Protein AF-A0A9N8Q0Z2-F1 (afdb_monomer_lite)

pLDDT: mean 78.27, std 23.64, range [28.5, 98.31]

Radius of gyration: 39.65 Å; chains: 1; bounding box: 109×98×109 Å

Foldseek 3Di:
DDPPVPPPPPPQAAALQARARDDPPFDKDFLVPDDPQLNVLSPLQQPPFDDDRRHIHGPQSRVVSVVQVVVPPPHRPSPHDDSDLQAAQQNNHGCVVFDKDFDDPPDLLLVVSCVRHRVSCSVVNGMHGPVSSVVSVVVSVVVVVVVVVVVVVVPPDPPPPDDDDDDDDDDDDDDPPPVVVVVVVVVVVVVPPPPDDDDDDDDDDDDDDDDDDDDDDDDDDDDDDDDDDDDDDDDDDDDDDDDDDDDDDDDDDDDDDDDDDPPDDDDDDDDDDDDDDDDDDDDDDDDDDDDPDPDPPPPDPDPPDPQDWDFDPQAFEQDQDLQAASLVPDPDRAKDFDDVVVQLCCCPVVNYHYDRNHIHHPVVLLVLPCVSRDGDGRIDGPVSVVVSVVSVVVVVPDADDQLPLVPDDQSVCCNQQVDGPVLLVVLCVLQVVLVVQPPRSSNLSSLVSNCQQVVCPDLVVSCVNSVHDSVVSVVSPVSVLVSVVPDDPVSVVVRDDPSRNPRNPD

Organism: Chrysodeixis includens (NCBI:txid689277)

Structure (mmCIF, N/CA/C/O backbone):
data_AF-A0A9N8Q0Z2-F1
#
_entry.id   AF-A0A9N8Q0Z2-F1
#
loop_
_atom_site.group_PDB
_atom_site.id
_atom_site.type_symbol
_atom_site.label_atom_id
_atom_site.label_alt_id
_atom_site.label_comp_id
_atom_site.label_asym_id
_atom_site.label_entity_id
_atom_site.label_seq_id
_atom_site.pdbx_PDB_ins_code
_atom_site.Cartn_x
_atom_site.Cartn_y
_atom_site.Cartn_z
_atom_site.occupancy
_atom_site.B_iso_or_equiv
_atom_site.auth_seq_id
_atom_site.auth_comp_id
_atom_site.auth_asym_id
_atom_site.auth_atom_id
_atom_site.pdbx_PDB_model_num
ATOM 1 N N . MET A 1 1 ? 25.347 -36.439 -20.525 1.00 45.34 1 MET A N 1
ATOM 2 C CA . MET A 1 1 ? 25.006 -35.172 -19.841 1.00 45.34 1 MET A CA 1
ATOM 3 C C . MET A 1 1 ? 26.195 -34.840 -18.964 1.00 45.34 1 MET A C 1
ATOM 5 O O . MET A 1 1 ? 26.387 -35.532 -17.976 1.00 45.34 1 MET A O 1
ATOM 9 N N . ASP A 1 2 ? 27.037 -33.902 -19.397 1.00 36.78 2 ASP A N 1
ATOM 10 C CA . ASP A 1 2 ? 28.366 -33.697 -18.812 1.00 36.78 2 ASP A CA 1
ATOM 11 C C . ASP A 1 2 ? 28.356 -33.022 -17.436 1.00 36.78 2 ASP A C 1
ATOM 13 O O . ASP A 1 2 ? 27.609 -32.081 -17.153 1.00 36.78 2 ASP A O 1
ATOM 17 N N . ASP A 1 3 ? 29.267 -33.527 -16.611 1.00 39.25 3 ASP A N 1
ATOM 18 C CA . ASP A 1 3 ? 29.425 -33.405 -15.160 1.00 39.25 3 ASP A CA 1
ATOM 19 C C . ASP A 1 3 ? 29.832 -31.995 -14.664 1.00 39.25 3 ASP A C 1
ATOM 21 O O . ASP A 1 3 ? 29.930 -31.717 -13.469 1.00 39.25 3 ASP A O 1
ATOM 25 N N . THR A 1 4 ? 29.999 -31.022 -15.565 1.00 43.75 4 THR A N 1
ATOM 26 C CA . THR A 1 4 ? 30.435 -29.651 -15.224 1.00 43.75 4 THR A CA 1
ATOM 27 C C . THR A 1 4 ? 29.335 -28.761 -14.628 1.00 43.75 4 THR A C 1
ATOM 29 O O . THR A 1 4 ? 29.610 -27.648 -14.171 1.00 43.75 4 THR A O 1
ATOM 32 N N . THR A 1 5 ? 28.095 -29.254 -14.535 1.00 49.69 5 THR A N 1
ATOM 33 C CA . THR A 1 5 ? 26.987 -28.586 -13.821 1.00 49.69 5 THR A CA 1
ATOM 34 C C . THR A 1 5 ? 26.769 -29.087 -12.385 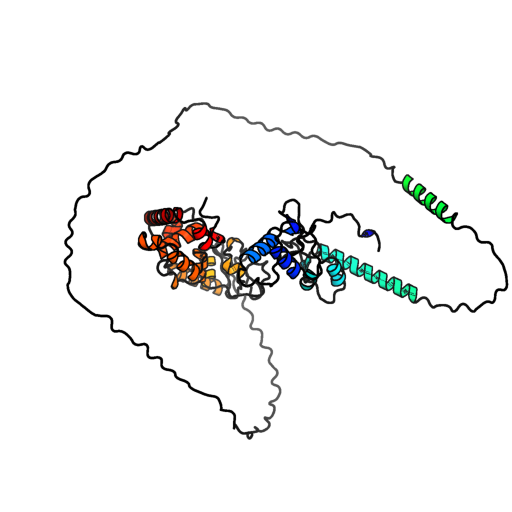1.00 49.69 5 THR A C 1
ATOM 36 O O . THR A 1 5 ? 25.988 -28.480 -11.649 1.00 49.69 5 THR A O 1
ATOM 39 N N . ARG A 1 6 ? 27.508 -30.110 -11.923 1.00 44.44 6 ARG A N 1
ATOM 40 C CA . ARG A 1 6 ? 27.407 -30.691 -10.569 1.00 44.44 6 ARG A CA 1
ATOM 41 C C . ARG A 1 6 ? 28.489 -30.208 -9.598 1.00 44.44 6 ARG A C 1
ATOM 43 O O . ARG A 1 6 ? 28.979 -30.962 -8.762 1.00 44.44 6 ARG A O 1
ATOM 50 N N . ARG A 1 7 ? 28.791 -28.904 -9.557 1.00 42.03 7 ARG A N 1
ATOM 51 C CA . ARG A 1 7 ? 29.214 -28.368 -8.249 1.00 42.03 7 ARG A CA 1
ATOM 52 C C . ARG A 1 7 ? 28.020 -28.576 -7.330 1.00 42.03 7 ARG A C 1
ATOM 54 O O . ARG A 1 7 ? 26.996 -27.942 -7.570 1.00 42.03 7 ARG A O 1
ATOM 61 N N . HIS A 1 8 ? 28.153 -29.481 -6.355 1.00 40.00 8 HIS A N 1
ATOM 62 C CA . HIS A 1 8 ? 27.193 -29.807 -5.297 1.00 40.00 8 HIS A CA 1
ATOM 63 C C . HIS A 1 8 ? 26.814 -28.541 -4.520 1.00 40.00 8 HIS A C 1
ATOM 65 O O . HIS A 1 8 ? 27.212 -28.299 -3.382 1.00 40.00 8 HIS A O 1
ATOM 71 N N . LYS A 1 9 ? 26.050 -27.668 -5.167 1.00 53.47 9 LYS A N 1
ATOM 72 C CA . LYS A 1 9 ? 25.392 -26.543 -4.553 1.00 53.47 9 LYS A CA 1
ATOM 73 C C . LYS A 1 9 ? 24.301 -27.216 -3.757 1.00 53.47 9 LYS A C 1
ATOM 75 O O . LYS A 1 9 ? 23.322 -27.659 -4.350 1.00 53.47 9 LYS A O 1
ATOM 80 N N . ILE A 1 10 ? 24.550 -27.376 -2.455 1.00 60.16 10 ILE A N 1
ATOM 81 C CA . ILE A 1 10 ? 23.579 -27.856 -1.470 1.00 60.16 10 ILE A CA 1
ATOM 82 C C . ILE A 1 10 ? 22.219 -27.348 -1.931 1.00 60.16 10 ILE A C 1
ATOM 84 O O . ILE A 1 10 ? 22.032 -26.126 -2.028 1.00 60.16 10 ILE A O 1
ATOM 88 N N . ILE A 1 11 ? 21.348 -28.276 -2.341 1.00 78.19 11 ILE A N 1
ATOM 89 C CA . ILE A 1 11 ? 20.034 -27.949 -2.884 1.00 78.19 11 ILE A CA 1
ATOM 90 C C . ILE A 1 11 ? 19.301 -27.295 -1.726 1.00 78.19 11 ILE A C 1
ATOM 92 O O . ILE A 1 11 ? 18.825 -27.939 -0.797 1.00 78.19 11 ILE A O 1
ATOM 96 N N . THR A 1 12 ? 19.352 -25.970 -1.714 1.00 88.19 12 THR A N 1
ATOM 97 C CA . THR A 1 12 ? 18.701 -25.190 -0.678 1.00 88.19 12 THR A CA 1
ATOM 98 C C . THR A 1 12 ? 17.209 -25.358 -0.909 1.00 88.19 12 THR A C 1
ATOM 100 O O . THR A 1 12 ? 16.759 -25.124 -2.036 1.00 88.19 12 THR A O 1
ATOM 103 N N . PRO A 1 13 ? 16.453 -25.788 0.116 1.00 94.62 13 PRO A N 1
ATOM 104 C CA . PRO A 1 13 ? 15.035 -26.050 -0.045 1.00 94.62 13 PRO A CA 1
ATOM 105 C C . PRO A 1 13 ? 14.347 -24.785 -0.551 1.00 94.62 13 PRO A C 1
ATOM 107 O O . PRO A 1 13 ? 14.666 -23.667 -0.126 1.00 94.62 13 PRO A O 1
ATOM 110 N N . ARG A 1 14 ? 13.436 -24.955 -1.504 1.00 96.62 14 ARG A N 1
ATOM 111 C CA . ARG A 1 14 ? 12.612 -23.877 -2.046 1.00 96.62 14 ARG A CA 1
ATOM 112 C C . ARG A 1 14 ? 11.183 -24.086 -1.576 1.00 96.62 14 ARG A C 1
ATOM 114 O O . ARG A 1 14 ? 10.741 -25.217 -1.428 1.00 96.62 14 ARG A O 1
ATOM 121 N N . CYS A 1 15 ? 10.474 -22.985 -1.360 1.00 98.06 15 CYS A N 1
ATOM 122 C CA . CYS A 1 15 ? 9.036 -23.023 -1.153 1.00 98.06 15 CYS A CA 1
ATOM 123 C C . CYS A 1 15 ? 8.376 -23.617 -2.399 1.00 98.06 15 CYS A C 1
ATOM 125 O O . CYS A 1 15 ? 8.537 -23.031 -3.471 1.00 98.06 15 CYS A O 1
ATOM 127 N N . ILE A 1 16 ? 7.633 -24.718 -2.269 1.00 98.12 16 ILE A N 1
ATOM 128 C CA . ILE A 1 16 ? 7.012 -25.370 -3.427 1.00 98.12 16 ILE A CA 1
ATOM 129 C C . ILE A 1 16 ? 6.027 -24.440 -4.141 1.00 98.12 16 ILE A C 1
ATOM 131 O O . ILE A 1 16 ? 6.066 -24.367 -5.357 1.00 98.12 16 ILE A O 1
ATOM 135 N N . ASN A 1 17 ? 5.266 -23.621 -3.404 1.00 98.06 17 ASN A N 1
ATOM 136 C CA . ASN A 1 17 ? 4.275 -22.709 -3.987 1.00 98.06 17 ASN A CA 1
ATOM 137 C C . ASN A 1 17 ? 4.894 -21.490 -4.709 1.00 98.06 17 ASN A C 1
ATOM 139 O O . ASN A 1 17 ? 4.461 -21.116 -5.788 1.00 98.06 17 ASN A O 1
ATOM 143 N N . CYS A 1 18 ? 5.904 -20.821 -4.131 1.00 97.94 18 CYS A N 1
ATOM 144 C CA . CYS A 1 18 ? 6.430 -19.553 -4.687 1.00 97.94 18 CYS A CA 1
ATOM 145 C C . CYS A 1 18 ? 7.898 -19.593 -5.136 1.00 97.94 18 CYS A C 1
ATOM 147 O O . CYS A 1 18 ? 8.480 -18.552 -5.446 1.00 97.94 18 CYS A O 1
ATOM 149 N N . SER A 1 19 ? 8.532 -20.768 -5.120 1.00 97.31 19 SER A N 1
ATOM 150 C CA . SER A 1 19 ? 9.954 -20.987 -5.430 1.00 97.31 19 SER A CA 1
ATOM 151 C C . SER A 1 19 ? 10.961 -20.185 -4.595 1.00 97.31 19 SER A C 1
ATOM 153 O O . SER A 1 19 ? 12.157 -20.205 -4.889 1.00 97.31 19 SER A O 1
ATOM 155 N N . LEU A 1 20 ? 10.533 -19.491 -3.533 1.00 97.19 20 LEU A N 1
ATOM 156 C CA . LEU A 1 20 ? 11.443 -18.755 -2.657 1.00 97.19 20 LEU A CA 1
ATOM 157 C C . LEU A 1 20 ? 12.435 -19.718 -1.994 1.00 97.19 20 LEU A C 1
ATOM 159 O O . LEU A 1 20 ? 12.036 -20.634 -1.282 1.00 97.19 20 LEU A O 1
ATOM 163 N N . ARG A 1 21 ? 13.733 -19.457 -2.148 1.00 96.62 21 ARG A N 1
ATOM 164 C CA . ARG A 1 21 ? 14.802 -20.163 -1.445 1.00 96.62 21 ARG A CA 1
ATOM 165 C C . ARG A 1 21 ? 14.680 -19.922 0.059 1.00 96.62 21 ARG A C 1
ATOM 167 O O . ARG A 1 21 ? 14.738 -18.780 0.527 1.00 96.62 21 ARG A O 1
ATOM 174 N N . LEU A 1 22 ? 14.564 -21.009 0.812 1.00 95.88 22 LEU A N 1
ATOM 175 C CA . LEU A 1 22 ? 14.436 -21.007 2.261 1.00 95.88 22 LEU A CA 1
ATOM 176 C C . LEU A 1 22 ? 15.830 -21.129 2.881 1.00 95.88 22 LEU A C 1
ATOM 178 O O . LEU A 1 22 ? 16.518 -22.140 2.743 1.00 95.88 22 LEU A O 1
ATOM 182 N N . THR A 1 23 ? 16.277 -20.062 3.539 1.00 93.44 23 THR A N 1
ATOM 183 C CA . THR A 1 23 ? 17.524 -20.062 4.315 1.00 93.44 23 THR A CA 1
ATOM 184 C C . THR A 1 23 ? 17.236 -20.475 5.756 1.00 93.44 23 THR A C 1
ATOM 186 O O . THR A 1 23 ? 16.109 -20.335 6.221 1.00 93.44 23 THR A O 1
ATOM 189 N N . ARG A 1 24 ? 18.259 -20.913 6.504 1.00 89.69 24 ARG A N 1
ATOM 190 C CA . ARG A 1 24 ? 18.116 -21.299 7.926 1.00 89.69 24 ARG A CA 1
ATOM 191 C C . ARG A 1 24 ? 17.520 -20.197 8.818 1.00 89.69 24 ARG A C 1
ATOM 193 O O . ARG A 1 24 ? 16.976 -20.504 9.865 1.00 89.69 24 ARG A O 1
ATOM 200 N N . LYS A 1 25 ? 17.624 -18.927 8.406 1.00 89.88 25 LYS A N 1
ATOM 201 C CA . LYS A 1 25 ? 17.080 -17.772 9.140 1.00 89.88 25 LYS A CA 1
ATOM 202 C C . LYS A 1 25 ? 15.576 -17.568 8.931 1.00 89.88 25 LYS A C 1
ATOM 204 O O . LYS A 1 25 ? 14.968 -16.815 9.680 1.00 89.88 25 LYS A O 1
ATOM 209 N N . LYS A 1 26 ? 14.984 -18.157 7.888 1.00 87.31 26 LYS A N 1
ATOM 210 C CA . LYS A 1 26 ? 13.555 -18.012 7.591 1.00 87.31 26 LYS A CA 1
ATOM 211 C C . LYS A 1 26 ? 12.797 -19.208 8.145 1.00 87.31 26 LYS A C 1
ATOM 213 O O . LYS A 1 26 ? 13.221 -20.346 7.950 1.00 87.31 26 LYS A O 1
ATOM 218 N N . ARG A 1 27 ? 11.652 -18.946 8.780 1.00 90.81 27 ARG A N 1
ATOM 219 C CA . ARG A 1 27 ? 10.733 -20.007 9.191 1.00 90.81 27 ARG A CA 1
ATOM 220 C C . ARG A 1 27 ? 10.251 -20.754 7.946 1.00 90.81 27 ARG A C 1
ATOM 222 O O . ARG A 1 27 ? 9.855 -20.139 6.951 1.00 90.81 27 ARG A O 1
ATOM 229 N N . ARG A 1 28 ? 10.347 -22.075 8.009 1.00 95.50 28 ARG A N 1
ATOM 230 C CA . ARG A 1 28 ? 9.901 -23.011 6.981 1.00 95.50 28 ARG A CA 1
ATOM 231 C C . ARG A 1 28 ? 8.936 -23.987 7.628 1.00 95.50 28 ARG A C 1
ATOM 233 O O . ARG A 1 28 ? 9.147 -24.338 8.785 1.00 95.50 28 ARG A O 1
ATOM 240 N N . TYR A 1 29 ? 7.940 -24.391 6.866 1.00 97.81 29 TYR A N 1
ATOM 241 C CA . TYR A 1 29 ? 6.930 -25.357 7.269 1.00 97.81 29 TYR A CA 1
ATOM 242 C C . TYR A 1 29 ? 7.022 -26.518 6.301 1.00 97.81 29 TYR A C 1
ATOM 244 O O . TYR A 1 29 ? 7.161 -26.293 5.094 1.00 97.81 29 TYR A O 1
ATOM 252 N N . ARG A 1 30 ? 7.025 -27.743 6.803 1.00 97.75 30 ARG A N 1
ATOM 253 C CA . ARG A 1 30 ? 6.915 -28.911 5.937 1.00 97.75 30 ARG A CA 1
ATOM 254 C C . ARG A 1 30 ? 5.477 -29.056 5.468 1.00 97.75 30 ARG A C 1
ATOM 256 O O . ARG A 1 30 ? 4.548 -28.641 6.153 1.00 97.75 30 ARG A O 1
ATOM 263 N N . VAL A 1 31 ? 5.297 -29.632 4.288 1.00 97.88 31 VAL A N 1
ATOM 264 C CA . VAL A 1 31 ? 3.956 -29.883 3.752 1.00 97.88 31 VAL A CA 1
ATOM 265 C C . VAL A 1 31 ? 3.156 -30.830 4.656 1.00 97.88 31 VAL A C 1
ATOM 267 O O . VAL A 1 31 ? 1.954 -30.642 4.787 1.00 97.88 31 VAL A O 1
ATOM 270 N N . GLU A 1 32 ? 3.819 -31.755 5.358 1.00 97.56 32 GLU A N 1
ATOM 271 C CA . GLU A 1 32 ? 3.198 -32.643 6.361 1.00 97.56 32 GLU A CA 1
ATOM 272 C C . GLU A 1 32 ? 2.581 -31.908 7.569 1.00 97.56 32 GLU A C 1
ATOM 274 O O . GLU A 1 32 ? 1.811 -32.501 8.313 1.00 97.56 32 GLU A O 1
ATOM 279 N N . GLU A 1 33 ? 2.899 -30.623 7.773 1.00 97.44 33 GLU A N 1
ATOM 280 C CA . GLU A 1 33 ? 2.304 -29.797 8.835 1.00 97.44 33 GLU A CA 1
ATOM 281 C C . GLU A 1 33 ? 0.953 -29.177 8.424 1.00 97.44 33 GLU A C 1
ATOM 283 O O . GLU A 1 33 ? 0.292 -28.539 9.245 1.00 97.44 33 GLU A O 1
ATOM 288 N N . LEU A 1 34 ? 0.544 -29.300 7.155 1.00 97.81 34 LEU A N 1
ATOM 289 C CA . LEU A 1 34 ? -0.768 -28.849 6.689 1.00 97.81 34 LEU A CA 1
ATOM 290 C C . LEU A 1 34 ? -1.850 -29.878 7.041 1.00 97.81 34 LEU A C 1
ATOM 292 O O . LEU A 1 34 ? -1.625 -31.080 6.942 1.00 97.81 34 LEU A O 1
ATOM 296 N N . CYS A 1 35 ? -3.055 -29.410 7.380 1.00 96.81 35 CYS A N 1
ATOM 297 C CA . CYS A 1 35 ? -4.226 -30.288 7.415 1.00 96.81 35 CYS A CA 1
ATOM 298 C C . CYS A 1 35 ? -4.600 -30.749 5.993 1.00 96.81 35 CYS A C 1
ATOM 300 O O . CYS A 1 35 ? -4.266 -30.074 5.019 1.00 96.81 35 CYS A O 1
ATOM 302 N N . GLU A 1 36 ? -5.334 -31.859 5.863 1.00 97.06 36 GLU A N 1
ATOM 303 C CA . GLU A 1 36 ? -5.679 -32.441 4.551 1.00 97.06 36 GLU A CA 1
ATOM 304 C C . GLU A 1 36 ? -6.368 -31.438 3.610 1.00 97.06 36 GLU A C 1
ATOM 306 O O . GLU A 1 36 ? -5.981 -31.301 2.454 1.00 97.06 36 GLU A O 1
ATOM 311 N N . VAL A 1 37 ? -7.299 -30.623 4.123 1.00 95.81 37 VAL A N 1
ATOM 312 C CA . VAL A 1 37 ? -7.985 -29.587 3.324 1.00 95.81 37 VAL A CA 1
ATOM 313 C C . VAL A 1 37 ? -6.999 -28.542 2.780 1.00 95.81 37 VAL A C 1
ATOM 315 O O . VAL A 1 37 ? -7.083 -28.121 1.625 1.00 95.81 37 VAL A O 1
ATOM 318 N N . ALA A 1 38 ? -6.029 -28.130 3.599 1.00 96.88 38 ALA A N 1
ATOM 319 C CA . ALA A 1 38 ? -4.981 -27.198 3.195 1.00 96.88 38 ALA A CA 1
ATOM 320 C C . ALA A 1 38 ? -3.994 -27.828 2.201 1.00 96.88 38 ALA A C 1
ATOM 322 O O . ALA A 1 38 ? -3.503 -27.146 1.296 1.00 96.88 38 ALA A O 1
ATOM 323 N N . LEU A 1 39 ? -3.712 -29.122 2.355 1.00 97.81 39 LEU A N 1
ATOM 324 C CA . LEU A 1 39 ? -2.873 -29.892 1.448 1.00 97.81 39 LEU A CA 1
ATOM 325 C C . LEU A 1 39 ? -3.530 -30.049 0.072 1.00 97.81 39 LEU A C 1
ATOM 327 O O . LEU A 1 39 ? -2.864 -29.852 -0.944 1.00 97.81 39 LEU A O 1
ATOM 331 N N . ASP A 1 40 ? -4.831 -30.318 0.021 1.00 96.62 40 ASP A N 1
ATOM 332 C CA . ASP A 1 40 ? -5.585 -30.401 -1.230 1.00 96.62 40 ASP A CA 1
ATOM 333 C C . ASP A 1 40 ? -5.658 -29.051 -1.944 1.00 96.62 40 ASP A C 1
ATOM 335 O O . ASP A 1 40 ? -5.438 -28.977 -3.157 1.00 96.62 40 ASP A O 1
ATOM 339 N N . LEU A 1 41 ? -5.857 -27.959 -1.198 1.00 96.56 41 LEU A N 1
ATOM 340 C CA . LEU A 1 41 ? -5.766 -26.608 -1.752 1.00 96.56 41 LEU A CA 1
ATOM 341 C C . LEU A 1 41 ? -4.373 -26.332 -2.338 1.00 96.56 41 LEU A C 1
ATOM 343 O O . LEU A 1 41 ? -4.259 -25.802 -3.446 1.00 96.56 41 LEU A O 1
ATOM 347 N N . LEU A 1 42 ? -3.307 -26.726 -1.632 1.00 97.81 42 LEU A N 1
ATOM 348 C CA . LEU A 1 42 ? -1.941 -26.600 -2.138 1.00 97.81 42 LEU A CA 1
ATOM 349 C C . LEU A 1 42 ? -1.741 -27.418 -3.421 1.00 97.81 42 LEU A C 1
ATOM 351 O O . LEU A 1 42 ? -1.203 -26.877 -4.384 1.00 97.81 42 LEU A O 1
ATOM 355 N N . ARG A 1 43 ? -2.177 -28.685 -3.455 1.00 97.88 43 ARG A N 1
ATOM 356 C CA . ARG A 1 43 ? -2.080 -29.568 -4.633 1.00 97.88 43 ARG A CA 1
ATOM 357 C C . ARG A 1 43 ? -2.774 -28.950 -5.845 1.00 97.88 43 ARG A C 1
ATOM 359 O O . ARG A 1 43 ? -2.177 -28.907 -6.919 1.00 97.88 43 ARG A O 1
ATOM 366 N N . LYS A 1 44 ? -3.975 -28.389 -5.663 1.00 96.94 44 LYS A N 1
ATOM 367 C CA . LYS A 1 44 ? -4.685 -27.645 -6.717 1.00 96.94 44 LYS A CA 1
ATOM 368 C C . LYS A 1 44 ? -3.853 -26.468 -7.236 1.00 96.94 44 LYS A C 1
ATOM 370 O O . LYS A 1 44 ? -3.700 -26.307 -8.441 1.00 96.94 44 LYS A O 1
ATOM 375 N N . TRP A 1 45 ? -3.262 -25.675 -6.342 1.00 97.19 45 TRP A N 1
ATOM 376 C CA . TRP A 1 45 ? -2.468 -24.494 -6.714 1.00 97.19 45 TRP A CA 1
ATOM 377 C C . TRP A 1 45 ? -1.172 -24.797 -7.448 1.00 97.19 45 TRP A C 1
ATOM 379 O O . TRP A 1 45 ? -0.725 -23.984 -8.255 1.00 97.19 45 TRP A O 1
ATOM 389 N N . VAL A 1 46 ? -0.539 -25.923 -7.132 1.00 97.62 46 VAL A N 1
ATOM 390 C CA . VAL A 1 46 ? 0.765 -26.277 -7.700 1.00 97.62 46 VAL A CA 1
ATOM 391 C C . VAL A 1 46 ? 0.672 -27.353 -8.775 1.00 97.62 46 VAL A C 1
ATOM 393 O O . VAL A 1 46 ? 1.705 -27.805 -9.251 1.00 97.62 46 VAL A O 1
ATOM 396 N N . THR A 1 47 ? -0.530 -27.727 -9.217 1.00 96.81 47 THR A N 1
ATOM 397 C CA . THR A 1 47 ? -0.724 -28.596 -10.387 1.00 96.81 47 THR A CA 1
ATOM 398 C C . THR A 1 47 ? -0.130 -27.917 -11.633 1.00 96.81 47 THR A C 1
ATOM 400 O O . THR A 1 47 ? -0.371 -26.725 -11.840 1.00 96.81 47 THR A O 1
ATOM 403 N N . PRO A 1 48 ? 0.673 -28.615 -12.464 1.00 97.44 48 PRO A N 1
ATOM 404 C CA . PRO A 1 48 ? 0.907 -30.071 -12.508 1.00 97.44 48 PRO A CA 1
ATOM 405 C C . PRO A 1 48 ? 2.074 -30.598 -11.649 1.00 97.44 48 PRO A C 1
ATOM 407 O O . PRO A 1 48 ? 2.374 -31.787 -11.675 1.00 97.44 48 PRO A O 1
ATOM 410 N N . THR A 1 49 ? 2.752 -29.753 -10.873 1.00 97.50 49 THR A N 1
ATOM 411 C CA . THR A 1 49 ? 3.862 -30.187 -10.013 1.00 97.50 49 THR A CA 1
ATOM 412 C C . THR A 1 49 ? 3.368 -31.083 -8.875 1.00 97.50 49 THR A C 1
ATOM 414 O O . THR A 1 49 ? 2.521 -30.690 -8.076 1.00 97.50 49 THR A O 1
ATOM 417 N N . SER A 1 50 ? 3.937 -32.285 -8.770 1.00 97.50 50 SER A N 1
ATOM 418 C CA . SER A 1 50 ? 3.632 -33.225 -7.690 1.00 97.50 50 SER A CA 1
ATOM 419 C C . SER A 1 50 ? 4.075 -32.684 -6.329 1.00 97.50 50 SER A C 1
ATOM 421 O O . SER A 1 50 ? 5.206 -32.216 -6.194 1.00 97.50 50 SER A O 1
ATOM 423 N N . VAL A 1 51 ? 3.216 -32.817 -5.318 1.00 98.12 51 VAL A N 1
ATOM 424 C CA . VAL A 1 51 ? 3.507 -32.441 -3.927 1.00 98.12 51 VAL A CA 1
ATOM 425 C C . VAL A 1 51 ? 3.855 -33.681 -3.111 1.00 98.12 51 VAL A C 1
ATOM 427 O O . VAL A 1 51 ? 3.107 -34.657 -3.109 1.00 98.12 51 VAL A O 1
ATOM 430 N N . THR A 1 52 ? 4.965 -33.625 -2.383 1.00 97.75 52 THR A N 1
ATOM 431 C CA . THR A 1 52 ? 5.469 -34.674 -1.492 1.00 97.75 52 THR A CA 1
ATOM 432 C C . THR A 1 52 ? 5.574 -34.169 -0.050 1.00 97.75 52 THR A C 1
ATOM 434 O O . THR A 1 52 ? 5.655 -32.969 0.204 1.00 97.75 52 THR A O 1
ATOM 437 N N . ASN A 1 53 ? 5.657 -35.079 0.923 1.00 97.38 53 ASN A N 1
ATOM 438 C CA . ASN A 1 53 ? 5.792 -34.706 2.342 1.00 97.38 53 ASN A CA 1
ATOM 439 C C . ASN A 1 53 ? 7.140 -34.033 2.667 1.00 97.38 53 ASN A C 1
ATOM 441 O O . ASN A 1 53 ? 7.270 -33.353 3.682 1.00 97.38 53 ASN A O 1
ATOM 445 N N . GLN A 1 54 ? 8.144 -34.203 1.799 1.00 96.25 54 GLN A N 1
ATOM 446 C CA . GLN A 1 54 ? 9.459 -33.569 1.941 1.00 96.25 54 GLN A CA 1
ATOM 447 C C . GLN A 1 54 ? 9.481 -32.125 1.428 1.00 96.25 54 GLN A C 1
ATOM 449 O O . GLN A 1 54 ? 10.453 -31.398 1.662 1.00 96.25 54 GLN A O 1
ATOM 454 N N . ASP A 1 55 ? 8.425 -31.698 0.734 1.00 97.62 55 ASP A N 1
ATOM 455 C CA . ASP A 1 55 ? 8.322 -30.333 0.258 1.00 97.62 55 ASP A CA 1
ATOM 456 C C . ASP A 1 55 ? 8.136 -29.356 1.414 1.00 97.62 55 ASP A C 1
ATOM 458 O O . ASP A 1 55 ? 7.683 -29.679 2.517 1.00 97.62 55 ASP A O 1
ATOM 462 N N . THR A 1 56 ? 8.541 -28.116 1.163 1.00 97.75 56 THR A N 1
ATOM 463 C CA . THR A 1 56 ? 8.530 -27.068 2.180 1.00 97.75 56 THR A CA 1
ATOM 464 C C . THR A 1 56 ? 7.810 -25.834 1.676 1.00 97.75 56 THR A C 1
ATOM 466 O O . THR A 1 56 ? 7.810 -25.528 0.485 1.00 97.75 56 THR A O 1
ATOM 469 N N . LEU A 1 57 ? 7.221 -25.090 2.603 1.00 98.12 57 LEU A N 1
ATOM 470 C CA . LEU A 1 57 ? 6.581 -23.806 2.386 1.00 98.12 57 LEU A CA 1
ATOM 471 C C . LEU A 1 57 ? 7.319 -22.712 3.158 1.00 98.12 57 LEU A C 1
ATOM 473 O O . LEU A 1 57 ? 7.849 -22.922 4.253 1.00 98.12 57 LEU A O 1
ATOM 477 N N . CYS A 1 58 ? 7.344 -21.507 2.589 1.00 98.12 58 CYS A N 1
ATOM 478 C CA . CYS A 1 58 ? 7.682 -20.313 3.358 1.00 98.12 58 CYS A CA 1
ATOM 479 C C . CYS A 1 58 ? 6.505 -19.922 4.261 1.00 98.12 58 CYS A C 1
ATOM 481 O O . CYS A 1 58 ? 5.355 -20.201 3.916 1.00 98.12 58 CYS A O 1
ATOM 483 N N . SER A 1 59 ? 6.787 -19.179 5.335 1.00 96.88 59 SER A N 1
ATOM 484 C CA . SER A 1 59 ? 5.773 -18.626 6.249 1.00 96.88 59 SER A CA 1
ATOM 485 C C . SER A 1 59 ? 4.577 -18.002 5.542 1.00 96.88 59 SER A C 1
ATOM 487 O O . SER A 1 59 ? 3.442 -18.308 5.874 1.00 96.88 59 SER A O 1
ATOM 489 N N . ASP A 1 60 ? 4.830 -17.187 4.522 1.00 95.69 60 ASP A N 1
ATOM 490 C CA . ASP A 1 60 ? 3.765 -16.405 3.895 1.00 95.69 60 ASP A CA 1
ATOM 491 C C . ASP A 1 60 ? 2.842 -17.284 3.043 1.00 95.69 60 ASP A C 1
ATOM 493 O O . ASP A 1 60 ? 1.644 -17.046 2.988 1.00 95.69 60 ASP A O 1
ATOM 497 N N . CYS A 1 61 ? 3.376 -18.328 2.395 1.00 98.00 61 CYS A N 1
ATOM 498 C CA . CYS A 1 61 ? 2.544 -19.272 1.645 1.00 98.00 61 CYS A CA 1
ATOM 499 C C . CYS A 1 61 ? 1.743 -20.158 2.595 1.00 98.00 61 CYS A C 1
ATOM 501 O O . CYS A 1 61 ? 0.574 -20.398 2.332 1.00 98.00 61 CYS A O 1
ATOM 503 N N . PHE A 1 62 ? 2.361 -20.602 3.690 1.00 98.12 62 PHE A N 1
ATOM 504 C CA . PHE A 1 62 ? 1.687 -21.382 4.721 1.00 98.12 62 PHE A CA 1
ATOM 505 C C . PHE A 1 62 ? 0.519 -20.596 5.336 1.00 98.12 62 PHE A C 1
ATOM 507 O O . PHE A 1 62 ? -0.609 -21.076 5.323 1.00 98.12 62 PHE A O 1
ATOM 514 N N . GLY A 1 63 ? 0.758 -19.347 5.754 1.00 95.88 63 GLY A N 1
ATOM 515 C CA . GLY A 1 63 ? -0.284 -18.479 6.308 1.00 95.88 63 GLY A CA 1
ATOM 516 C C . GLY A 1 63 ? -1.410 -18.181 5.316 1.00 95.88 63 GLY A C 1
ATOM 517 O O . GLY A 1 63 ? -2.573 -18.269 5.680 1.00 95.88 63 GLY A O 1
ATOM 518 N N . ILE A 1 64 ? -1.093 -17.906 4.044 1.00 95.25 64 ILE A N 1
ATOM 519 C CA . ILE A 1 64 ? -2.117 -17.687 3.006 1.00 95.25 64 ILE A CA 1
ATOM 520 C C . ILE A 1 64 ? -3.010 -18.920 2.819 1.00 95.25 64 ILE A C 1
ATOM 522 O O . ILE A 1 64 ? -4.217 -18.768 2.639 1.00 95.25 64 ILE A O 1
ATOM 526 N N . ILE A 1 65 ? -2.429 -20.122 2.833 1.00 96.62 65 ILE A N 1
ATOM 527 C CA . ILE A 1 65 ? -3.190 -21.368 2.699 1.00 96.62 65 ILE A CA 1
ATOM 528 C C . ILE A 1 65 ? -4.098 -21.550 3.919 1.00 96.62 65 ILE A C 1
ATOM 530 O O . ILE A 1 65 ? -5.297 -21.748 3.743 1.00 96.62 65 ILE A O 1
ATOM 534 N N . GLN A 1 66 ? -3.561 -21.407 5.136 1.00 96.19 66 GLN A N 1
ATOM 535 C CA . GLN A 1 66 ? -4.343 -21.535 6.371 1.00 96.19 66 GLN A CA 1
ATOM 536 C C . GLN A 1 66 ? -5.503 -20.540 6.429 1.00 96.19 66 GLN A C 1
ATOM 538 O O . GLN A 1 66 ? -6.649 -20.954 6.574 1.00 96.19 66 GLN A O 1
ATOM 543 N N . SER A 1 67 ? -5.238 -19.251 6.195 1.00 92.00 67 SER A N 1
ATOM 544 C CA . SER A 1 67 ? -6.279 -18.218 6.228 1.00 92.00 67 SER A CA 1
ATOM 545 C C . SER A 1 67 ? -7.393 -18.460 5.209 1.00 92.00 67 SER A C 1
ATOM 547 O O . SER A 1 67 ? -8.528 -18.056 5.437 1.00 92.00 67 SER A O 1
ATOM 549 N N . ARG A 1 68 ? -7.097 -19.106 4.074 1.00 93.12 68 ARG A N 1
ATOM 550 C CA . ARG A 1 68 ? -8.128 -19.449 3.087 1.00 93.12 68 ARG A CA 1
ATOM 551 C C . ARG A 1 68 ? -8.961 -20.651 3.480 1.00 93.12 68 ARG A C 1
ATOM 553 O O . ARG A 1 68 ? -10.153 -20.641 3.207 1.00 93.12 68 ARG A O 1
ATOM 560 N N . VAL A 1 69 ? -8.352 -21.655 4.096 1.00 93.75 69 VAL A N 1
ATOM 561 C CA . VAL A 1 69 ? -9.098 -22.799 4.630 1.00 93.75 69 VAL A CA 1
ATOM 562 C C . VAL A 1 69 ? -10.023 -22.344 5.759 1.00 93.75 69 VAL A C 1
ATOM 564 O O . VAL A 1 69 ? -11.180 -22.739 5.783 1.00 93.75 69 VAL A O 1
ATOM 567 N N . GLU A 1 70 ? -9.552 -21.450 6.631 1.00 90.81 70 GLU A N 1
ATOM 568 C CA . GLU A 1 70 ? -10.349 -20.881 7.728 1.00 90.81 70 GLU A CA 1
ATOM 569 C C . GLU A 1 70 ? -11.502 -19.994 7.234 1.00 90.81 70 GLU A C 1
ATOM 571 O O . GLU A 1 70 ? -12.598 -20.043 7.784 1.00 90.81 70 GLU A O 1
ATOM 576 N N . ALA A 1 71 ? -11.280 -19.190 6.189 1.00 87.25 71 ALA A N 1
ATOM 577 C CA . ALA A 1 71 ? -12.304 -18.289 5.659 1.00 87.25 71 ALA A CA 1
ATOM 578 C C . ALA A 1 71 ? -13.419 -19.009 4.879 1.00 87.25 71 ALA A C 1
ATOM 580 O O . ALA A 1 71 ? -14.496 -18.450 4.676 1.00 87.25 71 ALA A O 1
ATOM 581 N N . ALA A 1 72 ? -13.171 -20.226 4.402 1.00 75.06 72 ALA A N 1
ATOM 582 C CA . ALA A 1 72 ? -14.003 -20.882 3.405 1.00 75.06 72 ALA A CA 1
ATOM 583 C C . ALA A 1 72 ? -15.108 -21.775 3.990 1.00 75.06 72 ALA A C 1
ATOM 585 O O . ALA A 1 72 ? -15.323 -22.891 3.522 1.00 75.06 72 ALA A O 1
ATOM 586 N N . ALA A 1 73 ? -15.884 -21.257 4.942 1.00 70.19 73 ALA A N 1
ATOM 587 C CA . ALA A 1 73 ? -17.094 -21.922 5.439 1.00 70.19 73 ALA A CA 1
ATOM 588 C C . ALA A 1 73 ? -18.232 -22.045 4.387 1.00 70.19 73 ALA A C 1
ATOM 590 O O . ALA A 1 73 ? -19.340 -22.438 4.736 1.00 70.19 73 ALA A O 1
ATOM 591 N N . GLY A 1 74 ? -17.982 -21.729 3.108 1.00 65.62 74 GLY A N 1
ATOM 592 C CA . GLY A 1 74 ? -18.974 -21.833 2.031 1.00 65.62 74 GLY A CA 1
ATOM 593 C C . GLY A 1 74 ? -18.394 -21.989 0.621 1.00 65.62 74 GLY A C 1
ATOM 594 O O . GLY A 1 74 ? -18.959 -22.727 -0.175 1.00 65.62 74 GLY A O 1
ATOM 595 N N . GLU A 1 75 ? -17.247 -21.376 0.305 1.00 78.56 75 GLU A N 1
ATOM 596 C CA . GLU A 1 75 ? -16.615 -21.519 -1.016 1.00 78.56 75 GLU A CA 1
ATOM 597 C C . GLU A 1 75 ? -15.105 -21.232 -0.915 1.00 78.56 75 GLU A C 1
ATOM 599 O O . GLU A 1 75 ? -14.679 -20.103 -0.655 1.00 78.56 75 GLU A O 1
ATOM 604 N N . ILE A 1 76 ? -14.260 -22.260 -1.057 1.00 74.88 76 ILE A N 1
ATOM 605 C CA . ILE A 1 76 ? -12.803 -22.064 -1.055 1.00 74.88 76 ILE A CA 1
ATOM 606 C C . ILE A 1 76 ? -12.442 -21.396 -2.377 1.00 74.88 76 ILE A C 1
ATOM 608 O O . ILE A 1 76 ? -12.411 -22.054 -3.412 1.00 74.88 76 ILE A O 1
ATOM 612 N N . GLY A 1 77 ? -12.128 -20.099 -2.347 1.00 75.38 77 GLY A N 1
ATOM 613 C CA . GLY A 1 77 ? -11.610 -19.405 -3.523 1.00 75.38 77 GLY A CA 1
ATOM 614 C C . GLY A 1 77 ? -10.388 -20.141 -4.083 1.00 75.38 77 GLY A C 1
ATOM 615 O O . GLY A 1 77 ? -9.308 -20.114 -3.482 1.00 75.38 77 GLY A O 1
ATOM 616 N N . GLU A 1 78 ? -10.548 -20.792 -5.236 1.00 84.12 78 GLU A N 1
ATOM 617 C CA . GLU A 1 78 ? -9.515 -21.641 -5.848 1.00 84.12 78 GLU A CA 1
ATOM 618 C C . GLU A 1 78 ? -8.375 -20.827 -6.478 1.00 84.12 78 GLU A C 1
ATOM 620 O O . GLU A 1 78 ? -7.312 -21.361 -6.788 1.00 84.12 78 GLU A O 1
ATOM 625 N N . THR A 1 79 ? -8.546 -19.509 -6.607 1.00 90.19 79 THR A N 1
ATOM 626 C CA . THR A 1 79 ? -7.603 -18.603 -7.270 1.00 90.19 79 THR A CA 1
ATOM 627 C C . THR A 1 79 ? -6.202 -18.678 -6.666 1.00 90.19 79 THR A C 1
ATOM 629 O O . THR A 1 79 ? -5.985 -18.193 -5.556 1.00 90.19 79 THR A O 1
ATOM 632 N N . HIS A 1 80 ? -5.227 -19.206 -7.404 1.00 93.12 80 HIS A N 1
ATOM 633 C CA . HIS A 1 80 ? -3.846 -19.378 -6.939 1.00 93.12 80 HIS A CA 1
ATOM 634 C C . HIS A 1 80 ? -3.260 -18.114 -6.282 1.00 93.12 80 HIS A C 1
ATOM 636 O O . HIS A 1 80 ? -3.149 -17.059 -6.913 1.00 93.12 80 HIS A O 1
ATOM 642 N N . ALA A 1 81 ? -2.838 -18.220 -5.016 1.00 93.50 81 ALA A N 1
ATOM 643 C CA . ALA A 1 81 ? -2.141 -17.148 -4.308 1.00 93.50 81 ALA A CA 1
ATOM 644 C C . ALA A 1 81 ? -0.706 -17.527 -3.933 1.00 93.50 81 ALA A C 1
ATOM 646 O O . ALA A 1 81 ? -0.420 -18.599 -3.401 1.00 93.50 81 ALA A O 1
ATOM 647 N N . LEU A 1 82 ? 0.208 -16.583 -4.164 1.00 95.44 82 LEU A N 1
ATOM 648 C CA . LEU A 1 82 ? 1.615 -16.708 -3.805 1.00 95.44 82 LEU A CA 1
ATOM 649 C C . LEU A 1 82 ? 1.945 -15.802 -2.625 1.00 95.44 82 LEU A C 1
ATOM 651 O O . LEU A 1 82 ? 1.675 -14.603 -2.675 1.00 95.44 82 LEU A O 1
ATOM 655 N N . GLY A 1 83 ? 2.664 -16.338 -1.638 1.00 92.69 83 GLY A N 1
ATOM 656 C CA . GLY A 1 83 ? 3.262 -15.514 -0.581 1.00 92.69 83 GLY A CA 1
ATOM 657 C C . GLY A 1 83 ? 4.312 -14.540 -1.119 1.00 92.69 83 GLY A C 1
ATOM 658 O O . GLY A 1 83 ? 4.468 -13.436 -0.609 1.00 92.69 83 GLY A O 1
ATOM 659 N N . HIS A 1 84 ? 5.004 -14.909 -2.204 1.00 95.31 84 HIS A N 1
ATOM 660 C CA . HIS A 1 84 ? 6.048 -14.080 -2.796 1.00 95.31 84 HIS A CA 1
ATOM 661 C C . HIS A 1 84 ? 5.935 -14.014 -4.319 1.00 95.31 84 HIS A C 1
ATOM 663 O O . HIS A 1 84 ? 6.071 -15.017 -5.008 1.00 95.31 84 HIS A O 1
ATOM 669 N N . ILE A 1 85 ? 5.770 -12.801 -4.851 1.00 93.88 85 ILE A N 1
ATOM 670 C CA . ILE A 1 85 ? 5.676 -12.539 -6.303 1.00 93.88 85 ILE A CA 1
ATOM 671 C C . ILE A 1 85 ? 6.960 -11.941 -6.904 1.00 93.88 85 ILE A C 1
ATOM 673 O O . ILE A 1 85 ? 7.084 -11.784 -8.118 1.00 93.88 85 ILE A O 1
ATOM 677 N N . LEU A 1 86 ? 7.920 -11.552 -6.059 1.00 94.81 86 LEU A N 1
ATOM 678 C CA . LEU A 1 86 ? 9.178 -10.914 -6.465 1.00 94.81 86 LEU A CA 1
ATOM 679 C C . LEU A 1 86 ? 10.366 -11.861 -6.289 1.00 94.81 86 LEU A C 1
ATOM 681 O O . LEU A 1 86 ? 11.384 -11.473 -5.718 1.00 94.81 86 LEU A O 1
ATOM 685 N N . VAL A 1 87 ? 10.225 -13.095 -6.769 1.00 96.44 87 VAL A N 1
ATOM 686 C CA . VAL A 1 87 ? 11.241 -14.150 -6.691 1.00 96.44 87 VAL A CA 1
ATOM 687 C C . VAL A 1 87 ? 11.769 -14.458 -8.090 1.00 96.44 87 VAL A C 1
ATOM 689 O O . VAL A 1 87 ? 10.998 -14.570 -9.038 1.00 96.44 87 VAL A O 1
ATOM 692 N N . CYS A 1 88 ? 13.085 -14.597 -8.226 1.00 97.56 88 CYS A N 1
ATOM 693 C CA . CYS A 1 88 ? 13.697 -15.152 -9.427 1.00 97.56 88 CYS A CA 1
ATOM 694 C C . CYS A 1 88 ? 13.457 -16.663 -9.453 1.00 97.56 88 CYS A C 1
ATOM 696 O O . CYS A 1 88 ? 14.039 -17.367 -8.632 1.00 97.56 88 CYS A O 1
ATOM 698 N N . LEU A 1 89 ? 12.654 -17.169 -10.389 1.00 96.31 89 LEU A N 1
ATOM 699 C CA . LEU A 1 89 ? 12.315 -18.599 -10.456 1.00 96.31 89 LEU A CA 1
ATOM 700 C C . LEU A 1 89 ? 13.537 -19.497 -10.727 1.00 96.31 89 LEU A C 1
ATOM 702 O O . LEU A 1 89 ? 13.610 -20.610 -10.216 1.00 96.31 89 LEU A O 1
ATOM 706 N N . GLY A 1 90 ? 14.570 -18.969 -11.396 1.00 95.00 90 GLY A N 1
ATOM 707 C CA . GLY A 1 90 ? 15.826 -19.692 -11.615 1.00 95.00 90 GLY A CA 1
ATOM 708 C C . GLY A 1 90 ? 16.592 -20.002 -10.320 1.00 95.00 90 GLY A C 1
ATOM 709 O O . GLY A 1 90 ? 16.981 -21.146 -10.084 1.00 95.00 90 GLY A O 1
ATOM 710 N N . CYS A 1 91 ? 16.800 -19.013 -9.438 1.00 95.69 91 CYS A N 1
ATOM 711 C CA . CYS A 1 91 ? 17.590 -19.204 -8.208 1.00 95.69 91 CYS A CA 1
ATOM 712 C C . CYS A 1 91 ? 16.781 -19.257 -6.905 1.00 95.69 91 CYS A C 1
ATOM 714 O O . CYS A 1 91 ? 17.338 -19.639 -5.874 1.00 95.69 91 CYS A O 1
ATOM 716 N N . GLY A 1 92 ? 15.514 -18.863 -6.922 1.00 96.19 92 GLY A N 1
ATOM 717 C CA . GLY A 1 92 ? 14.655 -18.718 -5.751 1.00 96.19 92 GLY A CA 1
ATOM 718 C C . GLY A 1 92 ? 14.949 -17.489 -4.884 1.00 96.19 92 GLY A C 1
ATOM 719 O O . GLY A 1 92 ? 14.398 -17.353 -3.798 1.00 96.19 92 GLY A O 1
ATOM 720 N N . GLU A 1 93 ? 15.824 -16.573 -5.297 1.00 96.00 93 GLU A N 1
ATOM 721 C CA . GLU A 1 93 ? 16.110 -15.371 -4.504 1.00 96.00 93 GLU A CA 1
ATOM 722 C C . GLU A 1 93 ? 15.120 -14.250 -4.811 1.00 96.00 93 GLU A C 1
ATOM 724 O O . GLU A 1 93 ? 14.706 -14.064 -5.955 1.00 96.00 93 GLU A O 1
ATOM 729 N N . GLN A 1 94 ? 14.781 -13.453 -3.796 1.00 94.94 94 GLN A N 1
ATOM 730 C CA . GLN A 1 94 ? 13.998 -12.242 -4.014 1.00 94.94 94 GLN A CA 1
ATOM 731 C C . GLN A 1 94 ? 14.790 -11.250 -4.874 1.00 94.94 94 GLN A C 1
ATOM 733 O O . GLN A 1 94 ? 16.008 -11.109 -4.708 1.00 94.94 94 GLN A O 1
ATOM 738 N N . PHE A 1 95 ? 14.100 -10.548 -5.776 1.00 92.44 95 PHE A N 1
ATOM 739 C CA . PHE A 1 95 ? 14.737 -9.548 -6.632 1.00 92.44 95 PHE A CA 1
ATOM 740 C C . PHE A 1 95 ? 15.360 -8.425 -5.803 1.00 92.44 95 PHE A C 1
ATOM 742 O O . PHE A 1 95 ? 16.504 -8.067 -6.056 1.00 92.44 95 PHE A O 1
ATOM 749 N N . GLY A 1 96 ? 14.670 -7.915 -4.777 1.00 87.81 96 GLY A N 1
ATOM 750 C CA . GLY A 1 96 ? 15.167 -6.786 -3.985 1.00 87.81 96 GLY A CA 1
ATOM 751 C C . GLY A 1 96 ? 15.633 -5.642 -4.896 1.00 87.81 96 GLY A C 1
ATOM 752 O O . GLY A 1 96 ? 14.889 -5.220 -5.777 1.00 87.81 96 GLY A O 1
ATOM 753 N N . ASN A 1 97 ? 16.889 -5.216 -4.732 1.00 80.94 97 ASN A N 1
ATOM 754 C CA . ASN A 1 97 ? 17.540 -4.197 -5.571 1.00 80.94 97 ASN A CA 1
ATOM 755 C C . ASN A 1 97 ? 18.360 -4.782 -6.740 1.00 80.94 97 ASN A C 1
ATOM 757 O O . ASN A 1 97 ? 19.143 -4.072 -7.367 1.00 80.94 97 ASN A O 1
ATOM 761 N N . LYS A 1 98 ? 18.258 -6.086 -7.015 1.00 90.44 98 LYS A N 1
ATOM 762 C CA . LYS A 1 98 ? 19.026 -6.730 -8.087 1.00 90.44 98 LYS A CA 1
ATOM 763 C C . LYS A 1 98 ? 18.478 -6.310 -9.444 1.00 90.44 98 LYS A C 1
ATOM 765 O O . LYS A 1 98 ? 17.268 -6.194 -9.633 1.00 90.44 98 LYS A O 1
ATOM 770 N N . ARG A 1 99 ? 19.380 -6.168 -10.415 1.00 93.50 99 ARG A N 1
ATOM 771 C CA . ARG A 1 99 ? 19.012 -6.025 -11.827 1.00 93.50 99 ARG A CA 1
ATOM 772 C C . ARG A 1 99 ? 18.292 -7.287 -12.309 1.00 93.50 99 ARG A C 1
ATOM 774 O O . ARG A 1 99 ? 18.664 -8.409 -11.940 1.00 93.50 99 ARG A O 1
ATOM 781 N N . VAL A 1 100 ? 17.268 -7.086 -13.127 1.00 96.69 100 VAL A N 1
ATOM 782 C CA . VAL A 1 100 ? 16.366 -8.128 -13.620 1.00 96.69 100 VAL A CA 1
ATOM 783 C C . VAL A 1 100 ? 16.324 -8.052 -15.137 1.00 96.69 100 VAL A C 1
ATOM 785 O O . VAL A 1 100 ? 16.221 -6.954 -15.673 1.00 96.69 100 VAL A O 1
ATOM 788 N N . GLN A 1 101 ? 16.366 -9.208 -15.788 1.00 97.69 101 GLN A N 1
ATOM 789 C CA . GLN A 1 101 ? 16.151 -9.358 -17.219 1.00 97.69 101 GLN A CA 1
ATOM 790 C C . GLN A 1 101 ? 14.718 -9.826 -17.473 1.00 97.69 101 GLN A C 1
ATOM 792 O O . GLN A 1 101 ? 14.244 -10.746 -16.798 1.00 97.69 101 GLN A O 1
ATOM 797 N N . MET A 1 102 ? 14.045 -9.190 -18.431 1.00 97.12 102 MET A N 1
ATOM 798 C CA . MET A 1 102 ? 12.761 -9.657 -18.955 1.00 97.12 102 MET A CA 1
ATOM 799 C C . MET A 1 102 ? 13.009 -10.779 -19.965 1.00 97.12 102 MET A C 1
ATOM 801 O O . MET A 1 102 ? 13.953 -10.698 -20.752 1.00 97.12 102 MET A O 1
ATOM 805 N N . ILE A 1 103 ? 12.198 -11.832 -19.897 1.00 96.75 103 ILE A N 1
ATOM 806 C CA . ILE A 1 103 ? 12.313 -13.010 -20.762 1.00 96.75 103 ILE A CA 1
ATOM 807 C C . ILE A 1 103 ? 11.280 -12.868 -21.876 1.00 96.75 103 ILE A C 1
ATOM 809 O O . ILE A 1 103 ? 10.096 -12.707 -21.588 1.00 96.75 103 ILE A O 1
ATOM 813 N N . HIS A 1 104 ? 11.739 -12.917 -23.123 1.00 95.38 104 HIS A N 1
ATOM 814 C CA . HIS A 1 104 ? 10.880 -12.954 -24.306 1.00 95.38 104 HIS A CA 1
ATOM 815 C C . HIS A 1 104 ? 10.498 -14.401 -24.634 1.00 95.38 104 HIS A C 1
ATOM 817 O O . HIS A 1 104 ? 11.176 -15.328 -24.195 1.00 95.38 104 HIS A O 1
ATOM 823 N N . GLU A 1 105 ? 9.402 -14.612 -25.360 1.00 93.88 105 GLU A N 1
ATOM 824 C CA . GLU A 1 105 ? 8.917 -15.970 -25.627 1.00 93.88 105 GLU A CA 1
ATOM 825 C C . GLU A 1 105 ? 9.832 -16.765 -26.557 1.00 93.88 105 GLU A C 1
ATOM 827 O O . GLU A 1 105 ? 10.027 -17.951 -26.307 1.00 93.88 105 GLU A O 1
ATOM 832 N N . ASP A 1 106 ? 10.476 -16.089 -27.508 1.00 94.06 106 ASP A N 1
ATOM 833 C CA . ASP A 1 106 ? 11.259 -16.719 -28.577 1.00 94.06 106 ASP A CA 1
ATOM 834 C C . ASP A 1 106 ? 12.765 -16.811 -28.283 1.00 94.06 106 ASP A C 1
ATOM 836 O O . ASP A 1 106 ? 13.568 -17.059 -29.183 1.00 94.06 106 ASP A O 1
ATOM 840 N N . CYS A 1 107 ? 13.195 -16.574 -27.037 1.00 96.06 107 CYS A N 1
ATOM 841 C CA . CYS A 1 107 ? 14.616 -16.641 -26.705 1.00 96.06 107 CYS A CA 1
ATOM 842 C C . CYS A 1 107 ? 15.037 -18.057 -26.257 1.00 96.06 107 CYS A C 1
ATOM 844 O O . CYS A 1 107 ? 14.395 -18.642 -25.379 1.00 96.06 107 CYS A O 1
ATOM 846 N N . PRO A 1 108 ? 16.144 -18.619 -26.784 1.00 97.06 108 PRO A N 1
ATOM 847 C CA . PRO A 1 108 ? 16.600 -19.970 -26.432 1.00 97.06 108 PRO A CA 1
ATOM 848 C C . PRO A 1 108 ? 17.001 -20.103 -24.952 1.00 97.06 108 PRO A C 1
ATOM 850 O O . PRO A 1 108 ? 17.051 -21.200 -24.391 1.00 97.06 108 PRO A O 1
ATOM 853 N N . GLU A 1 109 ? 17.275 -18.988 -24.273 1.00 97.94 109 GLU A N 1
ATOM 854 C CA . GLU A 1 109 ? 17.494 -18.946 -22.831 1.00 97.94 109 GLU A CA 1
ATOM 855 C C . GLU A 1 109 ? 16.244 -19.322 -22.033 1.00 97.94 109 GLU A C 1
ATOM 857 O O . GLU A 1 109 ? 16.377 -19.861 -20.928 1.00 97.94 109 GLU A O 1
ATOM 862 N N . LYS A 1 110 ? 15.040 -19.062 -22.564 1.00 97.38 110 LYS A N 1
ATOM 863 C CA . LYS A 1 110 ? 13.777 -19.413 -21.907 1.00 97.38 110 LYS A CA 1
ATOM 864 C C . LYS A 1 110 ? 13.696 -20.919 -21.680 1.00 97.38 110 LYS A C 1
ATOM 866 O O . LYS A 1 110 ? 13.416 -21.321 -20.556 1.00 97.38 110 LYS A O 1
ATOM 871 N N . ASP A 1 111 ? 14.074 -21.740 -22.657 1.00 96.81 111 ASP A N 1
ATOM 872 C CA . ASP A 1 111 ? 14.093 -23.207 -22.530 1.00 96.81 111 ASP A CA 1
ATOM 873 C C . ASP A 1 111 ? 15.032 -23.694 -21.421 1.00 96.81 111 ASP A C 1
ATOM 875 O O . ASP A 1 111 ? 14.763 -24.671 -20.718 1.00 96.81 111 ASP A O 1
ATOM 879 N N . VAL A 1 112 ? 16.160 -23.004 -21.237 1.00 96.62 112 VAL A N 1
ATOM 880 C CA . VAL A 1 112 ? 17.085 -23.300 -20.139 1.00 96.62 112 VAL A CA 1
ATOM 881 C C . VAL A 1 112 ? 16.437 -22.972 -18.794 1.00 96.62 112 VAL A C 1
ATOM 883 O O . VAL A 1 112 ? 16.533 -23.761 -17.855 1.00 96.62 112 VAL A O 1
ATOM 886 N N . LEU A 1 113 ? 15.773 -21.819 -18.698 1.00 96.75 113 LEU A N 1
ATOM 887 C CA . LEU A 1 113 ? 15.129 -21.341 -17.475 1.00 96.75 113 LEU A CA 1
ATOM 888 C C . LEU A 1 113 ? 13.868 -22.139 -17.112 1.00 96.75 113 LEU A C 1
ATOM 890 O O . LEU A 1 113 ? 13.617 -22.344 -15.921 1.00 96.75 113 LEU A O 1
ATOM 894 N N . ILE A 1 114 ? 13.111 -22.620 -18.105 1.00 96.81 114 ILE A N 1
ATOM 895 C CA . ILE A 1 114 ? 11.983 -23.545 -17.921 1.00 96.81 114 ILE A CA 1
ATOM 896 C C . ILE A 1 114 ? 12.477 -24.799 -17.201 1.00 96.81 114 ILE A C 1
ATOM 898 O O . ILE A 1 114 ? 11.914 -25.169 -16.178 1.00 96.81 114 ILE A O 1
ATOM 902 N N . GLY A 1 115 ? 13.612 -25.364 -17.625 1.00 94.75 115 GLY A N 1
ATOM 903 C CA . GLY A 1 115 ? 14.214 -26.528 -16.966 1.00 94.75 115 GLY A CA 1
ATOM 904 C C . GLY A 1 115 ? 14.670 -26.304 -15.514 1.00 94.75 115 GLY A C 1
ATOM 905 O O . GLY A 1 115 ? 15.033 -27.262 -14.838 1.00 94.75 115 GLY A O 1
ATOM 906 N N . TRP A 1 116 ? 14.693 -25.062 -15.015 1.00 94.38 116 TRP A N 1
ATOM 907 C CA . TRP A 1 116 ? 15.018 -24.736 -13.615 1.00 94.38 116 TRP A CA 1
ATOM 908 C C . TRP A 1 116 ? 13.792 -24.357 -12.778 1.00 94.38 116 TRP A C 1
ATOM 910 O O . TRP A 1 116 ? 13.926 -24.107 -11.575 1.00 94.38 116 TRP A O 1
ATOM 920 N N . THR A 1 117 ? 12.629 -24.241 -13.416 1.00 95.69 117 THR A N 1
ATOM 921 C CA . THR A 1 117 ? 11.411 -23.670 -12.844 1.00 95.69 117 THR A CA 1
ATOM 922 C C . THR A 1 117 ? 10.385 -24.783 -12.632 1.00 95.69 117 THR A C 1
ATOM 924 O O . THR A 1 117 ? 10.149 -25.548 -13.562 1.00 95.69 117 THR A O 1
ATOM 927 N N . PRO A 1 118 ? 9.752 -24.891 -11.448 1.00 95.81 118 PRO A N 1
ATOM 928 C CA . PRO A 1 118 ? 8.643 -25.823 -11.255 1.00 95.81 118 PRO A CA 1
ATOM 929 C C . PRO A 1 118 ? 7.533 -25.577 -12.278 1.00 95.81 118 PRO A C 1
ATOM 931 O O . PRO A 1 118 ? 7.213 -24.422 -12.561 1.00 95.81 118 PRO A O 1
ATOM 934 N N . GLU A 1 119 ? 6.935 -26.643 -12.803 1.00 96.81 119 GLU A N 1
ATOM 935 C CA . GLU A 1 119 ? 6.015 -26.579 -13.948 1.00 96.81 119 GLU A CA 1
ATOM 936 C C . GLU A 1 119 ? 4.847 -25.609 -13.726 1.00 96.81 119 GLU A C 1
ATOM 938 O O . GLU A 1 119 ? 4.572 -24.765 -14.577 1.00 96.81 119 GLU A O 1
ATOM 943 N N . HIS A 1 120 ? 4.239 -25.621 -12.536 1.00 97.19 120 HIS A N 1
ATOM 944 C CA . HIS A 1 120 ? 3.140 -24.711 -12.182 1.00 97.19 120 HIS A CA 1
ATOM 945 C C . HIS A 1 120 ? 3.535 -23.223 -12.139 1.00 97.19 120 HIS A C 1
ATOM 947 O O . HIS A 1 120 ? 2.679 -22.340 -12.120 1.00 97.19 120 HIS A O 1
ATOM 953 N N . LEU A 1 121 ? 4.834 -22.910 -12.130 1.00 97.06 121 LEU A N 1
ATOM 954 C CA . LEU A 1 121 ? 5.357 -21.542 -12.152 1.00 97.06 121 LEU A CA 1
ATOM 955 C C . LEU A 1 121 ? 5.913 -21.134 -13.516 1.00 97.06 121 LEU A C 1
ATOM 957 O O . LEU A 1 121 ? 6.228 -19.955 -13.694 1.00 97.06 121 LEU A O 1
ATOM 961 N N . VAL A 1 122 ? 5.997 -22.049 -14.486 1.00 96.94 122 VAL A N 1
ATOM 962 C CA . VAL A 1 122 ? 6.447 -21.744 -15.854 1.00 96.94 122 VAL A CA 1
ATOM 963 C C . VAL A 1 122 ? 5.610 -20.635 -16.507 1.00 96.94 122 VAL A C 1
ATOM 965 O O . VAL A 1 122 ? 6.223 -19.701 -17.029 1.00 96.94 122 VAL A O 1
ATOM 968 N N . PRO A 1 123 ? 4.262 -20.599 -16.392 1.00 96.44 123 PRO A N 1
ATOM 969 C CA . PRO A 1 123 ? 3.463 -19.490 -16.934 1.00 96.44 123 PRO A CA 1
ATOM 970 C C . PRO A 1 123 ? 3.822 -18.116 -16.344 1.00 96.44 123 PRO A C 1
ATOM 972 O O . PRO A 1 123 ? 3.508 -17.073 -16.909 1.00 96.44 123 PRO A O 1
ATOM 975 N N . ARG A 1 124 ? 4.495 -18.093 -15.186 1.00 95.00 124 ARG A N 1
ATOM 976 C CA . ARG A 1 124 ? 4.915 -16.871 -14.486 1.00 95.00 124 ARG A CA 1
ATOM 977 C C . ARG A 1 124 ? 6.377 -16.507 -14.747 1.00 95.00 124 ARG A C 1
ATOM 979 O O . ARG A 1 124 ? 6.855 -15.505 -14.206 1.00 95.00 124 ARG A O 1
ATOM 986 N N . LEU A 1 125 ? 7.095 -17.288 -15.554 1.00 96.69 125 LEU A N 1
ATOM 987 C CA . LEU A 1 125 ? 8.495 -17.069 -15.908 1.00 96.69 125 LEU A CA 1
ATOM 988 C C . LEU A 1 125 ? 8.630 -15.947 -16.950 1.00 96.69 125 LEU A C 1
ATOM 990 O O . LEU A 1 125 ? 8.975 -16.168 -18.103 1.00 96.69 125 LEU A O 1
ATOM 994 N N . ASN A 1 126 ? 8.378 -14.711 -16.522 1.00 96.62 126 ASN A N 1
ATOM 995 C CA . ASN A 1 126 ? 8.519 -13.519 -17.364 1.00 96.62 126 ASN A CA 1
ATOM 996 C C . ASN A 1 126 ? 9.787 -12.706 -17.068 1.00 96.62 126 ASN A C 1
ATOM 998 O O . ASN A 1 126 ? 10.107 -11.753 -17.780 1.00 96.62 126 ASN A O 1
ATOM 1002 N N . LYS A 1 127 ? 10.510 -13.043 -15.993 1.00 96.62 127 LYS A N 1
ATOM 1003 C CA . LYS A 1 127 ? 11.711 -12.319 -15.572 1.00 96.62 127 LYS A CA 1
ATOM 1004 C C . LYS A 1 127 ? 12.621 -13.144 -14.666 1.00 96.62 127 LYS A C 1
ATOM 1006 O O . LYS A 1 127 ? 12.155 -13.913 -13.825 1.00 96.62 127 LYS A O 1
ATOM 1011 N N . VAL A 1 128 ? 13.926 -12.901 -14.757 1.00 97.69 128 VAL A N 1
ATOM 1012 C CA . VAL A 1 128 ? 14.961 -13.530 -13.915 1.00 97.69 128 VAL A CA 1
ATOM 1013 C C . VAL A 1 128 ? 16.031 -12.528 -13.505 1.00 97.69 128 VAL A C 1
ATOM 1015 O O . VAL A 1 128 ? 16.180 -11.465 -14.098 1.00 97.69 128 VAL A O 1
ATOM 1018 N N . CYS A 1 129 ? 16.787 -12.825 -12.449 1.00 97.50 129 CYS A N 1
ATOM 1019 C CA . CYS A 1 129 ? 17.900 -11.963 -12.061 1.00 97.50 129 CYS A CA 1
ATOM 1020 C C . CYS A 1 129 ? 19.034 -12.067 -13.092 1.00 97.50 129 CYS A C 1
ATOM 1022 O O . CYS A 1 129 ? 19.241 -13.133 -13.674 1.00 97.50 129 CYS A O 1
ATOM 1024 N N . MET A 1 130 ? 19.803 -10.986 -13.273 1.00 97.00 130 MET A N 1
ATOM 1025 C CA . MET A 1 130 ? 20.922 -10.968 -14.230 1.00 97.00 130 MET A CA 1
ATOM 1026 C C . MET A 1 130 ? 21.895 -12.151 -14.072 1.00 97.00 130 MET A C 1
ATOM 1028 O O . MET A 1 130 ? 22.264 -12.728 -15.087 1.00 97.00 130 MET A O 1
ATOM 1032 N N . PRO A 1 131 ? 22.266 -12.601 -12.852 1.00 95.62 131 PRO A N 1
ATOM 1033 C CA . PRO A 1 131 ? 23.104 -13.791 -12.711 1.00 95.62 131 PRO A CA 1
ATOM 1034 C C . PRO A 1 131 ? 22.492 -15.064 -13.312 1.00 95.62 131 PRO A C 1
ATOM 1036 O O . PRO A 1 131 ? 23.203 -15.826 -13.958 1.00 95.62 131 PRO A O 1
ATOM 1039 N N . CYS A 1 132 ? 21.187 -15.302 -13.123 1.00 97.06 132 CYS A N 1
ATOM 1040 C CA . CYS A 1 132 ? 20.513 -16.457 -13.730 1.00 97.06 132 CYS A CA 1
ATOM 1041 C C . CYS A 1 132 ? 20.440 -16.315 -15.247 1.00 97.06 132 CYS A C 1
ATOM 1043 O O . CYS A 1 132 ? 20.687 -17.289 -15.949 1.00 97.06 132 CYS A O 1
ATOM 1045 N N . TRP A 1 133 ? 20.174 -15.103 -15.738 1.00 97.88 133 TRP A N 1
ATOM 1046 C CA . TRP A 1 133 ? 20.177 -14.808 -17.166 1.00 97.88 133 TRP A CA 1
ATOM 1047 C C . TRP A 1 133 ? 21.535 -15.100 -17.811 1.00 97.88 133 TRP A C 1
ATOM 1049 O O . TRP A 1 133 ? 21.616 -15.877 -18.752 1.00 97.88 133 TRP A O 1
ATOM 1059 N N . SER A 1 134 ? 22.632 -14.580 -17.255 1.00 96.56 134 SER A N 1
ATOM 1060 C CA . SER A 1 134 ? 23.982 -14.822 -17.782 1.00 96.56 134 SER A CA 1
ATOM 1061 C C . SER A 1 134 ? 24.393 -16.299 -17.747 1.00 96.56 134 SER A C 1
ATOM 1063 O O . SER A 1 134 ? 25.221 -16.733 -18.547 1.00 96.56 134 SER A O 1
ATOM 1065 N N . ILE A 1 135 ? 23.861 -17.092 -16.811 1.00 95.12 135 ILE A N 1
ATOM 1066 C CA . ILE A 1 135 ? 24.051 -18.549 -16.826 1.00 95.12 135 ILE A CA 1
ATOM 1067 C C . ILE A 1 135 ? 23.219 -19.167 -17.954 1.00 95.12 135 ILE A C 1
ATOM 1069 O O . ILE A 1 135 ? 23.760 -19.969 -18.709 1.00 95.12 135 ILE A O 1
ATOM 1073 N N . ALA A 1 136 ? 21.953 -18.769 -18.103 1.00 96.31 136 ALA A N 1
ATOM 1074 C CA . ALA A 1 136 ? 21.067 -19.282 -19.144 1.00 96.31 136 ALA A CA 1
ATOM 1075 C C . ALA A 1 136 ? 21.617 -19.019 -20.554 1.00 96.31 136 ALA A C 1
ATOM 1077 O O . ALA A 1 136 ? 21.705 -19.961 -21.331 1.00 96.31 136 ALA A O 1
ATOM 1078 N N . VAL A 1 137 ? 22.110 -17.805 -20.834 1.00 97.56 137 VAL A N 1
ATOM 1079 C CA . VAL A 1 137 ? 22.777 -17.441 -22.103 1.00 97.56 137 VAL A CA 1
ATOM 1080 C C . VAL A 1 137 ? 23.950 -18.374 -22.408 1.00 97.56 137 VAL A C 1
ATOM 1082 O O . VAL A 1 137 ? 24.078 -18.897 -23.512 1.00 97.56 137 VAL A O 1
ATOM 1085 N N . ARG A 1 138 ? 24.813 -18.632 -21.416 1.00 97.12 138 ARG A N 1
ATOM 1086 C CA . ARG A 1 138 ? 25.968 -19.525 -21.604 1.00 97.12 138 ARG A CA 1
ATOM 1087 C C . ARG A 1 138 ? 25.538 -20.958 -21.908 1.00 97.12 138 ARG A C 1
ATOM 1089 O O . ARG A 1 138 ? 26.105 -21.573 -22.805 1.00 97.12 138 ARG A O 1
ATOM 1096 N N . VAL A 1 139 ? 24.540 -21.472 -21.191 1.00 94.75 139 VAL A N 1
ATOM 1097 C CA . VAL A 1 139 ? 24.015 -22.829 -21.407 1.00 94.75 139 VAL A CA 1
ATOM 1098 C C . VAL A 1 139 ? 23.304 -22.938 -22.757 1.00 94.75 139 VAL A C 1
ATOM 1100 O O . VAL A 1 139 ? 23.497 -23.926 -23.459 1.00 94.75 139 VAL A O 1
ATOM 1103 N N . ALA A 1 140 ? 22.522 -21.931 -23.149 1.00 96.81 140 ALA A N 1
ATOM 1104 C CA . ALA A 1 140 ? 21.851 -21.883 -24.445 1.00 96.81 140 ALA A CA 1
ATOM 1105 C C . ALA A 1 140 ? 22.874 -21.908 -25.592 1.00 96.81 140 ALA A C 1
ATOM 1107 O O . ALA A 1 140 ? 22.789 -22.767 -26.468 1.00 96.81 140 ALA A O 1
ATOM 1108 N N . LYS A 1 141 ? 23.918 -21.071 -25.514 1.00 97.19 141 LYS A N 1
ATOM 1109 C CA . LYS A 1 141 ? 25.019 -21.061 -26.489 1.00 97.19 141 LYS A CA 1
ATOM 1110 C C . LYS A 1 141 ? 25.754 -22.403 -26.560 1.00 97.19 141 LYS A C 1
ATOM 1112 O O . LYS A 1 141 ? 26.042 -22.888 -27.647 1.00 97.19 141 LYS A O 1
ATOM 1117 N N . GLN A 1 142 ? 26.033 -23.034 -25.418 1.00 95.81 142 GLN A N 1
ATOM 1118 C CA . GLN A 1 142 ? 26.651 -24.367 -25.391 1.00 95.81 142 GLN A CA 1
ATOM 1119 C C . GLN A 1 142 ? 25.760 -25.432 -26.044 1.00 95.81 142 GLN A C 1
ATOM 1121 O O . GLN A 1 142 ? 26.259 -26.266 -26.795 1.00 95.81 142 GLN A O 1
ATOM 1126 N N . ARG A 1 143 ? 24.443 -25.397 -25.797 1.00 96.12 143 ARG A N 1
ATOM 1127 C CA . ARG A 1 143 ? 23.480 -26.300 -26.447 1.00 96.12 143 ARG A CA 1
ATOM 1128 C C . ARG A 1 143 ? 23.432 -26.085 -27.957 1.00 96.12 143 ARG A C 1
ATOM 1130 O O . ARG A 1 143 ? 23.298 -27.063 -28.681 1.00 96.12 143 ARG A O 1
ATOM 1137 N N . GLN A 1 144 ? 23.545 -24.842 -28.417 1.00 96.31 144 GLN A N 1
ATOM 1138 C CA . GLN A 1 144 ? 23.586 -24.518 -29.839 1.00 96.31 144 GLN A CA 1
ATOM 1139 C C . GLN A 1 144 ? 24.848 -25.078 -30.509 1.00 96.31 144 GLN A C 1
ATOM 1141 O O . GLN A 1 144 ? 24.726 -25.854 -31.451 1.00 96.31 144 GLN A O 1
ATOM 1146 N N . LEU A 1 145 ? 26.035 -24.805 -29.956 1.00 96.06 145 LEU A N 1
ATOM 1147 C CA . LEU A 1 145 ? 27.300 -25.343 -30.480 1.00 96.06 145 LEU A CA 1
ATOM 1148 C C . LEU A 1 145 ? 27.306 -26.880 -30.515 1.00 96.06 145 LEU A C 1
ATOM 1150 O O . LEU A 1 145 ? 27.810 -27.480 -31.457 1.00 96.06 145 LEU A O 1
ATOM 1154 N N . ALA A 1 146 ? 26.709 -27.531 -29.511 1.00 94.94 146 ALA A N 1
ATOM 1155 C CA . ALA A 1 146 ? 26.584 -28.988 -29.472 1.00 94.94 146 ALA A CA 1
ATOM 1156 C C . ALA A 1 146 ? 25.580 -29.552 -30.495 1.00 94.94 146 ALA A C 1
ATOM 1158 O O . ALA A 1 146 ? 25.663 -30.728 -30.845 1.00 94.94 146 ALA A O 1
ATOM 1159 N N . LYS A 1 147 ? 24.597 -28.759 -30.942 1.00 95.25 147 LYS A N 1
ATOM 1160 C CA . LYS A 1 147 ? 23.696 -29.139 -32.041 1.00 95.25 147 LYS A CA 1
ATOM 1161 C C . LYS A 1 147 ? 24.403 -28.987 -33.386 1.00 95.25 147 LYS A C 1
ATOM 1163 O O . LYS A 1 147 ? 24.324 -29.899 -34.199 1.00 95.25 147 LYS A O 1
ATOM 1168 N N . GLU A 1 148 ? 25.128 -27.888 -33.579 1.00 95.69 148 GLU A N 1
ATOM 1169 C CA . GLU A 1 148 ? 25.916 -27.620 -34.788 1.00 95.69 148 GLU A CA 1
ATOM 1170 C C . GLU A 1 148 ? 27.021 -28.669 -34.982 1.00 95.69 148 GLU A C 1
ATOM 1172 O O . GLU A 1 148 ? 27.167 -29.208 -36.074 1.00 95.69 148 GLU A O 1
ATOM 1177 N N . SER A 1 149 ? 27.733 -29.053 -33.914 1.00 95.00 149 SER A N 1
ATOM 1178 C CA . SER A 1 149 ? 28.753 -30.104 -34.002 1.00 95.00 149 SER A CA 1
ATOM 1179 C C . SER A 1 149 ? 28.170 -31.481 -34.329 1.00 95.00 149 SER A C 1
ATOM 1181 O O . SER A 1 149 ? 28.782 -32.239 -35.072 1.00 95.00 149 SER A O 1
ATOM 1183 N N . LYS A 1 150 ? 26.975 -31.810 -33.821 1.00 95.06 150 LYS A N 1
ATOM 1184 C CA . LYS A 1 150 ? 26.274 -33.056 -34.173 1.00 95.06 150 LYS A CA 1
ATOM 1185 C C . LYS A 1 150 ? 25.759 -33.056 -35.609 1.00 95.06 150 LYS A C 1
ATOM 1187 O O . LYS A 1 150 ? 25.787 -34.104 -36.241 1.00 95.06 150 LYS A O 1
ATOM 1192 N N . ALA A 1 151 ? 25.294 -31.912 -36.108 1.00 94.25 151 ALA A N 1
ATOM 1193 C CA . ALA A 1 151 ? 24.894 -31.772 -37.505 1.00 94.25 151 ALA A CA 1
ATOM 1194 C C . ALA A 1 151 ? 26.101 -31.969 -38.437 1.00 94.25 151 ALA A C 1
ATOM 1196 O O . ALA A 1 151 ? 26.017 -32.756 -39.369 1.00 94.25 151 ALA A O 1
ATOM 1197 N N . ALA A 1 152 ? 27.252 -31.372 -38.105 1.00 92.88 152 ALA A N 1
ATOM 1198 C CA . ALA A 1 152 ? 28.476 -31.505 -38.894 1.00 92.88 152 ALA A CA 1
ATOM 1199 C C . ALA A 1 152 ? 29.015 -32.947 -38.979 1.00 92.88 152 ALA A C 1
ATOM 1201 O O . ALA A 1 152 ? 29.577 -33.318 -40.000 1.00 92.88 152 ALA A O 1
ATOM 1202 N N . VAL A 1 153 ? 28.842 -33.765 -37.932 1.00 93.25 153 VAL A N 1
ATOM 1203 C CA . VAL A 1 153 ? 29.254 -35.186 -37.953 1.00 93.25 153 VAL A CA 1
ATOM 1204 C C . VAL A 1 153 ? 28.325 -36.038 -38.824 1.00 93.25 153 VAL A C 1
ATOM 1206 O O . VAL A 1 153 ? 28.773 -37.004 -39.428 1.00 93.25 153 VAL A O 1
ATOM 1209 N N . ASN A 1 154 ? 27.040 -35.691 -38.903 1.00 87.12 154 ASN A N 1
ATOM 1210 C CA . ASN A 1 154 ? 26.076 -36.445 -39.706 1.00 87.12 154 ASN A CA 1
ATOM 1211 C C . ASN A 1 154 ? 26.116 -36.084 -41.201 1.00 87.12 154 ASN A C 1
ATOM 1213 O O . ASN A 1 154 ? 25.599 -36.854 -42.004 1.00 87.12 154 ASN A O 1
ATOM 1217 N N . ASP A 1 155 ? 26.723 -34.950 -41.560 1.00 81.62 155 ASP A N 1
ATOM 1218 C CA . ASP A 1 155 ? 26.919 -34.509 -42.947 1.00 81.62 155 ASP A CA 1
ATOM 1219 C C . ASP A 1 155 ? 28.251 -34.996 -43.555 1.00 81.62 155 ASP A C 1
ATOM 1221 O O . ASP A 1 155 ? 28.589 -34.606 -44.676 1.00 81.62 155 ASP A O 1
ATOM 1225 N N . GLU A 1 156 ? 29.018 -35.861 -42.871 1.00 73.31 156 GLU A N 1
ATOM 1226 C CA . GLU A 1 156 ? 30.095 -36.578 -43.560 1.00 73.31 156 GLU A CA 1
ATOM 1227 C C . GLU A 1 156 ? 29.472 -37.491 -44.629 1.00 73.31 156 GLU A C 1
ATOM 1229 O O . GLU A 1 156 ? 28.642 -38.346 -44.299 1.00 73.31 156 GLU A O 1
ATOM 1234 N N . PRO A 1 157 ? 29.828 -37.317 -45.918 1.00 68.62 157 PRO A N 1
ATOM 1235 C CA . PRO A 1 157 ? 29.289 -38.145 -46.978 1.00 68.62 157 PRO A CA 1
ATOM 1236 C C . PRO A 1 157 ? 29.656 -39.590 -46.670 1.00 68.62 157 PRO A C 1
ATOM 1238 O O . PRO A 1 157 ? 30.833 -39.930 -46.539 1.00 68.62 157 PRO A O 1
ATOM 1241 N N . ILE A 1 158 ? 28.635 -40.437 -46.564 1.00 69.44 158 ILE A N 1
ATOM 1242 C CA . ILE A 1 158 ? 28.803 -41.883 -46.615 1.00 69.44 158 ILE A CA 1
ATOM 1243 C C . ILE A 1 158 ? 29.468 -42.160 -47.965 1.00 69.44 158 ILE A C 1
ATOM 1245 O O . ILE A 1 158 ? 28.802 -42.200 -48.998 1.00 69.44 158 ILE A O 1
ATOM 1249 N N . TYR A 1 159 ? 30.793 -42.284 -47.979 1.00 68.06 159 TYR A N 1
ATOM 1250 C CA . TYR A 1 159 ? 31.479 -42.908 -49.093 1.00 68.06 159 TYR A CA 1
ATOM 1251 C C . TYR A 1 159 ? 30.959 -44.345 -49.113 1.00 68.06 159 TYR A C 1
ATOM 1253 O O . TYR A 1 159 ? 31.233 -45.112 -48.192 1.00 68.06 159 TYR A O 1
ATOM 1261 N N . GLU A 1 160 ? 30.139 -44.680 -50.112 1.00 60.97 160 GLU A N 1
ATOM 1262 C CA . GLU A 1 160 ? 29.780 -46.061 -50.423 1.00 60.97 160 GLU A CA 1
ATOM 1263 C C . GLU A 1 160 ? 31.085 -46.842 -50.625 1.00 60.97 160 GLU A C 1
ATOM 1265 O O . GLU A 1 160 ? 31.698 -46.803 -51.695 1.00 60.97 160 GLU A O 1
ATOM 1270 N N . GLU A 1 161 ? 31.551 -47.525 -49.578 1.00 55.16 161 GLU A N 1
ATOM 1271 C CA . GLU A 1 161 ? 32.592 -48.531 -49.718 1.00 55.16 161 GLU A CA 1
ATOM 1272 C C . GLU A 1 161 ? 32.042 -49.616 -50.643 1.00 55.16 161 GLU A C 1
ATOM 1274 O O . GLU A 1 161 ? 31.126 -50.368 -50.300 1.00 55.16 161 GLU A O 1
ATOM 1279 N N . GLN A 1 162 ? 32.587 -49.663 -51.860 1.00 53.12 162 GLN A N 1
ATOM 1280 C CA . GLN A 1 162 ? 32.307 -50.731 -52.804 1.00 53.12 162 GLN A CA 1
ATOM 1281 C C . GLN A 1 162 ? 32.583 -52.091 -52.141 1.00 53.12 162 GLN A C 1
ATOM 1283 O O . GLN A 1 162 ? 33.625 -52.264 -51.499 1.00 53.12 162 GLN A O 1
ATOM 1288 N N . PRO A 1 163 ? 31.693 -53.084 -52.320 1.00 51.59 163 PRO A N 1
ATOM 1289 C CA . PRO A 1 163 ? 31.824 -54.382 -51.679 1.00 51.59 163 PRO A CA 1
ATOM 1290 C C . PRO A 1 163 ? 33.024 -55.129 -52.266 1.00 51.59 163 PRO A C 1
ATOM 1292 O O . PRO A 1 163 ? 32.950 -55.724 -53.342 1.00 51.59 163 PRO A O 1
ATOM 1295 N N . THR A 1 164 ? 34.146 -55.128 -51.550 1.00 50.91 164 THR A N 1
ATOM 1296 C CA . THR A 1 164 ? 35.249 -56.045 -51.835 1.00 50.91 164 THR A CA 1
ATOM 1297 C C . THR A 1 164 ? 34.931 -57.396 -51.207 1.00 50.91 164 THR A C 1
ATOM 1299 O O . THR A 1 164 ? 34.928 -57.584 -49.993 1.00 50.91 164 THR A O 1
ATOM 1302 N N . VAL A 1 165 ? 34.634 -58.357 -52.080 1.00 51.75 165 VAL A N 1
ATOM 1303 C CA . VAL A 1 165 ? 34.517 -59.781 -51.767 1.00 51.75 165 VAL A CA 1
ATOM 1304 C C . VAL A 1 165 ? 35.861 -60.266 -51.216 1.00 51.75 165 VAL A C 1
ATOM 1306 O O . VAL A 1 165 ? 36.799 -60.494 -51.975 1.00 51.75 165 VAL A O 1
ATOM 1309 N N . ILE A 1 166 ? 35.963 -60.429 -49.895 1.00 44.28 166 ILE A N 1
ATOM 1310 C CA . ILE A 1 166 ? 37.082 -61.127 -49.252 1.00 44.28 166 ILE A CA 1
ATOM 1311 C C . ILE A 1 166 ? 36.589 -62.499 -48.798 1.00 44.28 166 ILE A C 1
ATOM 1313 O O . ILE A 1 166 ? 35.862 -62.653 -47.818 1.00 44.28 166 ILE A O 1
ATOM 1317 N N . THR A 1 167 ? 37.007 -63.515 -49.543 1.00 44.94 167 THR A N 1
ATOM 1318 C CA . THR A 1 167 ? 36.925 -64.926 -49.177 1.00 44.94 167 THR A CA 1
ATOM 1319 C C . THR A 1 167 ? 37.808 -65.243 -47.969 1.00 44.94 167 THR A C 1
ATOM 1321 O O . THR A 1 167 ? 39.008 -64.996 -48.001 1.00 44.94 167 THR A O 1
ATOM 1324 N N . GLY A 1 168 ? 37.203 -65.874 -46.956 1.00 46.38 168 GLY A N 1
ATOM 1325 C CA . GLY A 1 168 ? 37.789 -66.945 -46.140 1.00 46.38 168 GLY A CA 1
ATOM 1326 C C . GLY A 1 168 ? 39.063 -66.642 -45.344 1.00 46.38 168 GLY A C 1
ATOM 1327 O O . GLY A 1 168 ? 40.172 -66.804 -45.841 1.00 46.38 168 GLY A O 1
ATOM 1328 N N . GLY A 1 169 ? 38.910 -66.368 -44.047 1.00 36.31 169 GLY A N 1
ATOM 1329 C CA . GLY A 1 169 ? 40.023 -66.391 -43.098 1.00 36.31 169 GLY A CA 1
ATOM 1330 C C . GLY A 1 169 ? 39.547 -66.341 -41.650 1.00 36.31 169 GLY A C 1
ATOM 1331 O O . GLY A 1 169 ? 39.322 -65.270 -41.097 1.00 36.31 169 GLY A O 1
ATOM 1332 N N . THR A 1 170 ? 39.393 -67.508 -41.028 1.00 49.69 170 THR A N 1
ATOM 1333 C CA . THR A 1 170 ? 39.117 -67.673 -39.595 1.00 49.69 170 THR A CA 1
ATOM 1334 C C . THR A 1 170 ? 40.199 -66.994 -38.748 1.00 49.69 170 THR A C 1
ATOM 1336 O O . THR A 1 170 ? 41.361 -67.402 -38.795 1.00 49.69 170 THR A O 1
ATOM 1339 N N . ARG A 1 171 ? 39.823 -65.996 -37.935 1.00 38.00 171 ARG A N 1
ATOM 1340 C CA . ARG A 1 171 ? 40.669 -65.441 -36.864 1.00 38.00 171 ARG A CA 1
ATOM 1341 C C . ARG A 1 171 ? 40.073 -65.732 -35.481 1.00 38.00 171 ARG A C 1
ATOM 1343 O O . ARG A 1 171 ? 38.852 -65.707 -35.333 1.00 38.00 171 ARG A O 1
ATOM 1350 N N . PRO A 1 172 ? 40.921 -66.019 -34.476 1.00 43.38 172 PRO A N 1
ATOM 1351 C CA . PRO A 1 172 ? 40.487 -66.492 -33.171 1.00 43.38 172 PRO A CA 1
ATOM 1352 C C . PRO A 1 172 ? 39.975 -65.351 -32.287 1.00 43.38 172 PRO A C 1
ATOM 1354 O O . PRO A 1 172 ? 40.533 -64.255 -32.253 1.00 43.38 172 PRO A O 1
ATOM 1357 N N . VAL A 1 173 ? 38.924 -65.662 -31.534 1.00 44.28 173 VAL A N 1
ATOM 1358 C CA . VAL A 1 173 ? 38.324 -64.818 -30.499 1.00 44.28 173 VAL A CA 1
ATOM 1359 C C . VAL A 1 173 ? 39.340 -64.608 -29.373 1.00 44.28 173 VAL A C 1
ATOM 1361 O O . VAL A 1 173 ? 39.704 -65.561 -28.684 1.00 44.28 173 VAL A O 1
ATOM 1364 N N . GLN A 1 174 ? 39.793 -63.370 -29.166 1.00 49.59 174 GLN A N 1
ATOM 1365 C CA . GLN A 1 174 ? 40.496 -63.004 -27.935 1.00 49.59 174 GLN A CA 1
ATOM 1366 C C . GLN A 1 174 ? 39.496 -62.562 -26.849 1.00 49.59 174 GLN A C 1
ATOM 1368 O O . GLN A 1 174 ? 38.537 -61.854 -27.164 1.00 49.59 174 GLN A O 1
ATOM 1373 N N . PRO A 1 175 ? 39.691 -62.940 -25.570 1.00 49.41 175 PRO A N 1
ATOM 1374 C CA . PRO A 1 175 ? 38.746 -62.617 -24.504 1.00 49.41 175 PRO A CA 1
ATOM 1375 C C . PRO A 1 175 ? 38.807 -61.143 -24.082 1.00 49.41 175 PRO A C 1
ATOM 1377 O O . PRO A 1 175 ? 39.880 -60.596 -23.827 1.00 49.41 175 PRO A O 1
ATOM 1380 N N . LEU A 1 176 ? 37.629 -60.552 -23.860 1.00 45.50 176 LEU A N 1
ATOM 1381 C CA . LEU A 1 176 ? 37.355 -59.183 -23.387 1.00 45.50 176 LEU A CA 1
ATOM 1382 C C . LEU A 1 176 ? 37.986 -58.781 -22.026 1.00 45.50 176 LEU A C 1
ATOM 1384 O O . LEU A 1 176 ? 37.647 -57.739 -21.471 1.00 45.50 176 LEU A O 1
ATOM 1388 N N . ARG A 1 177 ? 38.892 -59.582 -21.452 1.00 49.84 177 ARG A N 1
ATOM 1389 C CA . ARG A 1 177 ? 39.518 -59.324 -20.142 1.00 49.84 177 ARG A CA 1
ATOM 1390 C C . ARG A 1 177 ? 40.806 -58.498 -20.200 1.00 49.84 177 ARG A C 1
ATOM 1392 O O . ARG A 1 177 ? 41.234 -58.014 -19.158 1.00 49.84 177 ARG A O 1
ATOM 1399 N N . VAL A 1 178 ? 41.403 -58.287 -21.376 1.00 49.88 178 VAL A N 1
ATOM 1400 C CA . VAL A 1 178 ? 42.682 -57.552 -21.489 1.00 49.88 178 VAL A CA 1
ATOM 1401 C C . VAL A 1 178 ? 42.485 -56.028 -21.578 1.00 49.88 178 VAL A C 1
ATOM 1403 O O . VAL A 1 178 ? 43.321 -55.286 -21.076 1.00 49.88 178 VAL A O 1
ATOM 1406 N N . LEU A 1 179 ? 41.340 -55.531 -22.071 1.00 47.31 179 LEU A N 1
ATOM 1407 C CA . LEU A 1 179 ? 41.081 -54.080 -22.139 1.00 47.31 179 LEU A CA 1
ATOM 1408 C C . LEU A 1 179 ? 40.770 -53.443 -20.770 1.00 47.31 179 LEU A C 1
ATOM 1410 O O . LEU A 1 179 ? 41.170 -52.312 -20.506 1.00 47.31 179 LEU A O 1
ATOM 1414 N N . ALA A 1 180 ? 40.102 -54.171 -19.869 1.00 48.88 180 ALA A N 1
ATOM 1415 C CA . ALA A 1 180 ? 39.727 -53.651 -18.549 1.00 48.88 180 ALA A CA 1
ATOM 1416 C C . ALA A 1 180 ? 40.933 -53.484 -17.599 1.00 48.88 180 ALA A C 1
ATOM 1418 O O . ALA A 1 180 ? 40.925 -52.614 -16.731 1.00 48.88 180 ALA A O 1
ATOM 1419 N N . ALA A 1 181 ? 42.000 -54.270 -17.788 1.00 51.50 181 ALA A N 1
ATOM 1420 C CA . ALA A 1 181 ? 43.227 -54.159 -16.997 1.00 51.50 181 ALA A CA 1
ATOM 1421 C C . ALA A 1 181 ? 44.136 -52.997 -17.447 1.00 51.50 181 ALA A C 1
ATOM 1423 O O . ALA A 1 181 ? 44.953 -52.523 -16.655 1.00 51.50 181 ALA A O 1
ATOM 1424 N N . GLN A 1 182 ? 43.988 -52.521 -18.689 1.00 50.97 182 GLN A N 1
ATOM 1425 C CA . GLN A 1 182 ? 44.740 -51.376 -19.211 1.00 50.97 182 GLN A CA 1
ATOM 1426 C C . GLN A 1 182 ? 44.188 -50.050 -18.658 1.00 50.97 182 GLN A C 1
ATOM 1428 O O . GLN A 1 182 ? 44.956 -49.196 -18.229 1.00 50.97 182 GLN A O 1
ATOM 1433 N N . ILE A 1 183 ? 42.858 -49.922 -18.562 1.00 57.28 183 ILE A N 1
ATOM 1434 C CA . ILE A 1 183 ? 42.184 -48.695 -18.097 1.00 57.28 183 ILE A CA 1
ATOM 1435 C C . ILE A 1 183 ? 42.439 -48.440 -16.598 1.00 57.28 183 ILE A C 1
ATOM 1437 O O . ILE A 1 183 ? 42.662 -47.304 -16.189 1.00 57.28 183 ILE A O 1
ATOM 1441 N N . SER A 1 184 ? 42.518 -49.495 -15.779 1.00 57.78 184 SER A N 1
ATOM 1442 C CA . SER A 1 184 ? 42.791 -49.363 -14.338 1.00 57.78 184 SER A CA 1
ATOM 1443 C C . SER A 1 184 ? 44.232 -48.927 -14.015 1.00 57.78 184 SER A C 1
ATOM 1445 O O . SER A 1 184 ? 44.473 -48.336 -12.960 1.00 57.78 184 SER A O 1
ATOM 1447 N N . LYS A 1 185 ? 45.202 -49.173 -14.910 1.00 55.31 185 LYS A N 1
ATOM 1448 C CA . LYS A 1 185 ? 46.597 -48.738 -14.708 1.00 55.31 185 LYS A CA 1
ATOM 1449 C C . LYS A 1 185 ? 46.802 -47.251 -15.014 1.00 55.31 185 LYS A C 1
ATOM 1451 O O . LYS A 1 185 ? 47.588 -46.609 -14.319 1.00 55.31 185 LYS A O 1
ATOM 1456 N N . ASP A 1 186 ? 46.049 -46.695 -15.961 1.00 53.09 186 ASP A N 1
ATOM 1457 C CA . ASP A 1 186 ? 46.152 -45.279 -16.336 1.00 53.09 186 ASP A CA 1
ATOM 1458 C C . ASP A 1 186 ? 45.476 -44.337 -15.321 1.00 53.09 186 ASP A C 1
ATOM 1460 O O . ASP A 1 186 ? 45.919 -43.200 -15.134 1.00 53.09 186 ASP A O 1
ATOM 1464 N N . GLU A 1 187 ? 44.458 -44.807 -14.589 1.00 54.09 187 GLU A N 1
ATOM 1465 C CA . GLU A 1 187 ? 43.825 -44.025 -13.515 1.00 54.09 187 GLU A CA 1
ATOM 1466 C C . GLU A 1 187 ? 44.706 -43.918 -12.258 1.00 54.09 187 GLU A C 1
ATOM 1468 O O . GLU A 1 187 ? 44.786 -42.848 -11.649 1.00 54.09 187 GLU A O 1
ATOM 1473 N N . ASN A 1 188 ? 45.454 -44.972 -11.913 1.00 52.91 188 ASN A N 1
ATOM 1474 C CA . ASN A 1 188 ? 46.370 -44.946 -10.766 1.00 52.91 188 ASN A CA 1
ATOM 1475 C C . ASN A 1 188 ? 47.612 -44.066 -11.005 1.00 52.91 188 ASN A C 1
ATOM 1477 O O . ASN A 1 188 ? 48.138 -43.479 -10.059 1.00 52.91 188 ASN A O 1
ATOM 1481 N N . ALA A 1 189 ? 48.051 -43.909 -12.259 1.00 47.66 189 ALA A N 1
ATOM 1482 C CA . ALA A 1 189 ? 49.169 -43.031 -12.609 1.00 47.66 189 ALA A CA 1
ATOM 1483 C C . ALA A 1 189 ? 48.819 -41.532 -12.493 1.00 47.66 189 ALA A C 1
ATOM 1485 O O . ALA A 1 189 ? 49.689 -40.719 -12.185 1.00 47.66 189 ALA A O 1
ATOM 1486 N N . ARG A 1 190 ? 47.543 -41.152 -12.675 1.00 53.84 190 ARG A N 1
ATOM 1487 C CA . ARG A 1 190 ? 47.080 -39.754 -12.542 1.00 53.84 190 ARG A CA 1
ATOM 1488 C C . ARG A 1 190 ? 46.834 -39.318 -11.096 1.00 53.84 190 ARG A C 1
ATOM 1490 O O . ARG A 1 190 ? 46.936 -38.130 -10.801 1.00 53.84 190 ARG A O 1
ATOM 1497 N N . ALA A 1 191 ? 46.554 -40.253 -10.188 1.00 48.28 191 ALA A N 1
ATOM 1498 C CA . ALA A 1 191 ? 46.306 -39.946 -8.777 1.00 48.28 191 ALA A CA 1
ATOM 1499 C C . ALA A 1 191 ? 47.584 -39.603 -7.979 1.00 48.28 191 ALA A C 1
ATOM 1501 O O . ALA A 1 191 ? 47.496 -38.985 -6.921 1.00 48.28 191 ALA A O 1
ATOM 1502 N N . GLN A 1 192 ? 48.775 -39.950 -8.481 1.00 48.34 192 GLN A N 1
ATOM 1503 C CA . GLN A 1 192 ? 50.045 -39.721 -7.774 1.00 48.34 192 GLN A CA 1
ATOM 1504 C C . GLN A 1 192 ? 50.739 -38.389 -8.117 1.00 48.34 192 GLN A C 1
ATOM 1506 O O . GLN A 1 192 ? 51.738 -38.049 -7.491 1.00 48.34 192 GLN A O 1
ATOM 1511 N N . THR A 1 193 ? 50.214 -37.589 -9.053 1.00 45.75 193 THR A N 1
ATOM 1512 C CA . THR A 1 193 ? 50.880 -36.354 -9.524 1.00 45.75 193 THR A CA 1
ATOM 1513 C C . THR A 1 193 ? 50.339 -35.049 -8.913 1.00 45.75 193 THR A C 1
ATOM 1515 O O . THR A 1 193 ? 50.754 -33.973 -9.332 1.00 45.75 193 THR A O 1
ATOM 1518 N N . GLN A 1 194 ? 49.428 -35.094 -7.929 1.00 45.25 194 GLN A N 1
ATOM 1519 C CA . GLN A 1 194 ? 48.775 -33.886 -7.376 1.00 45.25 194 GLN A CA 1
ATOM 1520 C C . GLN A 1 194 ? 49.162 -33.477 -5.943 1.00 45.25 194 GLN A C 1
ATOM 1522 O O . GLN A 1 194 ? 48.603 -32.514 -5.425 1.00 45.25 194 GLN A O 1
ATOM 1527 N N . PHE A 1 195 ? 50.162 -34.101 -5.317 1.00 46.53 195 PHE A N 1
ATOM 1528 C CA . PHE A 1 195 ? 50.678 -33.655 -4.014 1.00 46.53 195 PHE A CA 1
ATOM 1529 C C . PHE A 1 195 ? 52.182 -33.385 -4.060 1.00 46.53 195 PHE A C 1
ATOM 1531 O O . PHE A 1 195 ? 52.976 -34.190 -3.591 1.00 46.53 195 PHE A O 1
ATOM 1538 N N . ALA A 1 196 ? 52.568 -32.235 -4.615 1.00 39.94 196 ALA A N 1
ATOM 1539 C CA . ALA A 1 196 ? 53.848 -31.592 -4.318 1.00 39.94 196 ALA A CA 1
ATOM 1540 C C . ALA A 1 196 ? 53.858 -30.143 -4.834 1.00 39.94 196 ALA A C 1
ATOM 1542 O O . ALA A 1 196 ? 54.252 -29.896 -5.970 1.00 39.94 196 ALA A O 1
ATOM 1543 N N . GLN A 1 197 ? 53.474 -29.174 -3.998 1.00 40.22 197 GLN A N 1
ATOM 1544 C CA . GLN A 1 197 ? 54.071 -27.836 -4.069 1.00 40.22 197 GLN A CA 1
ATOM 1545 C C . GLN A 1 197 ? 54.329 -27.279 -2.660 1.00 40.22 197 GLN A C 1
ATOM 1547 O O . GLN A 1 197 ? 53.516 -27.522 -1.765 1.00 40.22 197 GLN A O 1
ATOM 1552 N N . PRO A 1 198 ? 55.457 -26.572 -2.441 1.00 42.38 198 PRO A N 1
ATOM 1553 C CA . PRO A 1 198 ? 55.934 -26.202 -1.116 1.00 42.38 198 PRO A CA 1
ATOM 1554 C C . PRO A 1 198 ? 55.464 -24.801 -0.705 1.00 42.38 198 PRO A C 1
ATOM 1556 O O . PRO A 1 198 ? 55.395 -23.879 -1.516 1.00 42.38 198 PRO A O 1
ATOM 1559 N N . LEU A 1 199 ? 55.196 -24.645 0.592 1.00 40.22 199 LEU A N 1
ATOM 1560 C CA . LEU A 1 199 ? 55.021 -23.360 1.266 1.00 40.22 199 LEU A CA 1
ATOM 1561 C C . LEU A 1 199 ? 56.385 -22.667 1.403 1.00 40.22 199 LEU A C 1
ATOM 1563 O O . LEU A 1 199 ? 57.271 -23.180 2.084 1.00 40.22 199 LEU A O 1
ATOM 1567 N N . GLY A 1 200 ? 56.535 -21.513 0.753 1.00 32.16 200 GLY A N 1
ATOM 1568 C CA . GLY A 1 200 ? 57.645 -20.581 0.947 1.00 32.16 200 GLY A CA 1
ATOM 1569 C C . GLY A 1 200 ? 57.226 -19.424 1.854 1.00 32.16 200 GLY A C 1
ATOM 1570 O O . GLY A 1 200 ? 56.205 -18.784 1.610 1.00 32.16 200 GLY A O 1
ATOM 1571 N N . ASN A 1 201 ? 58.017 -19.220 2.905 1.00 40.69 201 ASN A N 1
ATOM 1572 C CA . ASN A 1 201 ? 57.950 -18.152 3.902 1.00 40.69 201 ASN A CA 1
ATOM 1573 C C . ASN A 1 201 ? 58.645 -16.860 3.426 1.00 40.69 201 ASN A C 1
ATOM 1575 O O . ASN A 1 201 ? 59.299 -16.861 2.389 1.00 40.69 201 ASN A O 1
ATOM 1579 N N . GLU A 1 202 ? 58.576 -15.854 4.314 1.00 33.12 202 GLU A N 1
ATOM 1580 C CA . GLU A 1 202 ? 59.351 -14.597 4.430 1.00 33.12 202 GLU A CA 1
ATOM 1581 C C . GLU A 1 202 ? 58.635 -13.334 3.916 1.00 33.12 202 GLU A C 1
ATOM 1583 O O . GLU A 1 202 ? 57.982 -13.360 2.883 1.00 33.12 202 GLU A O 1
ATOM 1588 N N . ALA A 1 203 ? 58.712 -12.155 4.540 1.00 33.59 203 ALA A N 1
ATOM 1589 C CA . ALA A 1 203 ? 59.079 -11.697 5.886 1.00 33.59 203 ALA A CA 1
ATOM 1590 C C . ALA A 1 203 ? 58.804 -10.172 5.939 1.00 33.59 203 ALA A C 1
ATOM 1592 O O . ALA A 1 203 ? 59.001 -9.486 4.946 1.00 33.59 203 ALA A O 1
ATOM 1593 N N . GLN A 1 204 ? 58.369 -9.689 7.110 1.00 34.22 204 GLN A N 1
ATOM 1594 C CA . GLN A 1 204 ? 58.805 -8.462 7.812 1.00 34.22 204 GLN A CA 1
ATOM 1595 C C . GLN A 1 204 ? 58.929 -7.092 7.103 1.00 34.22 204 GLN A C 1
ATOM 1597 O O . GLN A 1 204 ? 59.698 -6.933 6.172 1.00 34.22 204 GLN A O 1
ATOM 1602 N N . THR A 1 205 ? 58.271 -6.090 7.709 1.00 32.44 205 THR A N 1
ATOM 1603 C CA . THR A 1 205 ? 58.677 -4.682 8.001 1.00 32.44 205 THR A CA 1
ATOM 1604 C C . THR A 1 205 ? 57.402 -3.970 8.488 1.00 32.44 205 THR A C 1
ATOM 1606 O O . THR A 1 205 ? 56.328 -4.280 7.987 1.00 32.44 205 THR A O 1
ATOM 1609 N N . GLU A 1 206 ? 57.336 -3.019 9.409 1.00 32.72 206 GLU A N 1
ATOM 1610 C CA . GLU A 1 206 ? 58.233 -2.437 10.400 1.00 32.72 206 GLU A CA 1
ATOM 1611 C C . GLU A 1 206 ? 57.343 -1.553 11.302 1.00 32.72 206 GLU A C 1
ATOM 1613 O O . GLU A 1 206 ? 56.243 -1.135 10.940 1.00 32.72 206 GLU A O 1
ATOM 1618 N N . THR A 1 207 ? 57.844 -1.325 12.502 1.00 32.69 207 THR A N 1
ATOM 1619 C CA . THR A 1 207 ? 57.335 -0.558 13.640 1.00 32.69 207 THR A CA 1
ATOM 1620 C C . THR A 1 207 ? 57.160 0.943 13.360 1.00 32.69 207 THR A C 1
ATOM 1622 O O . THR A 1 207 ? 58.047 1.553 12.775 1.00 32.69 207 THR A O 1
ATOM 1625 N N . ALA A 1 208 ? 56.120 1.578 13.918 1.00 31.30 208 ALA A N 1
ATOM 1626 C CA . ALA A 1 208 ? 56.191 2.975 14.370 1.00 31.30 208 ALA A CA 1
ATOM 1627 C C . ALA A 1 208 ? 55.149 3.260 15.467 1.00 31.30 208 ALA A C 1
ATOM 1629 O O . ALA A 1 208 ? 53.940 3.174 15.257 1.00 31.30 208 ALA A O 1
ATOM 1630 N N . GLN A 1 209 ? 55.668 3.583 16.649 1.00 36.25 209 GLN A N 1
ATOM 1631 C CA . GLN A 1 209 ? 54.977 4.144 17.805 1.00 36.25 209 GLN A CA 1
ATOM 1632 C C . GLN A 1 209 ? 54.699 5.639 17.574 1.00 36.25 209 GLN A C 1
ATOM 1634 O O . GLN A 1 209 ? 55.555 6.334 17.034 1.00 36.25 209 GLN A O 1
ATOM 1639 N N . SER A 1 210 ? 53.593 6.167 18.101 1.00 34.00 210 SER A N 1
ATOM 1640 C CA . SER A 1 210 ? 53.625 7.494 18.730 1.00 34.00 210 SER A CA 1
ATOM 1641 C C . SER A 1 210 ? 52.523 7.634 19.775 1.00 34.00 210 SER A C 1
ATOM 1643 O O . SER A 1 210 ? 51.329 7.602 19.474 1.00 34.00 210 SER A O 1
ATOM 1645 N N . SER A 1 211 ? 52.986 7.797 21.001 1.00 35.25 211 SER A N 1
ATOM 1646 C CA . SER A 1 211 ? 52.298 8.239 22.201 1.00 35.25 211 SER A CA 1
ATOM 1647 C C . SER A 1 211 ? 51.726 9.654 22.053 1.00 35.25 211 SER A C 1
ATOM 1649 O O . SER A 1 211 ? 52.323 10.490 21.379 1.00 35.25 211 SER A O 1
ATOM 1651 N N . ALA A 1 212 ? 50.642 9.944 22.773 1.00 32.72 212 ALA A N 1
ATOM 1652 C CA . ALA A 1 212 ? 50.412 11.252 23.385 1.00 32.72 212 ALA A CA 1
ATOM 1653 C C . ALA A 1 212 ? 49.475 11.074 24.588 1.00 32.72 212 ALA A C 1
ATOM 1655 O O . ALA A 1 212 ? 48.270 10.873 24.444 1.00 32.72 212 ALA A O 1
ATOM 1656 N N . GLU A 1 213 ? 50.099 11.083 25.762 1.00 33.72 213 GLU A N 1
ATOM 1657 C CA . GLU A 1 213 ? 49.505 11.279 27.080 1.00 33.72 213 GLU A CA 1
ATOM 1658 C C . GLU A 1 213 ? 49.152 12.764 27.300 1.00 33.72 213 GLU A C 1
ATOM 1660 O O . GLU A 1 213 ? 49.600 13.640 26.558 1.00 33.72 213 GLU A O 1
ATOM 1665 N N . GLY A 1 214 ? 48.367 13.024 28.347 1.00 30.75 214 GLY A N 1
ATOM 1666 C CA . GLY A 1 214 ? 47.977 14.347 28.846 1.00 30.75 214 GLY A CA 1
ATOM 1667 C C . GLY A 1 214 ? 46.580 14.265 29.467 1.00 30.75 214 GLY A C 1
ATOM 1668 O O . GLY A 1 214 ? 45.593 14.540 28.794 1.00 30.75 214 GLY A O 1
ATOM 1669 N N . GLU A 1 215 ? 46.396 13.599 30.611 1.00 33.72 215 GLU A N 1
ATOM 1670 C CA . GLU A 1 215 ? 46.543 14.158 31.972 1.00 33.72 215 GLU A CA 1
ATOM 1671 C C . GLU A 1 215 ? 45.861 15.522 32.175 1.00 33.72 215 GLU A C 1
ATOM 1673 O O . GLU A 1 215 ? 46.336 16.538 31.677 1.00 33.72 215 GLU A O 1
ATOM 1678 N N . LEU A 1 216 ? 44.787 15.535 32.979 1.00 31.08 216 LEU A N 1
ATOM 1679 C CA . LEU A 1 216 ? 44.658 16.394 34.168 1.00 31.08 216 LEU A CA 1
ATOM 1680 C C . LEU A 1 216 ? 43.407 16.019 34.991 1.00 31.08 216 LEU A C 1
ATOM 1682 O O . LEU A 1 216 ? 42.274 16.249 34.579 1.00 31.08 216 LEU A O 1
ATOM 1686 N N . SER A 1 217 ? 43.687 15.383 36.134 1.00 32.56 217 SER A N 1
ATOM 1687 C CA . SER A 1 217 ? 43.192 15.630 37.501 1.00 32.56 217 SER A CA 1
ATOM 1688 C C . SER A 1 217 ? 41.750 16.120 37.712 1.00 32.56 217 SER A C 1
ATOM 1690 O O . SER A 1 217 ? 41.358 17.171 37.227 1.00 32.56 217 SER A O 1
ATOM 1692 N N . SER A 1 218 ? 40.911 15.340 38.403 1.00 34.91 218 SER A N 1
ATOM 1693 C CA . SER A 1 218 ? 40.750 15.285 39.878 1.00 34.91 218 SER A CA 1
ATOM 1694 C C . SER A 1 218 ? 39.781 16.347 40.399 1.00 34.91 218 SER A C 1
ATOM 1696 O O . SER A 1 218 ? 40.112 17.520 40.373 1.00 34.91 218 SER A O 1
ATOM 1698 N N . GLU A 1 219 ? 38.642 15.928 40.957 1.00 32.84 219 GLU A N 1
ATOM 1699 C CA . GLU A 1 219 ? 38.332 16.175 42.374 1.00 32.84 219 GLU A CA 1
ATOM 1700 C C . GLU A 1 219 ? 37.043 15.467 42.820 1.00 32.84 219 GLU A C 1
ATOM 1702 O O . GLU A 1 219 ? 36.040 15.381 42.113 1.00 32.84 219 GLU A O 1
ATOM 1707 N N . MET A 1 220 ? 37.140 14.911 44.025 1.00 36.09 220 MET A N 1
ATOM 1708 C CA . MET A 1 220 ? 36.090 14.293 44.824 1.00 36.09 220 MET A CA 1
ATOM 1709 C C . MET A 1 220 ? 35.029 15.321 45.244 1.00 36.09 220 MET A C 1
ATOM 1711 O O . MET A 1 220 ? 35.388 16.444 45.574 1.00 36.09 220 MET A O 1
ATOM 1715 N N . GLN A 1 221 ? 33.770 14.894 45.406 1.00 33.84 221 GLN A N 1
ATOM 1716 C CA . GLN A 1 221 ? 33.067 14.820 46.706 1.00 33.84 221 GLN A CA 1
ATOM 1717 C C . GLN A 1 221 ? 31.541 14.629 46.548 1.00 33.84 221 GLN A C 1
ATOM 1719 O O . GLN A 1 221 ? 30.886 15.321 45.782 1.00 33.84 221 GLN A O 1
ATOM 1724 N N . ASN A 1 222 ? 31.020 13.699 47.359 1.00 33.12 222 ASN A N 1
ATOM 1725 C CA . ASN A 1 222 ? 29.736 13.688 48.080 1.00 33.12 222 ASN A CA 1
ATOM 1726 C C . ASN A 1 222 ? 28.397 13.991 47.379 1.00 33.12 222 ASN A C 1
ATOM 1728 O O . ASN A 1 222 ? 28.118 15.122 47.007 1.00 33.12 222 ASN A O 1
ATOM 1732 N N . ALA A 1 223 ? 27.489 13.005 47.437 1.00 33.50 223 ALA A N 1
ATOM 1733 C CA . ALA A 1 223 ? 26.180 13.068 48.128 1.00 33.50 223 ALA A CA 1
ATOM 1734 C C . ALA A 1 223 ? 25.401 11.773 47.799 1.00 33.50 223 ALA A C 1
ATOM 1736 O O . ALA A 1 223 ? 25.059 11.513 46.653 1.00 33.50 223 ALA A O 1
ATOM 1737 N N . GLN A 1 224 ? 25.335 10.790 48.699 1.00 31.95 224 GLN A N 1
ATOM 1738 C CA . GLN A 1 224 ? 24.212 10.579 49.626 1.00 31.95 224 GLN A CA 1
ATOM 1739 C C . GLN A 1 224 ? 22.809 10.805 49.027 1.00 31.95 224 GLN A C 1
ATOM 1741 O O . GLN A 1 224 ? 22.358 11.931 48.879 1.00 31.95 224 GLN A O 1
ATOM 1746 N N . GLY A 1 225 ? 22.118 9.683 48.793 1.00 30.70 225 GLY A N 1
ATOM 1747 C CA . GLY A 1 225 ? 20.783 9.400 49.328 1.00 30.70 225 GLY A CA 1
ATOM 1748 C C . GLY A 1 225 ? 19.598 10.245 48.854 1.00 30.70 225 GLY A C 1
ATOM 1749 O O . GLY A 1 225 ? 19.404 11.368 49.297 1.00 30.70 225 GLY A O 1
ATOM 1750 N N . SER A 1 226 ? 18.689 9.623 48.105 1.00 34.75 226 SER A N 1
ATOM 1751 C CA . SER A 1 226 ? 17.272 9.544 48.504 1.00 34.75 226 SER A CA 1
ATOM 1752 C C . SER A 1 226 ? 16.493 8.671 47.521 1.00 34.75 226 SER A C 1
ATOM 1754 O O . SER A 1 226 ? 16.198 9.047 46.391 1.00 34.75 226 SER A O 1
ATOM 1756 N N . GLN A 1 227 ? 16.153 7.471 47.986 1.00 34.56 227 GLN A N 1
ATOM 1757 C CA . GLN A 1 227 ? 14.984 6.750 47.507 1.00 34.56 227 GLN A CA 1
ATOM 1758 C C . GLN A 1 227 ? 13.753 7.539 47.961 1.00 34.56 227 GLN A C 1
ATOM 1760 O O . GLN A 1 227 ? 13.627 7.858 49.141 1.00 34.56 227 GLN A O 1
ATOM 1765 N N . THR A 1 228 ? 12.862 7.864 47.033 1.00 32.38 228 THR A N 1
ATOM 1766 C CA . THR A 1 228 ? 11.501 8.304 47.350 1.00 32.38 228 THR A CA 1
ATOM 1767 C C . THR A 1 228 ? 10.540 7.305 46.725 1.00 32.38 228 THR A C 1
ATOM 1769 O O . THR A 1 228 ? 10.163 7.395 45.560 1.00 32.38 228 THR A O 1
ATOM 1772 N N . GLU A 1 229 ? 10.191 6.300 47.525 1.00 35.06 229 GLU A N 1
ATOM 1773 C CA . GLU A 1 229 ? 8.933 5.579 47.395 1.00 35.06 229 GLU A CA 1
ATOM 1774 C C . GLU A 1 229 ? 7.803 6.566 47.713 1.00 35.06 229 GLU A C 1
ATOM 1776 O O . GLU A 1 229 ? 7.742 7.114 48.811 1.00 35.06 229 GLU A O 1
ATOM 1781 N N . PHE A 1 230 ? 6.909 6.806 46.757 1.00 32.56 230 PHE A N 1
ATOM 1782 C CA . PHE A 1 230 ? 5.615 7.435 47.018 1.00 32.56 230 PHE A CA 1
ATOM 1783 C C . PHE A 1 230 ? 4.523 6.410 46.722 1.00 32.56 230 PHE A C 1
ATOM 1785 O O . PHE A 1 230 ? 4.037 6.289 45.598 1.00 32.56 230 PHE A O 1
ATOM 1792 N N . GLY A 1 231 ? 4.168 5.648 47.756 1.00 28.50 231 GLY A N 1
ATOM 1793 C CA . GLY A 1 231 ? 2.870 4.994 47.850 1.00 28.50 231 GLY A CA 1
ATOM 1794 C C . GLY A 1 231 ? 1.822 6.035 48.237 1.00 28.50 231 GLY A C 1
ATOM 1795 O O . GLY A 1 231 ? 2.007 6.761 49.212 1.00 28.50 231 GLY A O 1
ATOM 1796 N N . TRP A 1 232 ? 0.737 6.124 47.470 1.00 39.62 232 TRP A N 1
ATOM 1797 C CA . TRP A 1 232 ? -0.424 6.932 47.839 1.00 39.62 232 TRP A CA 1
ATOM 1798 C C . TRP A 1 232 ? -1.450 6.056 48.566 1.00 39.62 232 TRP A C 1
ATOM 1800 O O . TRP A 1 232 ? -1.769 4.972 48.067 1.00 39.62 232 TRP A O 1
ATOM 1810 N N . PRO A 1 233 ? -1.963 6.492 49.729 1.00 38.03 233 PRO A N 1
ATOM 1811 C CA . PRO A 1 233 ? -2.948 5.738 50.483 1.00 38.03 233 PRO A CA 1
ATOM 1812 C C . PRO A 1 233 ? -4.351 5.918 49.890 1.00 38.03 233 PRO A C 1
ATOM 1814 O O . PRO A 1 233 ? -4.762 7.024 49.539 1.00 38.03 233 PRO A O 1
ATOM 1817 N N . LEU A 1 234 ? -5.097 4.812 49.828 1.00 37.06 234 LEU A N 1
ATOM 1818 C CA . LEU A 1 234 ? -6.555 4.833 49.773 1.00 37.06 234 LEU A CA 1
ATOM 1819 C C . LEU A 1 234 ? -7.067 5.474 51.069 1.00 37.06 234 LEU A C 1
ATOM 1821 O O . LEU A 1 234 ? -6.971 4.859 52.129 1.00 37.06 234 LEU A O 1
ATOM 1825 N N . HIS A 1 235 ? -7.669 6.654 50.970 1.00 36.03 235 HIS A N 1
ATOM 1826 C CA . HIS A 1 235 ? -8.660 7.098 51.939 1.00 36.03 235 HIS A CA 1
ATOM 1827 C C . HIS A 1 235 ? -9.981 7.333 51.220 1.00 36.03 235 HIS A C 1
ATOM 1829 O O . HIS A 1 235 ? -10.076 8.086 50.254 1.00 36.03 235 HIS A O 1
ATOM 1835 N N . ALA A 1 236 ? -10.973 6.580 51.683 1.00 43.66 236 ALA A N 1
ATOM 1836 C CA . ALA A 1 236 ? -12.374 6.783 51.410 1.00 43.66 236 ALA A CA 1
ATOM 1837 C C . ALA A 1 236 ? -12.838 7.997 52.214 1.00 43.66 236 ALA A C 1
ATOM 1839 O O . ALA A 1 236 ? -12.799 7.958 53.441 1.00 43.66 236 ALA A O 1
ATOM 1840 N N . GLU A 1 237 ? -13.299 9.029 51.522 1.00 35.50 237 GLU A N 1
ATOM 1841 C CA . GLU A 1 237 ? -14.148 10.063 52.098 1.00 35.50 237 GLU A CA 1
ATOM 1842 C C . GLU A 1 237 ? -15.365 10.203 51.186 1.00 35.50 237 GLU A C 1
ATOM 1844 O O . GLU A 1 237 ? -15.299 10.623 50.031 1.00 35.50 237 GLU A O 1
ATOM 1849 N N . THR A 1 238 ? -16.475 9.693 51.708 1.00 44.56 238 THR A N 1
ATOM 1850 C CA . THR A 1 238 ? -17.835 10.073 51.354 1.00 44.56 238 THR A CA 1
ATOM 1851 C C . THR A 1 238 ? -18.011 11.541 51.703 1.00 44.56 238 THR A C 1
ATOM 1853 O O . THR A 1 238 ? -18.028 11.864 52.888 1.00 44.56 238 THR A O 1
ATOM 1856 N N . ASP A 1 239 ? -18.158 12.388 50.691 1.00 34.38 239 ASP A N 1
ATOM 1857 C CA . ASP A 1 239 ? -18.577 13.774 50.872 1.00 34.38 239 ASP A CA 1
ATOM 1858 C C . ASP A 1 239 ? -19.896 14.012 50.138 1.00 34.38 239 ASP A C 1
ATOM 1860 O O . ASP A 1 239 ? -20.088 13.640 48.975 1.00 34.38 239 ASP A O 1
ATOM 1864 N N . GLU A 1 240 ? -20.823 14.571 50.905 1.00 38.25 240 GLU A N 1
ATOM 1865 C CA . GLU A 1 240 ? -22.211 14.843 50.579 1.00 38.25 240 GLU A CA 1
ATOM 1866 C C . GLU A 1 240 ? -22.321 15.883 49.453 1.00 38.25 240 GLU A C 1
ATOM 1868 O O . GLU A 1 240 ? -21.685 16.938 49.461 1.00 38.25 240 GLU A O 1
ATOM 1873 N N . LEU A 1 241 ? -23.157 15.575 48.460 1.00 42.88 241 LEU A N 1
ATOM 1874 C CA . LEU A 1 241 ? -23.532 16.489 47.386 1.00 42.88 241 LEU A CA 1
ATOM 1875 C C . LEU A 1 241 ? -24.492 17.565 47.920 1.00 42.88 241 LEU A C 1
ATOM 1877 O O . LEU A 1 241 ? -25.463 17.211 48.591 1.00 42.88 241 LEU A O 1
ATOM 1881 N N . PRO A 1 242 ? -24.329 18.849 47.555 1.00 44.19 242 PRO A N 1
ATOM 1882 C CA . PRO A 1 242 ? -25.379 19.835 47.757 1.00 44.19 242 PRO A CA 1
ATOM 1883 C C . PRO A 1 242 ? -26.463 19.658 46.687 1.00 44.19 242 PRO A C 1
ATOM 1885 O O . PRO A 1 242 ? -26.186 19.750 45.488 1.00 44.19 242 PRO A O 1
ATOM 1888 N N . GLU A 1 243 ? -27.702 19.436 47.129 1.00 43.06 243 GLU A N 1
ATOM 1889 C CA . GLU A 1 243 ? -28.914 19.586 46.324 1.00 43.06 243 GLU A CA 1
ATOM 1890 C C . GLU A 1 243 ? -29.007 21.025 45.793 1.00 43.06 243 GLU A C 1
ATOM 1892 O O . GLU A 1 243 ? -29.323 21.964 46.524 1.00 43.06 243 GLU A O 1
ATOM 1897 N N . LEU A 1 244 ? -28.741 21.202 44.499 1.00 39.53 244 LEU A N 1
ATOM 1898 C CA . LEU A 1 244 ? -29.144 22.391 43.755 1.00 39.53 244 LEU A CA 1
ATOM 1899 C C . LEU A 1 244 ? -30.399 22.050 42.954 1.00 39.53 244 LEU A C 1
ATOM 1901 O O . LEU A 1 244 ? -30.348 21.430 41.893 1.00 39.53 244 LEU A O 1
ATOM 1905 N N . SER A 1 245 ? -31.539 22.455 43.507 1.00 38.97 245 SER A N 1
ATOM 1906 C CA . SER A 1 245 ? -32.838 22.468 42.850 1.00 38.97 245 SER A CA 1
ATOM 1907 C C . SER A 1 245 ? -32.874 23.571 41.786 1.00 38.97 245 SER A C 1
ATOM 1909 O O . SER A 1 245 ? -33.193 24.722 42.087 1.00 38.97 245 SER A O 1
ATOM 1911 N N . GLU A 1 246 ? -32.560 23.234 40.537 1.00 42.34 246 GLU A N 1
ATOM 1912 C CA . GLU A 1 246 ? -32.925 24.067 39.388 1.00 42.34 246 GLU A CA 1
ATOM 1913 C C . GLU A 1 246 ? -34.333 23.680 38.919 1.00 42.34 246 GLU A C 1
ATOM 1915 O O . GLU A 1 246 ? -34.558 22.621 38.332 1.00 42.34 246 GLU A O 1
ATOM 1920 N N . GLN A 1 247 ? -35.296 24.555 39.218 1.00 35.28 247 GLN A N 1
ATOM 1921 C CA . GLN A 1 247 ? -36.618 24.570 38.601 1.00 35.28 247 GLN A CA 1
ATOM 1922 C C . GLN A 1 247 ? -36.460 24.881 37.107 1.00 35.28 247 GLN A C 1
ATOM 1924 O O . GLN A 1 247 ? -36.116 26.003 36.741 1.00 35.28 247 GLN A O 1
ATOM 1929 N N . TYR A 1 248 ? -36.734 23.898 36.251 1.00 40.19 248 TYR A N 1
ATOM 1930 C CA . TYR A 1 248 ? -37.014 24.133 34.838 1.00 40.19 248 TYR A CA 1
ATOM 1931 C C . TYR A 1 248 ? -38.528 24.116 34.634 1.00 40.19 248 TYR A C 1
ATOM 1933 O O . TYR A 1 248 ? -39.193 23.121 34.913 1.00 40.19 248 TYR A O 1
ATOM 1941 N N . GLU A 1 249 ? -39.057 25.245 34.168 1.00 44.00 249 GLU A N 1
ATOM 1942 C CA . GLU A 1 249 ? -40.432 25.379 33.700 1.00 44.00 249 GLU A CA 1
ATOM 1943 C C . GLU A 1 249 ? -40.630 24.548 32.421 1.00 44.00 249 GLU A C 1
ATOM 1945 O O . GLU A 1 249 ? -39.912 24.711 31.431 1.00 44.00 249 GLU A O 1
ATOM 1950 N N . GLU A 1 250 ? -41.613 23.647 32.450 1.00 38.94 250 GLU A N 1
ATOM 1951 C CA . GLU A 1 250 ? -42.153 22.966 31.273 1.00 38.94 250 GLU A CA 1
ATOM 1952 C C . GLU A 1 250 ? -42.907 23.959 30.374 1.00 38.94 250 GLU A C 1
ATOM 1954 O O . GLU A 1 250 ? -43.820 24.638 30.850 1.00 38.94 250 GLU A O 1
ATOM 1959 N N . PRO A 1 251 ? -42.670 23.968 29.053 1.00 44.78 251 PRO A N 1
ATOM 1960 C CA . PRO A 1 251 ? -43.696 24.361 28.110 1.00 44.78 251 PRO A CA 1
ATOM 1961 C C . PRO A 1 251 ? -44.471 23.123 27.648 1.00 44.78 251 PRO A C 1
ATOM 1963 O O . PRO A 1 251 ? -43.954 22.211 27.001 1.00 44.78 251 PRO A O 1
ATOM 1966 N N . SER A 1 252 ? -45.748 23.129 28.006 1.00 38.12 252 SER A N 1
ATOM 1967 C CA . SER A 1 252 ? -46.778 22.194 27.583 1.00 38.12 252 SER A CA 1
ATOM 1968 C C . SER A 1 252 ? -47.090 22.311 26.082 1.00 38.12 252 SER A C 1
ATOM 1970 O O . SER A 1 252 ? -47.035 23.396 25.507 1.00 38.12 252 SER A O 1
ATOM 1972 N N . ASN A 1 253 ? -47.576 21.196 25.526 1.00 38.84 253 ASN A N 1
ATOM 1973 C CA . ASN A 1 253 ? -48.329 21.042 24.273 1.00 38.84 253 ASN A CA 1
ATOM 1974 C C . ASN A 1 253 ? -47.577 21.162 22.939 1.00 38.84 253 ASN A C 1
ATOM 1976 O O . ASN A 1 253 ? -47.387 22.250 22.410 1.00 38.84 253 ASN A O 1
ATOM 1980 N N . LEU A 1 254 ? -47.392 20.012 22.284 1.00 39.88 254 LEU A N 1
ATOM 1981 C CA . LEU A 1 254 ? -48.176 19.691 21.084 1.00 39.88 254 LEU A CA 1
ATOM 1982 C C . LEU A 1 254 ? -48.119 18.183 20.803 1.00 39.88 254 LEU A C 1
ATOM 1984 O O . LEU A 1 254 ? -47.066 17.593 20.583 1.00 39.88 254 LEU A O 1
ATOM 1988 N N . SER A 1 255 ? -49.299 17.575 20.888 1.00 42.88 255 SER A N 1
ATOM 1989 C CA . SER A 1 255 ? -49.612 16.218 20.463 1.00 42.88 255 SER A CA 1
ATOM 1990 C C . SER A 1 255 ? -49.684 16.195 18.940 1.00 42.88 255 SER A C 1
ATOM 1992 O O . SER A 1 255 ? -50.650 16.723 18.399 1.00 42.88 255 SER A O 1
ATOM 1994 N N . ASP A 1 256 ? -48.747 15.518 18.282 1.00 41.22 256 ASP A N 1
ATOM 1995 C CA . ASP A 1 256 ? -48.932 15.034 16.914 1.00 41.22 256 ASP A CA 1
ATOM 1996 C C . ASP A 1 256 ? -48.627 13.534 16.866 1.00 41.22 256 ASP A C 1
ATOM 1998 O O . ASP A 1 256 ? -47.524 13.071 17.166 1.00 41.22 256 ASP A O 1
ATOM 2002 N N . GLN A 1 257 ? -49.669 12.767 16.546 1.00 45.22 257 GLN A N 1
ATOM 2003 C CA . GLN A 1 257 ? -49.599 11.336 16.280 1.00 45.22 257 GLN A CA 1
ATOM 2004 C C . GLN A 1 257 ? -48.876 11.077 14.948 1.00 45.22 257 GLN A C 1
ATOM 2006 O O . GLN A 1 257 ? -49.010 11.870 14.016 1.00 45.22 257 GLN A O 1
ATOM 2011 N N . PRO A 1 258 ? -48.162 9.949 14.799 1.00 43.81 258 PRO A N 1
ATOM 2012 C CA . PRO A 1 258 ? -47.584 9.576 13.520 1.00 43.81 258 PRO A CA 1
ATOM 2013 C C . PRO A 1 258 ? -48.668 9.019 12.589 1.00 43.81 258 PRO A C 1
ATOM 2015 O O . PRO A 1 258 ? -49.212 7.936 12.811 1.00 43.81 258 PRO A O 1
ATOM 2018 N N . THR A 1 259 ? -48.959 9.757 11.521 1.00 41.41 259 THR A N 1
ATOM 2019 C CA . THR A 1 259 ? -49.750 9.277 10.388 1.00 41.41 259 THR A CA 1
ATOM 2020 C C . THR A 1 259 ? -48.984 8.159 9.680 1.00 41.41 259 THR A C 1
ATOM 2022 O O . THR A 1 259 ? -47.866 8.356 9.204 1.00 41.41 259 THR A O 1
ATOM 2025 N N . TYR A 1 260 ? -49.596 6.978 9.632 1.00 40.22 260 TYR A N 1
ATOM 2026 C CA . TYR A 1 260 ? -49.187 5.848 8.801 1.00 40.22 260 TYR A CA 1
ATOM 2027 C C . TYR A 1 260 ? -49.108 6.307 7.336 1.00 40.22 260 TYR A C 1
ATOM 2029 O O . TYR A 1 260 ? -50.111 6.741 6.772 1.00 40.22 260 TYR A O 1
ATOM 2037 N N . VAL A 1 261 ? -47.927 6.228 6.724 1.00 38.81 261 VAL A N 1
ATOM 2038 C CA . VAL A 1 261 ? -47.775 6.366 5.272 1.00 38.81 261 VAL A CA 1
ATOM 2039 C C . VAL A 1 261 ? -47.851 4.958 4.694 1.00 38.81 261 VAL A C 1
ATOM 2041 O O . VAL A 1 261 ? -46.900 4.186 4.807 1.00 38.81 261 VAL A O 1
ATOM 2044 N N . GLU A 1 262 ? -49.004 4.617 4.118 1.00 38.72 262 GLU A N 1
ATOM 2045 C CA . GLU A 1 262 ? -49.126 3.491 3.194 1.00 38.72 262 GLU A CA 1
ATOM 2046 C C . GLU A 1 262 ? -48.189 3.737 2.009 1.00 38.72 262 GLU A C 1
ATOM 2048 O O . GLU A 1 262 ? -48.330 4.703 1.256 1.00 38.72 262 GLU A O 1
ATOM 2053 N N . ILE A 1 263 ? -47.198 2.860 1.867 1.00 38.56 263 ILE A N 1
ATOM 2054 C CA . ILE A 1 263 ? -46.392 2.749 0.659 1.00 38.56 263 ILE A CA 1
ATOM 2055 C C . ILE A 1 263 ? -47.298 2.088 -0.377 1.00 38.56 263 ILE A C 1
ATOM 2057 O O . ILE A 1 263 ? -47.526 0.882 -0.335 1.00 38.56 263 ILE A O 1
ATOM 2061 N N . VAL A 1 264 ? -47.852 2.899 -1.272 1.00 42.34 264 VAL A N 1
ATOM 2062 C CA . VAL A 1 264 ? -48.513 2.417 -2.482 1.00 42.34 264 VAL A CA 1
ATOM 2063 C C . VAL A 1 264 ? -47.416 1.930 -3.428 1.00 42.34 264 VAL A C 1
ATOM 2065 O O . VAL A 1 264 ? -46.628 2.725 -3.941 1.00 42.34 264 VAL A O 1
ATOM 2068 N N . GLU A 1 265 ? -47.347 0.614 -3.618 1.00 47.19 265 GLU A N 1
ATOM 2069 C CA . GLU A 1 265 ? -46.655 -0.018 -4.739 1.00 47.19 265 GLU A CA 1
ATOM 2070 C C . GLU A 1 265 ? -47.326 0.440 -6.037 1.00 47.19 265 GLU A C 1
ATOM 2072 O O . GLU A 1 265 ? -48.443 0.038 -6.355 1.00 47.19 265 GLU A O 1
ATOM 2077 N N . SER A 1 266 ? -46.659 1.315 -6.786 1.00 45.19 266 SER A N 1
ATOM 2078 C CA . SER A 1 266 ? -47.008 1.590 -8.176 1.00 45.19 266 SER A CA 1
ATOM 2079 C C . SER A 1 266 ? -46.057 0.813 -9.080 1.00 45.19 266 SER A C 1
ATOM 2081 O O . SER A 1 266 ? -44.922 1.231 -9.323 1.00 45.19 266 SER A O 1
ATOM 2083 N N . GLU A 1 267 ? -46.542 -0.337 -9.544 1.00 49.31 267 GLU A N 1
ATOM 2084 C CA . GLU A 1 267 ? -46.076 -1.017 -10.746 1.00 49.31 267 GLU A CA 1
ATOM 2085 C C . GLU A 1 267 ? -46.277 -0.085 -11.952 1.00 49.31 267 GLU A C 1
ATOM 2087 O O . GLU A 1 267 ? -47.406 0.172 -12.364 1.00 49.31 267 GLU A O 1
ATOM 2092 N N . GLU A 1 268 ? -45.190 0.412 -12.542 1.00 44.28 268 GLU A N 1
ATOM 2093 C CA . GLU A 1 268 ? -45.210 0.920 -13.917 1.00 44.28 268 GLU A CA 1
ATOM 2094 C C . GLU A 1 268 ? -44.293 0.053 -14.780 1.00 44.28 268 GLU A C 1
ATOM 2096 O O . GLU A 1 268 ? -43.078 0.234 -14.874 1.00 44.28 268 GLU A O 1
ATOM 2101 N N . LEU A 1 269 ? -44.940 -0.935 -15.395 1.00 46.34 269 LEU A N 1
ATOM 2102 C CA . LEU A 1 269 ? -44.539 -1.565 -16.641 1.00 46.34 269 LEU A CA 1
ATOM 2103 C C . LEU A 1 269 ? -44.578 -0.510 -17.752 1.00 46.34 269 LEU A C 1
ATOM 2105 O O . LEU A 1 269 ? -45.649 0.009 -18.060 1.00 46.34 269 LEU A O 1
ATOM 2109 N N . VAL A 1 270 ? -43.444 -0.242 -18.398 1.00 44.81 270 VAL A N 1
ATOM 2110 C CA . VAL A 1 270 ? -43.444 0.352 -19.740 1.00 44.81 270 VAL A CA 1
ATOM 2111 C C . VAL A 1 270 ? -42.495 -0.440 -20.629 1.00 44.81 270 VAL A C 1
ATOM 2113 O O . VAL A 1 270 ? -41.270 -0.357 -20.534 1.00 44.81 270 VAL A O 1
ATOM 2116 N N . GLU A 1 271 ? -43.128 -1.235 -21.483 1.00 47.03 271 GLU A N 1
ATOM 2117 C CA . GLU A 1 271 ? -42.593 -1.842 -22.692 1.00 47.03 271 GLU A CA 1
ATOM 2118 C C . GLU A 1 271 ? -41.945 -0.783 -23.596 1.00 47.03 271 GLU A C 1
ATOM 2120 O O . GLU A 1 271 ? -42.501 0.291 -23.822 1.00 47.03 271 GLU A O 1
ATOM 2125 N N . SER A 1 272 ? -40.782 -1.095 -24.166 1.00 43.84 272 SER A N 1
ATOM 2126 C CA . SER A 1 272 ? -40.359 -0.504 -25.443 1.00 43.84 272 SER A CA 1
ATOM 2127 C C . SER A 1 272 ? -39.339 -1.407 -26.139 1.00 43.84 272 SER A C 1
ATOM 2129 O O . SER A 1 272 ? -38.142 -1.133 -26.198 1.00 43.84 272 SER A O 1
ATOM 2131 N N . GLU A 1 273 ? -39.849 -2.513 -26.681 1.00 45.19 273 GLU A N 1
ATOM 2132 C CA . GLU A 1 273 ? -39.336 -3.065 -27.937 1.00 45.19 273 GLU A CA 1
ATOM 2133 C C . GLU A 1 273 ? -39.997 -2.320 -29.118 1.00 45.19 273 GLU A C 1
ATOM 2135 O O . GLU A 1 273 ? -41.058 -1.725 -28.967 1.00 45.19 273 GLU A O 1
ATOM 2140 N N . GLU A 1 274 ? -39.349 -2.371 -30.286 1.00 45.09 274 GLU A N 1
ATOM 2141 C CA . GLU A 1 274 ? -39.776 -1.841 -31.597 1.00 45.09 274 GLU A CA 1
ATOM 2142 C C . GLU A 1 274 ? -39.616 -0.337 -31.884 1.00 45.09 274 GLU A C 1
ATOM 2144 O O . GLU A 1 274 ? -40.589 0.402 -31.964 1.00 45.09 274 GLU A O 1
ATOM 2149 N N . ILE A 1 275 ? -38.401 0.078 -32.278 1.00 41.91 275 ILE A N 1
ATOM 2150 C CA . ILE A 1 275 ? -38.227 0.934 -33.473 1.00 41.91 275 ILE A CA 1
ATOM 2151 C C . ILE A 1 275 ? -37.015 0.429 -34.273 1.00 41.91 275 ILE A C 1
ATOM 2153 O O . ILE A 1 275 ? -35.902 0.945 -34.193 1.00 41.91 275 ILE A O 1
ATOM 2157 N N . VAL A 1 276 ? -37.254 -0.602 -35.082 1.00 44.44 276 VAL A N 1
ATOM 2158 C CA . VAL A 1 276 ? -36.488 -0.886 -36.299 1.00 44.44 276 VAL A CA 1
ATOM 2159 C C . VAL A 1 276 ? -37.464 -0.698 -37.447 1.00 44.44 276 VAL A C 1
ATOM 2161 O O . VAL A 1 276 ? -38.309 -1.559 -37.649 1.00 44.44 276 VAL A O 1
ATOM 2164 N N . GLN A 1 277 ? -37.359 0.416 -38.178 1.00 43.16 277 GLN A N 1
ATOM 2165 C CA . GLN A 1 277 ? -37.498 0.485 -39.641 1.00 43.16 277 GLN A CA 1
ATOM 2166 C C . GLN A 1 277 ? -37.608 1.932 -40.140 1.00 43.16 277 GLN A C 1
ATOM 2168 O O . GLN A 1 277 ? -38.358 2.740 -39.606 1.00 43.16 277 GLN A O 1
ATOM 2173 N N . ARG A 1 278 ? -36.927 2.166 -41.272 1.00 45.50 278 ARG A N 1
ATOM 2174 C CA . ARG A 1 278 ? -37.060 3.288 -42.220 1.00 45.50 278 ARG A CA 1
ATOM 2175 C C . ARG A 1 278 ? -36.339 4.586 -41.863 1.00 45.50 278 ARG A C 1
ATOM 2177 O O . ARG A 1 278 ? -36.961 5.587 -41.530 1.00 45.50 278 ARG A O 1
ATOM 2184 N N . LEU A 1 279 ? -35.040 4.610 -42.164 1.00 43.84 279 LEU A N 1
ATOM 2185 C CA . LEU A 1 279 ? -34.478 5.765 -42.861 1.00 43.84 279 LEU A CA 1
ATOM 2186 C C . LEU A 1 279 ? -33.821 5.324 -44.169 1.00 43.84 279 LEU A C 1
ATOM 2188 O O . LEU A 1 279 ? -32.946 4.464 -44.217 1.00 43.84 279 LEU A O 1
ATOM 2192 N N . SER A 1 280 ? -34.385 5.910 -45.212 1.00 47.16 280 SER A N 1
ATOM 2193 C CA . SER A 1 280 ? -34.147 5.815 -46.636 1.00 47.16 280 SER A CA 1
ATOM 2194 C C . SER A 1 280 ? -32.674 5.838 -47.047 1.00 47.16 280 SER A C 1
ATOM 2196 O O . SER A 1 280 ? -31.930 6.762 -46.720 1.00 47.16 280 SER A O 1
ATOM 2198 N N . LEU A 1 281 ? -32.304 4.849 -47.863 1.00 50.91 281 LEU A N 1
ATOM 2199 C CA . LEU A 1 281 ? -31.393 5.060 -48.982 1.00 50.91 281 LEU A CA 1
ATOM 2200 C C . LEU A 1 281 ? -32.054 6.076 -49.916 1.00 50.91 281 LEU A C 1
ATOM 2202 O O . LEU A 1 281 ? -33.129 5.781 -50.419 1.00 50.91 281 LEU A O 1
ATOM 2206 N N . ASP A 1 282 ? -31.463 7.261 -50.042 1.00 48.28 282 ASP A N 1
ATOM 2207 C CA . ASP A 1 282 ? -31.454 8.118 -51.239 1.00 48.28 282 ASP A CA 1
ATOM 2208 C C . ASP A 1 282 ? -30.976 9.511 -50.820 1.00 48.28 282 ASP A C 1
ATOM 2210 O O . ASP A 1 282 ? -31.763 10.367 -50.428 1.00 48.28 282 ASP A O 1
ATOM 2214 N N . ASN A 1 283 ? -29.655 9.701 -50.831 1.00 45.94 283 ASN A N 1
ATOM 2215 C CA . ASN A 1 283 ? -28.982 10.991 -51.013 1.00 45.94 283 ASN A CA 1
ATOM 2216 C C . ASN A 1 283 ? -27.478 10.722 -51.155 1.00 45.94 283 ASN A C 1
ATOM 2218 O O . ASN A 1 283 ? -26.723 10.756 -50.187 1.00 45.94 283 ASN A O 1
ATOM 2222 N N . LEU A 1 284 ? -27.066 10.394 -52.379 1.00 51.91 284 LEU A N 1
ATOM 2223 C CA . LEU A 1 284 ? -25.673 10.454 -52.820 1.00 51.91 284 LEU A CA 1
ATOM 2224 C C . LEU A 1 284 ? -25.294 11.931 -53.008 1.00 51.91 284 LEU A C 1
ATOM 2226 O O . LEU A 1 284 ? -25.881 12.576 -53.879 1.00 51.91 284 LEU A O 1
ATOM 2230 N N . PRO A 1 285 ? -24.324 12.480 -52.256 1.00 51.97 285 PRO A N 1
ATOM 2231 C CA . PRO A 1 285 ? -23.694 13.730 -52.627 1.00 51.97 285 PRO A CA 1
ATOM 2232 C C . PRO A 1 285 ? -22.735 13.483 -53.795 1.00 51.97 285 PRO A C 1
ATOM 2234 O O . PRO A 1 285 ? -21.945 12.539 -53.807 1.00 51.97 285 PRO A O 1
ATOM 2237 N N . GLU A 1 286 ? -22.856 14.371 -54.765 1.00 61.34 286 GLU A N 1
ATOM 2238 C CA . GLU A 1 286 ? -22.003 14.629 -55.920 1.00 61.34 286 GLU A CA 1
ATOM 2239 C C . GLU A 1 286 ? -20.489 14.532 -55.600 1.00 61.34 286 GLU A C 1
ATOM 2241 O O . GLU A 1 286 ? -20.067 14.899 -54.498 1.00 61.34 286 GLU A O 1
ATOM 2246 N N . PRO A 1 287 ? -19.641 14.048 -56.533 1.00 52.62 287 PRO A N 1
ATOM 2247 C CA . PRO A 1 287 ? -18.208 13.897 -56.300 1.00 52.62 287 PRO A CA 1
ATOM 2248 C C . PRO A 1 287 ? -17.552 15.266 -56.094 1.00 52.62 287 PRO A C 1
ATOM 2250 O O . PRO A 1 287 ? -17.377 16.045 -57.031 1.00 52.62 287 PRO A O 1
ATOM 2253 N N . LEU A 1 288 ? -17.168 15.549 -54.848 1.00 52.84 288 LEU A N 1
ATOM 2254 C CA . LEU A 1 288 ? -16.381 16.724 -54.508 1.00 52.84 288 LEU A CA 1
ATOM 2255 C C . LEU A 1 288 ? -15.004 16.629 -55.174 1.00 52.84 288 LEU A C 1
ATOM 2257 O O . LEU A 1 288 ? -14.194 15.747 -54.887 1.00 52.84 288 LEU A O 1
ATOM 2261 N N . VAL A 1 289 ? -14.782 17.578 -56.077 1.00 60.91 289 VAL A N 1
ATOM 2262 C CA . VAL A 1 289 ? -13.503 17.963 -56.670 1.00 60.91 289 VAL A CA 1
ATOM 2263 C C . VAL A 1 289 ? -12.444 18.047 -55.571 1.00 60.91 289 VAL A C 1
ATOM 2265 O O . VAL A 1 289 ? -12.595 18.816 -54.624 1.00 60.91 289 VAL A O 1
ATOM 2268 N N . GLN A 1 290 ? -11.377 17.255 -55.701 1.00 52.94 290 GLN A N 1
ATOM 2269 C CA . GLN A 1 290 ? -10.207 17.329 -54.829 1.00 52.94 290 GLN A CA 1
ATOM 2270 C C . GLN A 1 290 ? -9.568 18.720 -54.973 1.00 52.94 290 GLN A C 1
ATOM 2272 O O . GLN A 1 290 ? -9.092 19.050 -56.065 1.00 52.94 290 GLN A O 1
ATOM 2277 N N . PRO A 1 291 ? -9.541 19.556 -53.918 1.00 52.56 291 PRO A N 1
ATOM 2278 C CA . PRO A 1 291 ? -8.687 20.728 -53.909 1.00 52.56 291 PRO A CA 1
ATOM 2279 C C . PRO A 1 291 ? -7.244 20.233 -53.857 1.00 52.56 291 PRO A C 1
ATOM 2281 O O . PRO A 1 291 ? -6.923 19.324 -53.093 1.00 52.56 291 PRO A O 1
ATOM 2284 N N . ALA A 1 292 ? -6.405 20.823 -54.704 1.00 54.06 292 ALA A N 1
ATOM 2285 C CA . ALA A 1 292 ? -4.977 20.570 -54.784 1.00 54.06 292 ALA A CA 1
ATOM 2286 C C . ALA A 1 292 ? -4.331 20.449 -53.396 1.00 54.06 292 ALA A C 1
ATOM 2288 O O . ALA A 1 292 ? -4.643 21.241 -52.504 1.00 54.06 292 ALA A O 1
ATOM 2289 N N . GLU A 1 293 ? -3.423 19.477 -53.268 1.00 55.69 293 GLU A N 1
ATOM 2290 C CA . GLU A 1 293 ? -2.486 19.292 -52.161 1.00 55.69 293 GLU A CA 1
ATOM 2291 C C . GLU A 1 293 ? -1.982 20.644 -51.642 1.00 55.69 293 GLU A C 1
ATOM 2293 O O . GLU A 1 293 ? -1.053 21.251 -52.179 1.00 55.69 293 GLU A O 1
ATOM 2298 N N . GLN A 1 294 ? -2.612 21.130 -50.574 1.00 50.06 294 GLN A N 1
ATOM 2299 C CA . GLN A 1 294 ? -2.003 22.127 -49.722 1.00 50.06 294 GLN A CA 1
ATOM 2300 C C . GLN A 1 294 ? -0.962 21.375 -48.910 1.00 50.06 294 GLN A C 1
ATOM 2302 O O . GLN A 1 294 ? -1.294 20.621 -48.000 1.00 50.06 294 GLN A O 1
ATOM 2307 N N . MET A 1 295 ? 0.287 21.556 -49.331 1.00 55.97 295 MET A N 1
ATOM 2308 C CA . MET A 1 295 ? 1.506 21.267 -48.589 1.00 55.97 295 MET A CA 1
ATOM 2309 C C . MET A 1 295 ? 1.241 21.505 -47.096 1.00 55.97 295 MET A C 1
ATOM 2311 O O . MET A 1 295 ? 1.047 22.649 -46.680 1.00 55.97 295 MET A O 1
ATOM 2315 N N . GLU A 1 296 ? 1.154 20.424 -46.318 1.00 60.09 296 GLU A N 1
ATOM 2316 C CA . GLU A 1 296 ? 1.098 20.474 -44.860 1.00 60.09 296 GLU A CA 1
ATOM 2317 C C . GLU A 1 296 ? 2.351 21.229 -44.410 1.00 60.09 296 GLU A C 1
ATOM 2319 O O . GLU A 1 296 ? 3.467 20.712 -44.457 1.00 60.09 296 GLU A O 1
ATOM 2324 N N . VAL A 1 297 ? 2.173 22.507 -44.076 1.00 62.38 297 VAL A N 1
ATOM 2325 C CA . VAL A 1 297 ? 3.206 23.324 -43.454 1.00 62.38 297 VAL A CA 1
ATOM 2326 C C . VAL A 1 297 ? 3.466 22.677 -42.102 1.00 62.38 297 VAL A C 1
ATOM 2328 O O . VAL A 1 297 ? 2.648 22.786 -41.189 1.00 62.38 297 VAL A O 1
ATOM 2331 N N . GLU A 1 298 ? 4.575 21.942 -42.021 1.00 67.00 298 GLU A N 1
ATOM 2332 C CA . GLU A 1 298 ? 5.165 21.435 -40.789 1.00 67.00 298 GLU A CA 1
ATOM 2333 C C . GLU A 1 298 ? 5.106 22.567 -39.752 1.00 67.00 298 GLU A C 1
ATOM 2335 O O . GLU A 1 298 ? 5.685 23.628 -40.005 1.00 67.00 298 GLU A O 1
ATOM 2340 N N . PRO A 1 299 ? 4.331 22.425 -38.656 1.00 66.62 299 PRO A N 1
ATOM 2341 C CA . PRO A 1 299 ? 4.103 23.523 -37.733 1.00 66.62 299 PRO A CA 1
ATOM 2342 C C . PRO A 1 299 ? 5.454 23.964 -37.185 1.00 66.62 299 PRO A C 1
ATOM 2344 O O . PRO A 1 299 ? 6.120 23.216 -36.467 1.00 66.62 299 PRO A O 1
ATOM 2347 N N . GLU A 1 300 ? 5.852 25.170 -37.584 1.00 68.31 300 GLU A N 1
ATOM 2348 C CA . GLU A 1 300 ? 7.062 25.850 -37.158 1.00 68.31 300 GLU A CA 1
ATOM 2349 C C . GLU A 1 300 ? 7.120 25.771 -35.630 1.00 68.31 300 GLU A C 1
ATOM 2351 O O . GLU A 1 300 ? 6.283 26.341 -34.928 1.00 68.31 300 GLU A O 1
ATOM 2356 N N . LEU A 1 301 ? 8.043 24.945 -35.125 1.00 66.88 301 LEU A N 1
ATOM 2357 C CA . LEU A 1 301 ? 8.262 24.701 -33.704 1.00 66.88 301 LEU A CA 1
ATOM 2358 C C . LEU A 1 301 ? 8.543 26.045 -33.033 1.00 66.88 301 LEU A C 1
ATOM 2360 O O . LEU A 1 301 ? 9.679 26.523 -33.058 1.00 66.88 301 LEU A O 1
ATOM 2364 N N . GLU A 1 302 ? 7.506 26.652 -32.448 1.00 71.12 302 GLU A N 1
ATOM 2365 C CA . GLU A 1 302 ? 7.647 27.891 -31.693 1.00 71.12 302 GLU A CA 1
ATOM 2366 C C . GLU A 1 302 ? 8.806 27.722 -30.698 1.00 71.12 302 GLU A C 1
ATOM 2368 O O . GLU A 1 302 ? 8.846 26.728 -29.956 1.00 71.12 302 GLU A O 1
ATOM 2373 N N . PRO A 1 303 ? 9.785 28.644 -30.693 1.00 67.62 303 PRO A N 1
ATOM 2374 C CA . PRO A 1 303 ? 10.976 28.518 -29.873 1.00 67.62 303 PRO A CA 1
ATOM 2375 C C . PRO A 1 303 ? 10.559 28.412 -28.408 1.00 67.62 303 PRO A C 1
ATOM 2377 O O . PRO A 1 303 ? 10.065 29.372 -27.813 1.00 67.62 303 PRO A O 1
ATOM 2380 N N . GLN A 1 304 ? 10.749 27.221 -27.830 1.00 66.75 304 GLN A N 1
ATOM 2381 C CA . GLN A 1 304 ? 10.453 26.948 -26.429 1.00 66.75 304 GLN A CA 1
ATOM 2382 C C . GLN A 1 304 ? 11.281 27.904 -25.578 1.00 66.75 304 GLN A C 1
ATOM 2384 O O . GLN A 1 304 ? 12.487 27.723 -25.394 1.00 66.75 304 GLN A O 1
ATOM 2389 N N . THR A 1 305 ? 10.633 28.962 -25.094 1.00 71.06 305 THR A N 1
ATOM 2390 C CA . THR A 1 305 ? 11.263 29.908 -24.182 1.00 71.06 305 THR A CA 1
ATOM 2391 C C . THR A 1 305 ? 11.819 29.122 -22.991 1.00 71.06 305 THR A C 1
ATOM 2393 O O . THR A 1 305 ? 11.122 28.264 -22.441 1.00 71.06 305 THR A O 1
ATOM 2396 N N . PRO A 1 306 ? 13.088 29.338 -22.605 1.00 74.31 306 PRO A N 1
ATOM 2397 C CA . PRO A 1 306 ? 13.709 28.589 -21.524 1.00 74.31 306 PRO A CA 1
ATOM 2398 C C . PRO A 1 306 ? 12.899 28.802 -20.244 1.00 74.31 306 PRO A C 1
ATOM 2400 O O . PRO A 1 306 ? 12.906 29.881 -19.656 1.00 74.31 306 PRO A O 1
ATOM 2403 N N . HIS A 1 307 ? 12.159 27.774 -19.827 1.00 80.12 307 HIS A N 1
ATOM 2404 C CA . HIS A 1 307 ? 11.331 27.843 -18.632 1.00 80.12 307 HIS A CA 1
ATOM 2405 C C . HIS A 1 307 ? 12.225 28.021 -17.404 1.00 80.12 307 HIS A C 1
ATOM 2407 O O . HIS A 1 307 ? 12.881 27.075 -16.959 1.00 80.12 307 HIS A O 1
ATOM 2413 N N . THR A 1 308 ? 12.230 29.229 -16.843 1.00 92.50 308 THR A N 1
ATOM 2414 C CA . THR A 1 308 ? 12.926 29.544 -15.595 1.00 92.50 308 THR A CA 1
ATOM 2415 C C . THR A 1 308 ? 12.485 28.575 -14.499 1.00 92.50 308 THR A C 1
ATOM 2417 O O . THR A 1 308 ? 11.303 28.486 -14.155 1.00 92.50 308 THR A O 1
ATOM 2420 N N . ARG A 1 309 ? 13.443 27.819 -13.956 1.00 96.00 309 ARG A N 1
ATOM 2421 C CA . ARG A 1 309 ? 13.231 26.884 -12.847 1.00 96.00 309 ARG A CA 1
ATOM 2422 C C . ARG A 1 309 ? 13.478 27.603 -11.524 1.00 96.00 309 ARG A C 1
ATOM 2424 O O . ARG A 1 309 ? 14.519 28.223 -11.332 1.00 96.00 309 ARG A O 1
ATOM 2431 N N . ILE A 1 310 ? 12.528 27.500 -10.603 1.00 97.12 310 ILE A N 1
ATOM 2432 C CA . ILE A 1 310 ? 12.614 28.048 -9.248 1.00 97.12 310 ILE A CA 1
ATOM 2433 C C . ILE A 1 310 ? 13.095 26.932 -8.320 1.00 97.12 310 ILE A C 1
ATOM 2435 O O . ILE A 1 310 ? 12.478 25.870 -8.265 1.00 97.12 310 ILE A O 1
ATOM 2439 N N . HIS A 1 311 ? 14.173 27.160 -7.574 1.00 97.50 311 HIS A N 1
ATOM 2440 C CA . HIS A 1 311 ? 14.682 26.190 -6.603 1.00 97.50 311 HIS A CA 1
ATOM 2441 C C . HIS A 1 311 ? 14.141 26.471 -5.197 1.00 97.50 311 HIS A C 1
ATOM 2443 O O . HIS A 1 311 ? 14.182 27.605 -4.727 1.00 97.50 311 HIS A O 1
ATOM 2449 N N . SER A 1 312 ? 13.670 25.433 -4.499 1.00 97.00 312 SER A N 1
ATOM 2450 C CA . SER A 1 312 ? 13.246 25.525 -3.095 1.00 97.00 312 SER A CA 1
ATOM 2451 C C . SER A 1 312 ? 14.130 24.666 -2.196 1.00 97.00 312 SER A C 1
ATOM 2453 O O . SER A 1 312 ? 14.409 23.509 -2.502 1.00 97.00 312 SER A O 1
ATOM 2455 N N . SER A 1 313 ? 14.541 25.210 -1.050 1.00 96.31 313 SER A N 1
ATOM 2456 C CA . SER A 1 313 ? 15.236 24.452 0.001 1.00 96.31 313 SER A CA 1
ATOM 2457 C C . SER A 1 313 ? 14.275 23.698 0.927 1.00 96.31 313 SER A C 1
ATOM 2459 O O . SER A 1 313 ? 14.668 22.715 1.553 1.00 96.31 313 SER A O 1
ATOM 2461 N N . GLN A 1 314 ? 13.017 24.140 1.012 1.00 96.44 314 GLN A N 1
ATOM 2462 C CA . GLN A 1 314 ? 12.032 23.623 1.966 1.00 96.44 314 GLN A CA 1
ATOM 2463 C C . GLN A 1 314 ? 11.137 22.540 1.368 1.00 96.44 314 GLN A C 1
ATOM 2465 O O . GLN A 1 314 ? 10.755 21.602 2.066 1.00 96.44 314 GLN A O 1
ATOM 2470 N N . PHE A 1 315 ? 10.801 22.665 0.084 1.00 97.88 315 PHE A N 1
ATOM 2471 C CA . PHE A 1 315 ? 9.918 21.735 -0.608 1.00 97.88 315 PHE A CA 1
ATOM 2472 C C . PHE A 1 315 ? 10.699 20.867 -1.582 1.00 97.88 315 PHE A C 1
ATOM 2474 O O . PHE A 1 315 ? 11.617 21.325 -2.261 1.00 97.88 315 PHE A O 1
ATOM 2481 N N . LYS A 1 316 ? 10.293 19.603 -1.685 1.00 98.06 316 LYS A N 1
ATOM 2482 C CA . LYS A 1 316 ? 10.810 18.674 -2.691 1.00 98.06 316 LYS A CA 1
ATOM 2483 C C . LYS A 1 316 ? 9.690 18.225 -3.612 1.00 98.06 316 LYS A C 1
ATOM 2485 O O . LYS A 1 316 ? 8.540 18.126 -3.198 1.00 98.06 316 LYS A O 1
ATOM 2490 N N . ARG A 1 317 ? 10.027 17.905 -4.852 1.00 97.56 317 ARG A N 1
ATOM 2491 C CA . ARG A 1 317 ? 9.093 17.451 -5.877 1.00 97.56 317 ARG A CA 1
ATOM 2492 C C . ARG A 1 317 ? 9.347 15.993 -6.246 1.00 97.56 317 ARG A C 1
ATOM 2494 O O . ARG A 1 317 ? 10.491 15.530 -6.321 1.00 97.56 317 ARG A O 1
ATOM 2501 N N . LEU A 1 318 ? 8.264 15.250 -6.457 1.00 97.62 318 LEU A N 1
ATOM 2502 C CA . LEU A 1 318 ? 8.325 13.935 -7.094 1.00 97.62 318 LEU A CA 1
ATOM 2503 C C . LEU A 1 318 ? 8.453 14.080 -8.615 1.00 97.62 318 LEU A C 1
ATOM 2505 O O . LEU A 1 318 ? 7.904 15.025 -9.176 1.00 97.62 318 LEU A O 1
ATOM 2509 N N . PRO A 1 319 ? 9.127 13.145 -9.304 1.00 95.31 319 PRO A N 1
ATOM 2510 C CA . PRO A 1 319 ? 9.092 13.123 -10.759 1.00 95.31 319 PRO A CA 1
ATOM 2511 C C . PRO A 1 319 ? 7.656 12.915 -11.260 1.00 95.31 319 PRO A C 1
ATOM 2513 O O . PRO A 1 319 ? 6.848 12.229 -10.623 1.00 95.31 319 PRO A O 1
ATOM 2516 N N . SER A 1 320 ? 7.360 13.482 -12.429 1.00 95.25 320 SER A N 1
ATOM 2517 C CA . SER A 1 320 ? 6.158 13.124 -13.179 1.00 95.25 320 SER A CA 1
ATOM 2518 C C . SER A 1 320 ? 6.218 11.626 -13.512 1.00 95.25 320 SER A C 1
ATOM 2520 O O . SER A 1 320 ? 7.257 11.086 -13.898 1.00 95.25 320 SER A O 1
ATOM 2522 N N . THR A 1 321 ? 5.114 10.930 -13.255 1.00 95.81 321 THR A N 1
ATOM 2523 C CA . THR A 1 321 ? 5.014 9.469 -13.379 1.00 95.81 321 THR A CA 1
ATOM 2524 C C . THR A 1 321 ? 3.689 9.093 -14.047 1.00 95.81 321 THR A C 1
ATOM 2526 O O . THR A 1 321 ? 2.813 8.519 -13.404 1.00 95.81 321 THR A O 1
ATOM 2529 N N . PRO A 1 322 ? 3.500 9.423 -15.339 1.00 95.75 322 PRO A N 1
ATOM 2530 C CA . PRO A 1 322 ? 2.238 9.177 -16.034 1.00 95.75 322 PRO A CA 1
ATOM 2531 C C . PRO A 1 322 ? 2.000 7.684 -16.298 1.00 95.75 322 PRO A C 1
ATOM 2533 O O . PRO A 1 322 ? 0.854 7.245 -16.346 1.00 95.75 322 PRO A O 1
ATOM 2536 N N . THR A 1 323 ? 3.077 6.906 -16.436 1.00 95.44 323 THR A N 1
ATOM 2537 C CA . THR A 1 323 ? 3.063 5.483 -16.818 1.00 95.44 3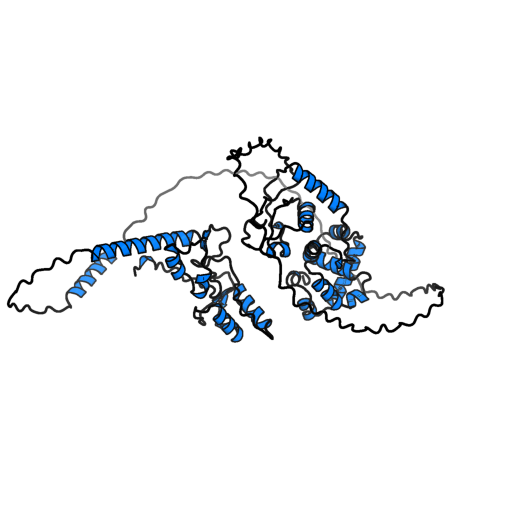23 THR A CA 1
ATOM 2538 C C . THR A 1 323 ? 3.469 4.538 -15.690 1.00 95.44 323 THR A C 1
ATOM 2540 O O . THR A 1 323 ? 3.410 3.324 -15.849 1.00 95.44 323 THR A O 1
ATOM 2543 N N . ASN A 1 324 ? 3.890 5.075 -14.544 1.00 96.31 324 ASN A N 1
ATOM 2544 C CA . ASN A 1 324 ? 4.406 4.299 -13.421 1.00 96.31 324 ASN A CA 1
ATOM 2545 C C . ASN A 1 324 ? 3.812 4.815 -12.112 1.00 96.31 324 ASN A C 1
ATOM 2547 O O . ASN A 1 324 ? 3.373 5.952 -12.018 1.00 96.31 324 ASN A O 1
ATOM 2551 N N . CYS A 1 325 ? 3.820 3.999 -11.064 1.00 97.25 325 CYS A N 1
ATOM 2552 C CA . CYS A 1 325 ? 3.447 4.490 -9.741 1.00 97.25 325 CYS A CA 1
ATOM 2553 C C . CYS A 1 325 ? 4.560 5.393 -9.167 1.00 97.25 325 CYS A C 1
ATOM 2555 O O . CYS A 1 325 ? 5.742 5.095 -9.327 1.00 97.25 325 CYS A O 1
ATOM 2557 N N . ILE A 1 326 ? 4.189 6.442 -8.418 1.00 96.94 326 ILE A N 1
ATOM 2558 C CA . ILE A 1 326 ? 5.112 7.367 -7.726 1.00 96.94 326 ILE A CA 1
ATOM 2559 C C . ILE A 1 326 ? 6.143 6.670 -6.822 1.00 96.94 326 ILE A C 1
ATOM 2561 O O . ILE A 1 326 ? 7.185 7.237 -6.493 1.00 96.94 326 ILE A O 1
ATOM 2565 N N . PHE A 1 327 ? 5.880 5.427 -6.420 1.00 95.69 327 PHE A N 1
ATOM 2566 C CA . PHE A 1 327 ? 6.859 4.573 -5.766 1.00 95.69 327 PHE A CA 1
ATOM 2567 C C . PHE A 1 327 ? 7.713 3.891 -6.837 1.00 95.69 327 PHE A C 1
ATOM 2569 O O . PHE A 1 327 ? 7.275 2.915 -7.438 1.00 95.69 327 PHE A O 1
ATOM 2576 N N . GLY A 1 328 ? 8.954 4.355 -7.025 1.00 88.31 328 GLY A N 1
ATOM 2577 C CA . GLY A 1 328 ? 9.819 3.981 -8.160 1.00 88.31 328 GLY A CA 1
ATOM 2578 C C . GLY A 1 328 ? 10.150 2.491 -8.356 1.00 88.31 328 GLY A C 1
ATOM 2579 O O . GLY A 1 328 ? 10.742 2.133 -9.365 1.00 88.31 328 GLY A O 1
ATOM 2580 N N . TYR A 1 329 ? 9.766 1.606 -7.432 1.00 85.38 329 TYR A N 1
ATOM 2581 C CA . TYR A 1 329 ? 9.928 0.147 -7.565 1.00 85.38 329 TYR A CA 1
ATOM 2582 C C . TYR A 1 329 ? 8.597 -0.604 -7.685 1.00 85.38 329 TYR A C 1
ATOM 2584 O O . TYR A 1 329 ? 8.555 -1.836 -7.650 1.00 85.38 329 TYR A O 1
ATOM 2592 N N . CYS A 1 330 ? 7.492 0.124 -7.787 1.00 88.50 330 CYS A N 1
ATOM 2593 C CA . CYS A 1 330 ? 6.179 -0.454 -7.965 1.00 88.50 330 CYS A CA 1
ATOM 2594 C C . CYS A 1 330 ? 5.971 -0.829 -9.433 1.00 88.50 330 CYS A C 1
ATOM 2596 O O . CYS A 1 330 ? 6.124 0.005 -10.317 1.00 88.50 330 CYS A O 1
ATOM 2598 N N . ARG A 1 331 ? 5.583 -2.082 -9.676 1.00 80.88 331 ARG A N 1
ATOM 2599 C CA . ARG A 1 331 ? 5.259 -2.603 -11.015 1.00 80.88 331 ARG A CA 1
ATOM 2600 C C . ARG A 1 331 ? 3.774 -2.919 -11.178 1.00 80.88 331 ARG A C 1
ATOM 2602 O O . ARG A 1 331 ? 3.416 -3.790 -11.960 1.00 80.88 331 ARG A O 1
ATOM 2609 N N . ASN A 1 332 ? 2.924 -2.315 -10.351 1.00 86.69 332 ASN A N 1
ATOM 2610 C CA . ASN A 1 332 ? 1.491 -2.501 -10.509 1.00 86.69 332 ASN A CA 1
ATOM 2611 C C . ASN A 1 332 ? 1.034 -1.694 -11.728 1.00 86.69 332 ASN A C 1
ATOM 2613 O O . ASN A 1 332 ? 1.370 -0.516 -11.830 1.00 86.69 332 ASN A O 1
ATOM 2617 N N . ILE A 1 333 ? 0.305 -2.349 -12.626 1.00 86.00 333 ILE A N 1
ATOM 2618 C CA . ILE A 1 333 ? -0.189 -1.772 -13.880 1.00 86.00 333 ILE A CA 1
ATOM 2619 C C . ILE A 1 333 ? -1.493 -0.997 -13.680 1.00 86.00 333 ILE A C 1
ATOM 2621 O O . ILE A 1 333 ? -1.793 -0.088 -14.447 1.00 86.00 333 ILE A O 1
ATOM 2625 N N . VAL A 1 334 ? -2.249 -1.313 -12.622 1.00 92.06 334 VAL A N 1
ATOM 2626 C CA . VAL A 1 334 ? -3.481 -0.594 -12.292 1.00 92.06 334 VAL A CA 1
ATOM 2627 C C . VAL A 1 334 ? -3.103 0.679 -11.548 1.00 92.06 334 VAL A C 1
ATOM 2629 O O . VAL A 1 334 ? -2.782 0.670 -10.352 1.00 92.06 334 VAL A O 1
ATOM 2632 N N . LEU A 1 335 ? -3.086 1.772 -12.305 1.00 96.00 335 LEU A N 1
ATOM 2633 C CA . LEU A 1 335 ? -2.609 3.078 -11.886 1.00 96.00 335 LEU A CA 1
ATOM 2634 C C . LEU A 1 335 ? -3.758 4.087 -11.834 1.00 96.00 335 LEU A C 1
ATOM 2636 O O . LEU A 1 335 ? -4.430 4.360 -12.824 1.00 96.00 335 LEU A O 1
ATOM 2640 N N . LEU A 1 336 ? -3.937 4.698 -10.670 1.00 96.88 336 LEU A N 1
ATOM 2641 C CA . LEU A 1 336 ? -4.901 5.761 -10.414 1.00 96.88 336 LEU A CA 1
ATOM 2642 C C . LEU A 1 336 ? -4.185 7.112 -10.434 1.00 96.88 336 LEU A C 1
ATOM 2644 O O . LEU A 1 336 ? -2.988 7.194 -10.152 1.00 96.88 336 LEU A O 1
ATOM 2648 N N . LYS A 1 337 ? -4.899 8.198 -10.746 1.00 97.56 337 LYS A N 1
ATOM 2649 C CA . LYS A 1 337 ? -4.375 9.542 -10.452 1.00 97.56 337 LYS A CA 1
ATOM 2650 C C . LYS A 1 337 ? -4.226 9.673 -8.939 1.00 97.56 337 LYS A C 1
ATOM 2652 O O . LYS A 1 337 ? -5.104 9.227 -8.206 1.00 97.56 337 LYS A O 1
ATOM 2657 N N . VAL A 1 338 ? -3.136 10.282 -8.470 1.00 97.56 338 VAL A N 1
ATOM 2658 C CA . VAL A 1 338 ? -2.997 10.559 -7.032 1.00 97.56 338 VAL A CA 1
ATOM 2659 C C . VAL A 1 338 ? -4.143 11.493 -6.608 1.00 97.56 338 VAL A C 1
ATOM 2661 O O . VAL A 1 338 ? -4.256 12.580 -7.184 1.00 97.56 338 VAL A O 1
ATOM 2664 N N . PRO A 1 339 ? -4.990 11.109 -5.635 1.00 97.56 339 PRO A N 1
ATOM 2665 C CA . PRO A 1 339 ? -6.094 11.950 -5.181 1.00 97.56 339 PRO A CA 1
ATOM 2666 C C . PRO A 1 339 ? -5.596 13.299 -4.663 1.00 97.56 339 PRO A C 1
ATOM 2668 O O . PRO A 1 339 ? -4.556 13.368 -4.005 1.00 97.56 339 PRO A O 1
ATOM 2671 N N . ASN A 1 340 ? -6.336 14.379 -4.932 1.00 96.56 340 ASN A N 1
ATOM 2672 C CA . ASN A 1 340 ? -5.939 15.727 -4.502 1.00 96.56 340 ASN A CA 1
ATOM 2673 C C . ASN A 1 340 ? -5.746 15.818 -2.989 1.00 96.56 340 ASN A C 1
ATOM 2675 O O . ASN A 1 340 ? -4.786 16.433 -2.542 1.00 96.56 340 ASN A O 1
ATOM 2679 N N . SER A 1 341 ? -6.604 15.137 -2.241 1.00 95.44 341 SER A N 1
ATOM 2680 C CA . SER A 1 341 ? -6.571 15.049 -0.791 1.00 95.44 341 SER A CA 1
ATOM 2681 C C . SER A 1 341 ? -5.249 14.451 -0.274 1.00 95.44 341 SER A C 1
ATOM 2683 O O . SER A 1 341 ? -4.654 14.976 0.667 1.00 95.44 341 SER A O 1
ATOM 2685 N N . ILE A 1 342 ? -4.708 13.434 -0.952 1.00 96.75 342 ILE A N 1
ATOM 2686 C CA . ILE A 1 342 ? -3.378 12.871 -0.666 1.00 96.75 342 ILE A CA 1
ATOM 2687 C C . ILE A 1 342 ? -2.251 13.822 -1.076 1.00 96.75 342 ILE A C 1
ATOM 2689 O O . ILE A 1 342 ? -1.260 13.936 -0.357 1.00 96.75 342 ILE A O 1
ATOM 2693 N N . LYS A 1 343 ? -2.382 14.524 -2.209 1.00 97.62 343 LYS A N 1
ATOM 2694 C CA . LYS A 1 343 ? -1.392 15.537 -2.614 1.00 97.62 343 LYS A CA 1
ATOM 2695 C C . LYS A 1 343 ? -1.285 16.654 -1.574 1.00 97.62 343 LYS A C 1
ATOM 2697 O O . LYS A 1 343 ? -0.174 17.072 -1.265 1.00 97.62 343 LYS A O 1
ATOM 2702 N N . ASP A 1 344 ? -2.414 17.088 -1.019 1.00 96.31 344 ASP A N 1
ATOM 2703 C CA . ASP A 1 344 ? -2.465 18.119 0.021 1.00 96.31 344 ASP A CA 1
ATOM 2704 C C . ASP A 1 344 ? -1.775 17.635 1.305 1.00 96.31 344 ASP A C 1
ATOM 2706 O O . ASP A 1 344 ? -0.902 18.323 1.829 1.00 96.31 344 ASP A O 1
ATOM 2710 N N . ILE A 1 345 ? -2.052 16.402 1.743 1.00 94.94 345 ILE A N 1
ATOM 2711 C CA . ILE A 1 345 ? -1.365 15.777 2.885 1.00 94.94 345 ILE A CA 1
ATOM 2712 C C . ILE A 1 345 ? 0.154 15.704 2.665 1.00 94.94 345 ILE A C 1
ATOM 2714 O O . ILE A 1 345 ? 0.933 16.086 3.539 1.00 94.94 345 ILE A O 1
ATOM 2718 N N . LEU A 1 346 ? 0.597 15.212 1.502 1.00 96.94 346 LEU A N 1
ATOM 2719 C CA . LEU A 1 346 ? 2.023 15.082 1.185 1.00 96.94 346 LEU A CA 1
ATOM 2720 C C . LEU A 1 346 ? 2.727 16.443 1.163 1.00 96.94 346 LEU A C 1
ATOM 2722 O O . LEU A 1 346 ? 3.851 16.568 1.658 1.00 96.94 346 LEU A O 1
ATOM 2726 N N . LEU A 1 347 ? 2.052 17.473 0.658 1.00 97.62 347 LEU A N 1
ATOM 2727 C CA . LEU A 1 347 ? 2.580 18.828 0.629 1.00 97.62 347 LEU A CA 1
ATOM 2728 C C . LEU A 1 347 ? 2.673 19.434 2.034 1.00 97.62 347 LEU A C 1
ATOM 2730 O O . LEU A 1 347 ? 3.705 20.000 2.394 1.00 97.62 347 LEU A O 1
ATOM 2734 N N . CYS A 1 348 ? 1.620 19.310 2.838 1.00 94.94 348 CYS A N 1
ATOM 2735 C CA . CYS A 1 348 ? 1.523 19.975 4.133 1.00 94.94 348 CYS A CA 1
ATOM 2736 C C . CYS A 1 348 ? 2.348 19.272 5.218 1.00 94.94 348 CYS A C 1
ATOM 2738 O O . CYS A 1 348 ? 3.144 19.943 5.887 1.00 94.94 348 CYS A O 1
ATOM 2740 N N . GLU A 1 349 ? 2.227 17.944 5.341 1.00 93.12 349 GLU A N 1
ATOM 2741 C CA . GLU A 1 349 ? 2.907 17.153 6.378 1.00 93.12 349 GLU A CA 1
ATOM 2742 C C . GLU A 1 349 ? 4.354 16.796 6.003 1.00 93.12 349 GLU A C 1
ATOM 2744 O O . GLU A 1 349 ? 5.231 16.831 6.863 1.00 93.12 349 GLU A O 1
ATOM 2749 N N . TYR A 1 350 ? 4.633 16.476 4.732 1.00 96.19 350 TYR A N 1
ATOM 2750 C CA . TYR A 1 350 ? 5.952 15.969 4.311 1.00 96.19 350 TYR A CA 1
ATOM 2751 C C . TYR A 1 350 ? 6.776 16.973 3.497 1.00 96.19 350 TYR A C 1
ATOM 2753 O O . TYR A 1 350 ? 7.928 16.684 3.175 1.00 96.19 350 TYR A O 1
ATOM 2761 N N . LYS A 1 351 ? 6.208 18.137 3.152 1.00 97.62 351 LYS A N 1
ATOM 2762 C CA . LYS A 1 351 ? 6.821 19.129 2.246 1.00 97.62 351 LYS A CA 1
ATOM 2763 C C . LYS A 1 351 ? 7.167 18.536 0.873 1.00 97.62 351 LYS A C 1
ATOM 2765 O O . LYS A 1 351 ? 8.168 18.898 0.253 1.00 97.62 351 LYS A O 1
ATOM 2770 N N . ILE A 1 352 ? 6.325 17.614 0.393 1.00 98.12 352 ILE A N 1
ATOM 2771 C CA . ILE A 1 352 ? 6.478 16.937 -0.898 1.00 98.12 352 ILE A CA 1
ATOM 2772 C C . ILE A 1 352 ? 5.381 17.394 -1.859 1.00 98.12 352 ILE A C 1
ATOM 2774 O O . ILE A 1 352 ? 4.209 17.083 -1.667 1.00 98.12 352 ILE A O 1
ATOM 2778 N N . TYR A 1 353 ? 5.766 18.067 -2.939 1.00 98.31 353 TYR A N 1
ATOM 2779 C CA . TYR A 1 353 ? 4.875 18.355 -4.056 1.00 98.31 353 TYR A CA 1
ATOM 2780 C C . TYR A 1 353 ? 4.770 17.150 -4.999 1.00 98.31 353 TYR A C 1
ATOM 2782 O O . TYR A 1 353 ? 5.771 16.542 -5.399 1.00 98.31 353 TYR A O 1
ATOM 2790 N N . VAL A 1 354 ? 3.534 16.823 -5.373 1.00 98.25 354 VAL A N 1
ATOM 2791 C CA . VAL A 1 354 ? 3.204 15.727 -6.285 1.00 98.25 354 VAL A CA 1
ATOM 2792 C C . VAL A 1 354 ? 2.636 16.312 -7.581 1.00 98.25 354 VAL A C 1
ATOM 2794 O O . VAL A 1 354 ? 1.557 16.912 -7.528 1.00 98.25 354 VAL A O 1
ATOM 2797 N N . PRO A 1 355 ? 3.295 16.107 -8.738 1.00 97.56 355 PRO A N 1
ATOM 2798 C CA . PRO A 1 355 ? 2.818 16.612 -10.024 1.00 97.56 355 PRO A CA 1
ATOM 2799 C C . PRO A 1 355 ? 1.387 16.181 -10.376 1.00 97.56 355 PRO A C 1
ATOM 2801 O O . PRO A 1 355 ? 0.839 15.204 -9.849 1.00 97.56 355 PRO A O 1
ATOM 2804 N N . ARG A 1 356 ? 0.743 16.919 -11.287 1.00 96.81 356 ARG A N 1
ATOM 2805 C CA . ARG A 1 356 ? -0.663 16.688 -11.673 1.00 96.81 356 ARG A CA 1
ATOM 2806 C C . ARG A 1 356 ? -0.910 15.300 -12.257 1.00 96.81 356 ARG A C 1
ATOM 2808 O O . ARG A 1 356 ? -1.891 14.656 -11.886 1.00 96.81 356 ARG A O 1
ATOM 2815 N N . ASP A 1 357 ? -0.001 14.854 -13.104 1.00 96.62 357 ASP A N 1
ATOM 2816 C CA . ASP A 1 357 ? -0.030 13.617 -13.884 1.00 96.62 357 ASP A CA 1
ATOM 2817 C C . ASP A 1 357 ? 0.523 12.389 -13.147 1.00 96.62 357 ASP A C 1
ATOM 2819 O O . ASP A 1 357 ? 0.420 11.270 -13.651 1.00 96.62 357 ASP A O 1
ATOM 2823 N N . ALA A 1 358 ? 1.064 12.582 -11.943 1.00 97.69 358 ALA A N 1
ATOM 2824 C CA . ALA A 1 358 ? 1.585 11.508 -11.117 1.00 97.69 358 ALA A CA 1
ATOM 2825 C C . ALA A 1 358 ? 0.519 10.436 -10.839 1.00 97.69 358 ALA A C 1
ATOM 2827 O O . ALA A 1 358 ? -0.631 10.738 -10.480 1.00 97.69 358 ALA A O 1
ATOM 2828 N N . ARG A 1 359 ? 0.919 9.168 -10.970 1.00 97.81 359 ARG A N 1
ATOM 2829 C CA . ARG A 1 359 ? 0.041 8.017 -10.755 1.00 97.81 359 ARG A CA 1
ATOM 2830 C C . ARG A 1 359 ? 0.424 7.209 -9.524 1.00 97.81 359 ARG A C 1
ATOM 2832 O O . ARG A 1 359 ? 1.579 7.138 -9.121 1.00 97.81 359 ARG A O 1
ATOM 2839 N N . ILE A 1 360 ? -0.544 6.540 -8.916 1.00 97.50 360 ILE A N 1
ATOM 2840 C CA . ILE A 1 360 ? -0.339 5.654 -7.771 1.00 97.50 360 ILE A CA 1
ATOM 2841 C C . ILE A 1 360 ? -1.181 4.397 -7.928 1.00 97.50 360 ILE A C 1
ATOM 2843 O O . ILE A 1 360 ? -2.303 4.451 -8.414 1.00 97.50 360 ILE A O 1
ATOM 2847 N N . CYS A 1 361 ? -0.649 3.247 -7.527 1.00 96.25 361 CYS A N 1
ATOM 2848 C CA . CYS A 1 361 ? -1.441 2.026 -7.517 1.00 96.25 361 CYS A CA 1
ATOM 2849 C C . CYS A 1 361 ? -2.297 1.923 -6.250 1.00 96.25 361 CYS A C 1
ATOM 2851 O O . CYS A 1 361 ? -1.921 2.448 -5.199 1.00 96.25 361 CYS A O 1
ATOM 2853 N N . HIS A 1 362 ? -3.395 1.168 -6.327 1.00 92.94 362 HIS A N 1
ATOM 2854 C CA . HIS A 1 362 ? -4.312 0.950 -5.201 1.00 92.94 362 HIS A CA 1
ATOM 2855 C C . HIS A 1 362 ? -3.564 0.516 -3.931 1.00 92.94 362 HIS A C 1
ATOM 2857 O O . HIS A 1 362 ? -3.687 1.123 -2.874 1.00 92.94 362 HIS A O 1
ATOM 2863 N N . ARG A 1 363 ? -2.666 -0.470 -4.049 1.00 92.00 363 ARG A N 1
ATOM 2864 C CA . ARG A 1 363 ? -1.872 -0.958 -2.914 1.00 92.00 363 ARG A CA 1
ATOM 2865 C C . ARG A 1 363 ? -1.118 0.162 -2.188 1.00 92.00 363 ARG A C 1
ATOM 2867 O O . ARG A 1 363 ? -1.178 0.228 -0.969 1.00 92.00 363 ARG A O 1
ATOM 2874 N N . HIS A 1 364 ? -0.390 1.021 -2.899 1.00 94.81 364 HIS A N 1
ATOM 2875 C CA . HIS A 1 364 ? 0.397 2.068 -2.240 1.00 94.81 364 HIS A CA 1
ATOM 2876 C C . HIS A 1 364 ? -0.459 3.215 -1.709 1.00 94.81 364 HIS A C 1
ATOM 2878 O O . HIS A 1 364 ? -0.077 3.825 -0.715 1.00 94.81 364 HIS A O 1
ATOM 2884 N N . LEU A 1 365 ? -1.618 3.462 -2.322 1.00 94.38 365 LEU A N 1
ATOM 2885 C CA . LEU A 1 365 ? -2.587 4.429 -1.819 1.00 94.38 365 LEU A CA 1
ATOM 2886 C C . LEU A 1 365 ? -3.097 4.040 -0.419 1.00 94.38 365 LEU A C 1
ATOM 2888 O O . LEU A 1 365 ? -3.167 4.895 0.458 1.00 94.38 365 LEU A O 1
ATOM 2892 N N . PHE A 1 366 ? -3.352 2.746 -0.184 1.00 88.56 366 PHE A N 1
ATOM 2893 C CA . PHE A 1 366 ? -3.917 2.236 1.076 1.00 88.56 366 PHE A CA 1
ATOM 2894 C C . PHE A 1 366 ? -2.891 1.656 2.070 1.00 88.56 366 PHE A C 1
ATOM 2896 O O . PHE A 1 366 ? -3.226 1.390 3.220 1.00 88.56 366 PHE A O 1
ATOM 2903 N N . VAL A 1 367 ? -1.622 1.478 1.696 1.00 86.25 367 VAL A N 1
ATOM 2904 C CA . VAL A 1 367 ? -0.572 1.096 2.668 1.00 86.25 367 VAL A CA 1
ATOM 2905 C C . VAL A 1 367 ? -0.153 2.286 3.544 1.00 86.25 367 VAL A C 1
ATOM 2907 O O . VAL A 1 367 ? 0.325 2.089 4.656 1.00 86.25 367 VAL A O 1
ATOM 2910 N N . ASN A 1 368 ? -0.371 3.521 3.079 1.00 82.50 368 ASN A N 1
ATOM 2911 C CA . ASN A 1 368 ? -0.109 4.754 3.832 1.00 82.50 368 ASN A CA 1
ATOM 2912 C C . ASN A 1 368 ? 1.362 4.973 4.260 1.00 82.50 368 ASN A C 1
ATOM 2914 O O . ASN A 1 368 ? 1.642 5.778 5.148 1.00 82.50 368 ASN A O 1
ATOM 2918 N N . ASP A 1 369 ? 2.317 4.279 3.636 1.00 88.06 369 ASP A N 1
ATOM 2919 C CA . ASP A 1 369 ? 3.748 4.356 3.963 1.00 88.06 369 ASP A CA 1
ATOM 2920 C C . ASP A 1 369 ? 4.468 5.418 3.116 1.00 88.06 369 ASP A C 1
ATOM 2922 O O . ASP A 1 369 ? 5.359 5.153 2.302 1.00 88.06 369 ASP A O 1
ATOM 2926 N N . TRP A 1 370 ? 4.036 6.665 3.290 1.00 93.88 370 TRP A N 1
ATOM 2927 C CA . TRP A 1 370 ? 4.538 7.810 2.527 1.00 93.88 370 TRP A CA 1
ATOM 2928 C C . TRP A 1 370 ? 5.986 8.168 2.854 1.00 93.88 370 TRP A C 1
ATOM 2930 O O . TRP A 1 370 ? 6.666 8.781 2.036 1.00 93.88 370 TRP A O 1
ATOM 2940 N N . ARG A 1 371 ? 6.499 7.717 4.008 1.00 90.50 371 ARG A N 1
ATOM 2941 C CA . ARG A 1 371 ? 7.901 7.904 4.419 1.00 90.50 371 ARG A CA 1
ATOM 2942 C C . ARG A 1 371 ? 8.885 7.239 3.451 1.00 90.50 371 ARG A C 1
ATOM 2944 O O . ARG A 1 371 ? 10.046 7.629 3.391 1.00 90.50 371 ARG A O 1
ATOM 2951 N N . ARG A 1 372 ? 8.433 6.246 2.676 1.00 91.69 372 ARG A N 1
ATOM 2952 C CA . ARG A 1 372 ? 9.249 5.568 1.657 1.00 91.69 372 ARG A CA 1
ATOM 2953 C C . ARG A 1 372 ? 9.352 6.317 0.334 1.00 91.69 372 ARG A C 1
ATOM 2955 O O . ARG A 1 372 ? 10.148 5.903 -0.514 1.00 91.69 372 ARG A O 1
ATOM 2962 N N . LEU A 1 373 ? 8.576 7.383 0.135 1.00 95.06 373 LEU A N 1
ATOM 2963 C CA . LEU A 1 373 ? 8.748 8.248 -1.025 1.00 95.06 373 LEU A CA 1
ATOM 2964 C C . LEU A 1 373 ? 10.126 8.913 -0.958 1.00 95.06 373 LEU A C 1
ATOM 2966 O O . LEU A 1 373 ? 10.544 9.425 0.076 1.00 95.06 373 LEU A O 1
ATOM 2970 N N . LYS A 1 374 ? 10.846 8.896 -2.081 1.00 93.44 374 LYS A N 1
ATOM 2971 C CA . LYS A 1 374 ? 12.177 9.501 -2.206 1.00 93.44 374 LYS A CA 1
ATOM 2972 C C . LYS A 1 374 ? 12.105 10.678 -3.176 1.00 93.44 374 LYS A C 1
ATOM 2974 O O . LYS A 1 374 ? 12.478 10.507 -4.337 1.00 93.44 374 LYS A O 1
ATOM 2979 N N . PRO A 1 375 ? 11.603 11.847 -2.743 1.00 92.88 375 PRO A N 1
ATOM 2980 C CA . PRO A 1 375 ? 11.614 13.031 -3.584 1.00 92.88 375 PRO A CA 1
ATOM 2981 C C . PRO A 1 375 ? 13.064 13.498 -3.758 1.00 92.88 375 PRO A C 1
ATOM 2983 O O . PRO A 1 375 ? 13.811 13.634 -2.785 1.00 92.88 375 PRO A O 1
ATOM 2986 N N . ARG A 1 376 ? 13.484 13.664 -5.012 1.00 91.06 376 ARG A N 1
ATOM 2987 C CA . ARG A 1 376 ? 14.870 14.012 -5.378 1.00 91.06 376 ARG A CA 1
ATOM 2988 C C . ARG A 1 376 ? 14.986 15.354 -6.086 1.00 91.06 376 ARG A C 1
ATOM 2990 O O . ARG A 1 376 ? 16.091 15.863 -6.192 1.00 91.06 376 ARG A O 1
ATOM 2997 N N . LEU A 1 377 ? 13.871 15.898 -6.561 1.00 96.19 377 LEU A N 1
ATOM 2998 C CA . LEU A 1 377 ? 13.840 17.152 -7.298 1.00 96.19 377 LEU A CA 1
ATOM 2999 C C . LEU A 1 377 ? 13.540 18.292 -6.327 1.00 96.19 377 LEU A C 1
ATOM 3001 O O . LEU A 1 377 ? 12.743 18.127 -5.401 1.00 96.19 377 LEU A O 1
ATOM 3005 N N . ASN A 1 378 ? 14.193 19.429 -6.522 1.00 97.19 378 ASN A N 1
ATOM 3006 C CA . ASN A 1 378 ? 13.987 20.657 -5.752 1.00 97.19 378 ASN A CA 1
ATOM 3007 C C . ASN A 1 378 ? 13.757 21.873 -6.664 1.00 97.19 378 ASN A C 1
ATOM 3009 O O . ASN A 1 378 ? 13.744 23.004 -6.184 1.00 97.19 378 ASN A O 1
ATOM 3013 N N . ASP A 1 379 ? 13.598 21.628 -7.963 1.00 96.88 379 ASP A N 1
ATOM 3014 C CA . ASP A 1 379 ? 13.272 22.599 -8.991 1.00 96.88 379 ASP A CA 1
ATOM 3015 C C . ASP A 1 379 ? 11.773 22.539 -9.324 1.00 96.88 379 ASP A C 1
ATOM 3017 O O . ASP A 1 379 ? 11.156 21.466 -9.404 1.00 96.88 379 ASP A O 1
ATOM 3021 N N . PHE A 1 380 ? 11.195 23.715 -9.527 1.00 97.50 380 PHE A N 1
ATOM 3022 C CA . PHE A 1 380 ? 9.776 23.916 -9.770 1.00 97.50 380 PHE A CA 1
ATOM 3023 C C . PHE A 1 380 ? 9.589 24.868 -10.943 1.00 97.50 380 PHE A C 1
ATOM 3025 O O . PHE A 1 380 ? 10.323 25.842 -11.107 1.00 97.50 380 PHE A O 1
ATOM 3032 N N . THR A 1 381 ? 8.583 24.599 -11.757 1.00 96.19 381 THR A N 1
ATOM 3033 C CA . THR A 1 381 ? 8.059 25.579 -12.709 1.00 96.19 381 THR A CA 1
ATOM 3034 C C . THR A 1 381 ? 7.202 26.613 -11.975 1.00 96.19 381 THR A C 1
ATOM 3036 O O . THR A 1 381 ? 6.680 26.341 -10.891 1.00 96.19 381 THR A O 1
ATOM 3039 N N . GLN A 1 382 ? 7.002 27.788 -12.576 1.00 96.19 382 GLN A N 1
ATOM 3040 C CA . GLN A 1 382 ? 6.113 28.816 -12.020 1.00 96.19 382 GLN A CA 1
ATOM 3041 C C . GLN A 1 382 ? 4.700 28.268 -11.742 1.00 96.19 382 GLN A C 1
ATOM 3043 O O . GLN A 1 382 ? 4.155 28.477 -10.663 1.00 96.19 382 GLN A O 1
ATOM 3048 N N . GLN A 1 383 ? 4.152 27.466 -12.662 1.00 96.31 383 GLN A N 1
ATOM 3049 C CA . GLN A 1 383 ? 2.834 26.846 -12.499 1.00 96.31 383 GLN A CA 1
ATOM 3050 C C . GLN A 1 383 ? 2.769 25.880 -11.301 1.00 96.31 383 GLN A C 1
ATOM 3052 O O . GLN A 1 383 ? 1.743 25.802 -10.620 1.00 96.31 383 GLN A O 1
ATOM 3057 N N . GLU A 1 384 ? 3.843 25.130 -11.040 1.00 96.94 384 GLU A N 1
ATOM 3058 C CA . GLU A 1 384 ? 3.925 24.233 -9.882 1.00 96.94 384 GLU A CA 1
ATOM 3059 C C . GLU A 1 384 ? 3.998 25.028 -8.571 1.00 96.94 384 GLU A C 1
ATOM 3061 O O . GLU A 1 384 ? 3.344 24.647 -7.600 1.00 96.94 384 GLU A O 1
ATOM 3066 N N . VAL A 1 385 ? 4.722 26.154 -8.546 1.00 97.56 385 VAL A N 1
ATOM 3067 C CA . VAL A 1 385 ? 4.759 27.064 -7.386 1.00 97.56 385 VAL A CA 1
ATOM 3068 C C . VAL A 1 385 ? 3.374 27.650 -7.106 1.00 97.56 385 VAL A C 1
ATOM 3070 O O . VAL A 1 385 ? 2.909 27.593 -5.966 1.00 97.56 385 VAL A O 1
ATOM 3073 N N . ASP A 1 386 ? 2.668 28.120 -8.134 1.00 97.25 386 ASP A N 1
ATOM 3074 C CA . ASP A 1 386 ? 1.297 28.622 -7.988 1.00 97.25 386 ASP A CA 1
ATOM 3075 C C . ASP A 1 386 ? 0.349 27.541 -7.451 1.00 97.25 386 ASP A C 1
ATOM 3077 O O . ASP A 1 386 ? -0.525 27.812 -6.623 1.00 97.25 386 ASP A O 1
ATOM 3081 N N . GLU A 1 387 ? 0.511 26.291 -7.897 1.00 97.25 387 GLU A N 1
ATOM 3082 C CA . GLU A 1 387 ? -0.272 25.170 -7.377 1.00 97.25 387 GLU A CA 1
ATOM 3083 C C . GLU A 1 387 ? 0.046 24.880 -5.904 1.00 97.25 387 GLU A C 1
ATOM 3085 O O . GLU A 1 387 ? -0.882 24.643 -5.126 1.00 97.25 387 GLU A O 1
ATOM 3090 N N . ILE A 1 388 ? 1.321 24.929 -5.507 1.00 97.88 388 ILE A N 1
ATOM 3091 C CA . ILE A 1 388 ? 1.738 24.776 -4.107 1.00 97.88 388 ILE A CA 1
ATOM 3092 C C . ILE A 1 388 ? 1.062 25.837 -3.237 1.00 97.88 388 ILE A C 1
ATOM 3094 O O . ILE A 1 388 ? 0.426 25.487 -2.242 1.00 97.88 388 ILE A O 1
ATOM 3098 N N . LEU A 1 389 ? 1.130 27.113 -3.628 1.00 97.88 389 LEU A N 1
ATOM 3099 C CA . LEU A 1 389 ? 0.530 28.214 -2.869 1.00 97.88 389 LEU A CA 1
ATOM 3100 C C . LEU A 1 389 ? -0.991 28.059 -2.748 1.00 97.88 389 LEU A C 1
ATOM 3102 O O . LEU A 1 389 ? -1.534 28.151 -1.645 1.00 97.88 389 LEU A O 1
ATOM 3106 N N . LYS A 1 390 ? -1.677 27.727 -3.850 1.00 97.19 390 LYS A N 1
ATOM 3107 C CA . LYS A 1 390 ? -3.128 27.472 -3.851 1.00 97.19 390 LYS A CA 1
ATOM 3108 C C . LYS A 1 390 ? -3.514 26.318 -2.923 1.00 97.19 390 LYS A C 1
ATOM 3110 O O . LYS A 1 390 ? -4.517 26.410 -2.215 1.00 97.19 390 LYS A O 1
ATOM 3115 N N . ARG A 1 391 ? -2.734 25.231 -2.903 1.00 96.94 391 ARG A N 1
ATOM 3116 C CA . ARG A 1 391 ? -2.978 24.079 -2.016 1.00 96.94 391 ARG A CA 1
ATOM 3117 C C . ARG A 1 391 ? -2.741 24.425 -0.551 1.00 96.94 391 ARG A C 1
ATOM 3119 O O . ARG A 1 391 ? -3.588 24.104 0.275 1.00 96.94 391 ARG A O 1
ATOM 3126 N N . LEU A 1 392 ? -1.655 25.130 -0.231 1.00 95.94 392 LEU A N 1
ATOM 3127 C CA . LEU A 1 392 ? -1.375 25.586 1.135 1.00 95.94 392 LEU A CA 1
ATOM 3128 C C . LEU A 1 392 ? -2.469 26.531 1.650 1.00 95.94 392 LEU A C 1
ATOM 3130 O O . LEU A 1 392 ? -2.931 26.379 2.781 1.00 95.94 392 LEU A O 1
ATOM 3134 N N . GLN A 1 393 ? -2.935 27.460 0.809 1.00 96.00 393 GLN A N 1
ATOM 3135 C CA . GLN A 1 393 ? -4.039 28.352 1.153 1.00 96.00 393 GLN A CA 1
ATOM 3136 C C . GLN A 1 393 ? -5.332 27.570 1.398 1.00 96.00 393 GLN A C 1
ATOM 3138 O O . GLN A 1 393 ? -6.002 27.816 2.398 1.00 96.00 393 GLN A O 1
ATOM 3143 N N . ARG A 1 394 ? -5.679 26.605 0.538 1.00 93.81 394 ARG A N 1
ATOM 3144 C CA . ARG A 1 394 ? -6.861 25.753 0.740 1.00 93.81 394 ARG A CA 1
ATOM 3145 C C . ARG A 1 394 ? -6.759 24.950 2.036 1.00 93.81 394 ARG A C 1
ATOM 3147 O O . ARG A 1 394 ? -7.699 24.957 2.821 1.00 93.81 394 ARG A O 1
ATOM 3154 N N . HIS A 1 395 ? -5.611 24.320 2.281 1.00 91.06 395 HIS A N 1
ATOM 3155 C CA . HIS A 1 395 ? -5.392 23.484 3.458 1.00 91.06 395 HIS A CA 1
ATOM 3156 C C . HIS A 1 395 ? -5.505 24.275 4.765 1.00 91.06 395 HIS A C 1
ATOM 3158 O O . HIS A 1 395 ? -6.106 23.789 5.713 1.00 91.06 395 HIS A O 1
ATOM 3164 N N . ARG A 1 396 ? -5.029 25.529 4.798 1.00 89.38 396 ARG A N 1
ATOM 3165 C CA . ARG A 1 396 ? -5.174 26.414 5.969 1.00 89.38 396 ARG A CA 1
ATOM 3166 C C . ARG A 1 396 ? -6.633 26.618 6.396 1.00 89.38 396 ARG A C 1
ATOM 3168 O O . ARG A 1 396 ? -6.899 26.797 7.580 1.00 89.38 396 ARG A O 1
ATOM 3175 N N . HIS A 1 397 ? -7.565 26.611 5.445 1.00 88.25 397 HIS A N 1
ATOM 3176 C CA . HIS A 1 397 ? -8.997 26.772 5.718 1.00 88.25 397 HIS A CA 1
ATOM 3177 C C . HIS A 1 397 ? -9.720 25.432 5.883 1.00 88.25 397 HIS A C 1
ATOM 3179 O O . HIS A 1 397 ? -10.873 25.399 6.309 1.00 88.25 397 HIS A O 1
ATOM 3185 N N . GLN A 1 398 ? -9.063 24.323 5.548 1.00 88.62 398 GLN A N 1
ATOM 3186 C CA . GLN A 1 398 ? -9.670 23.009 5.590 1.00 88.62 398 GLN A CA 1
ATOM 3187 C C . GLN A 1 398 ? -9.584 22.450 7.008 1.00 88.62 398 GLN A C 1
ATOM 3189 O O . GLN A 1 398 ? -8.562 21.915 7.431 1.00 88.62 398 GLN A O 1
ATOM 3194 N N . ARG A 1 399 ? -10.683 22.575 7.752 1.00 88.06 399 ARG A N 1
ATOM 3195 C CA . ARG A 1 399 ? -10.838 21.918 9.051 1.00 88.06 399 ARG A CA 1
ATOM 3196 C C . ARG A 1 399 ? -11.350 20.499 8.847 1.00 88.06 399 ARG A C 1
ATOM 3198 O O . ARG A 1 399 ? -12.292 20.282 8.087 1.00 88.06 399 ARG A O 1
ATOM 3205 N N . MET A 1 400 ? -10.720 19.539 9.518 1.00 93.12 400 MET A N 1
ATOM 3206 C CA . MET A 1 400 ? -11.215 18.167 9.554 1.00 93.12 400 MET A CA 1
ATOM 3207 C C . MET A 1 400 ? -12.343 18.073 10.568 1.00 93.12 400 MET A C 1
ATOM 3209 O O . MET A 1 400 ? -12.152 18.341 11.752 1.00 93.12 400 MET A O 1
ATOM 3213 N N . ASP A 1 401 ? -13.522 17.702 10.084 1.00 95.31 401 ASP A N 1
ATOM 3214 C CA . ASP A 1 401 ? -14.681 17.474 10.928 1.00 95.31 401 ASP A CA 1
ATOM 3215 C C . ASP A 1 401 ? -14.773 15.986 11.290 1.00 95.31 401 ASP A C 1
ATOM 3217 O O . ASP A 1 401 ? -15.296 15.164 10.536 1.00 95.31 401 ASP A O 1
ATOM 3221 N N . PHE A 1 402 ? -14.221 15.643 12.453 1.00 96.50 402 PHE A N 1
ATOM 3222 C CA . PHE A 1 402 ? -14.283 14.291 13.006 1.00 96.50 402 PHE A CA 1
ATOM 3223 C C . PHE A 1 402 ? -15.640 13.960 13.657 1.00 96.50 402 PHE A C 1
ATOM 3225 O O . PHE A 1 402 ? -15.829 12.821 14.082 1.00 96.50 402 PHE A O 1
ATOM 3232 N N . ASP A 1 403 ? -16.587 14.906 13.735 1.00 96.00 403 ASP A N 1
ATOM 3233 C CA . ASP A 1 403 ? -17.969 14.593 14.122 1.00 96.00 403 ASP A CA 1
ATOM 3234 C C . ASP A 1 403 ? -18.766 14.058 12.922 1.00 96.00 403 ASP A C 1
ATOM 3236 O O . ASP A 1 403 ? -19.553 13.124 13.074 1.00 96.00 403 ASP A O 1
ATOM 3240 N N . HIS A 1 404 ? -18.515 14.595 11.722 1.00 96.75 404 HIS A N 1
ATOM 3241 C CA . HIS A 1 404 ? -19.216 14.239 10.479 1.00 96.75 404 HIS A CA 1
ATOM 3242 C C . HIS A 1 404 ? -18.306 13.502 9.492 1.00 96.75 404 HIS A C 1
ATOM 3244 O O . HIS A 1 404 ? -18.091 13.924 8.352 1.00 96.75 404 HIS A O 1
ATOM 3250 N N . ILE A 1 405 ? -17.764 12.367 9.927 1.00 96.19 405 ILE A N 1
ATOM 3251 C CA . ILE A 1 405 ? -16.777 11.572 9.177 1.00 96.19 405 ILE A CA 1
ATOM 3252 C C . ILE A 1 405 ? -17.298 11.141 7.804 1.00 96.19 405 ILE A C 1
ATOM 3254 O O . ILE A 1 405 ? -16.507 10.993 6.870 1.00 96.19 405 ILE A O 1
ATOM 3258 N N . GLU A 1 406 ? -18.609 10.971 7.651 1.00 96.44 406 GLU A N 1
ATOM 3259 C CA . GLU A 1 406 ? -19.277 10.705 6.379 1.00 96.44 406 GLU A CA 1
ATOM 3260 C C . GLU A 1 406 ? -19.018 11.788 5.316 1.00 96.44 406 GLU A C 1
ATOM 3262 O O . GLU A 1 406 ? -18.863 11.452 4.143 1.00 96.44 406 GLU A O 1
ATOM 3267 N N . LYS A 1 407 ? -18.861 13.058 5.718 1.00 95.88 407 LYS A N 1
ATOM 3268 C CA . LYS A 1 407 ? -18.570 14.189 4.820 1.00 95.88 407 LYS A CA 1
ATOM 3269 C C . LYS A 1 407 ? -17.082 14.330 4.489 1.00 95.88 407 LYS A C 1
ATOM 3271 O O . LYS A 1 407 ? -16.722 15.068 3.574 1.00 95.88 407 LYS A O 1
ATOM 3276 N N . MET A 1 408 ? -16.205 13.651 5.230 1.00 94.88 408 MET A N 1
ATOM 3277 C CA . MET A 1 408 ? -14.762 13.702 4.997 1.00 94.88 408 MET A CA 1
ATOM 3278 C C . MET A 1 408 ? -14.383 12.958 3.707 1.00 94.88 408 MET A C 1
ATOM 3280 O O . MET A 1 408 ? -14.923 11.887 3.424 1.00 94.88 408 MET A O 1
ATOM 3284 N N . ASP A 1 409 ? -13.411 13.490 2.954 1.00 94.81 409 ASP A N 1
ATOM 3285 C CA . ASP A 1 409 ? -12.867 12.813 1.769 1.00 94.81 409 ASP A CA 1
ATOM 3286 C C . ASP A 1 409 ? -12.432 11.376 2.130 1.00 94.81 409 ASP A C 1
ATOM 3288 O O . ASP A 1 409 ? -11.717 11.189 3.124 1.00 94.81 409 ASP A O 1
ATOM 3292 N N . PRO A 1 410 ? -12.819 10.350 1.347 1.00 95.06 410 PRO A N 1
ATOM 3293 C CA . PRO A 1 410 ? -12.517 8.958 1.673 1.00 95.06 410 PRO A CA 1
ATOM 3294 C C . PRO A 1 410 ? -11.025 8.681 1.884 1.00 95.06 410 PRO A C 1
ATOM 3296 O O . PRO A 1 410 ? -10.660 7.875 2.741 1.00 95.06 410 PRO A O 1
ATOM 3299 N N . HIS A 1 411 ? -10.144 9.368 1.150 1.00 94.00 411 HIS A N 1
ATOM 3300 C CA . HIS A 1 411 ? -8.705 9.172 1.283 1.00 94.00 411 HIS A CA 1
ATOM 3301 C C . HIS A 1 411 ? -8.149 9.867 2.524 1.00 94.00 411 HIS A C 1
ATOM 3303 O O . HIS A 1 411 ? -7.224 9.334 3.127 1.00 94.00 411 HIS A O 1
ATOM 3309 N N . TRP A 1 412 ? -8.711 11.004 2.949 1.00 94.00 412 TRP A N 1
ATOM 3310 C CA . TRP A 1 412 ? -8.387 11.611 4.249 1.00 94.00 412 TRP A CA 1
ATOM 3311 C C . TRP A 1 412 ? -8.827 10.724 5.402 1.00 94.00 412 TRP A C 1
ATOM 3313 O O . TRP A 1 412 ? -8.031 10.449 6.301 1.00 94.00 412 TRP A O 1
ATOM 3323 N N . ARG A 1 413 ? -10.058 10.208 5.331 1.00 94.94 413 ARG A N 1
ATOM 3324 C CA . ARG A 1 413 ? -10.583 9.256 6.312 1.00 94.94 413 ARG A CA 1
ATOM 3325 C C . ARG A 1 413 ? -9.653 8.067 6.451 1.00 94.94 413 ARG A C 1
ATOM 3327 O O . ARG A 1 413 ? -9.179 7.773 7.544 1.00 94.94 413 ARG A O 1
ATOM 3334 N N . TYR A 1 414 ? -9.312 7.441 5.331 1.00 94.00 414 TYR A N 1
ATOM 3335 C CA . TYR A 1 414 ? -8.408 6.311 5.357 1.00 94.00 414 TYR A CA 1
ATOM 3336 C C . TYR A 1 414 ? -7.000 6.722 5.811 1.00 94.00 414 TYR A C 1
ATOM 3338 O O . TYR A 1 414 ? -6.383 5.993 6.580 1.00 94.00 414 TYR A O 1
ATOM 3346 N N . TYR A 1 415 ? -6.484 7.888 5.412 1.00 94.12 415 TYR A N 1
ATOM 3347 C CA . TYR A 1 415 ? -5.164 8.386 5.808 1.00 94.12 415 TYR A CA 1
ATOM 3348 C C . TYR A 1 415 ? -5.026 8.583 7.323 1.00 94.12 415 TYR A C 1
ATOM 3350 O O . TYR A 1 415 ? -4.048 8.096 7.901 1.00 94.12 415 TYR A O 1
ATOM 3358 N N . TYR A 1 416 ? -5.994 9.240 7.963 1.00 94.62 416 TYR A N 1
ATOM 3359 C CA . TYR A 1 416 ? -5.969 9.529 9.398 1.00 94.62 416 TYR A CA 1
ATOM 3360 C C . TYR A 1 416 ? -6.458 8.350 10.237 1.00 94.62 416 TYR A C 1
ATOM 3362 O O . TYR A 1 416 ? -5.771 7.957 11.173 1.00 94.62 416 TYR A O 1
ATOM 3370 N N . LEU A 1 417 ? -7.587 7.740 9.865 1.00 95.38 417 LEU A N 1
ATOM 3371 C CA . LEU A 1 417 ? -8.259 6.725 10.683 1.00 95.38 417 LEU A CA 1
ATOM 3372 C C . LEU A 1 417 ? -7.843 5.294 10.337 1.00 95.38 417 LEU A C 1
ATOM 3374 O O . LEU A 1 417 ? -7.987 4.404 11.159 1.00 95.38 417 LEU A O 1
ATOM 3378 N N . GLY A 1 418 ? -7.336 5.044 9.124 1.00 93.50 418 GLY A N 1
ATOM 3379 C CA . GLY A 1 418 ? -6.934 3.695 8.690 1.00 93.50 418 GLY A CA 1
ATOM 3380 C C . GLY A 1 418 ? -8.087 2.720 8.452 1.00 93.50 418 GLY A C 1
ATOM 3381 O O . GLY A 1 418 ? -7.828 1.532 8.296 1.00 93.50 418 GLY A O 1
ATOM 3382 N N . VAL A 1 419 ? -9.323 3.216 8.411 1.00 93.69 419 VAL A N 1
ATOM 3383 C CA . VAL A 1 419 ? -10.550 2.434 8.214 1.00 93.69 419 VAL A CA 1
ATOM 3384 C C . VAL A 1 419 ? -11.448 3.083 7.162 1.00 93.69 419 VAL A C 1
ATOM 3386 O O . VAL A 1 419 ? -11.365 4.291 6.911 1.00 93.69 419 VAL A O 1
ATOM 3389 N N . THR A 1 420 ? -12.307 2.280 6.534 1.00 93.88 420 THR A N 1
ATOM 3390 C CA . THR A 1 420 ? -13.402 2.767 5.679 1.00 93.88 420 THR A CA 1
ATOM 3391 C C . THR A 1 420 ? -14.557 3.319 6.525 1.00 93.88 420 THR A C 1
ATOM 3393 O O . THR A 1 420 ? -14.571 3.167 7.745 1.00 93.88 420 THR A O 1
ATOM 3396 N N . LEU A 1 421 ? -15.539 3.978 5.893 1.00 95.69 421 LEU A N 1
ATOM 3397 C CA . LEU A 1 421 ? -16.731 4.463 6.609 1.00 95.69 421 LEU A CA 1
ATOM 3398 C C . LEU A 1 421 ? -17.560 3.311 7.181 1.00 95.69 421 LEU A C 1
ATOM 3400 O O . LEU A 1 421 ? -18.027 3.396 8.308 1.00 95.69 421 LEU A O 1
ATOM 3404 N N . GLU A 1 422 ? -17.704 2.234 6.414 1.00 94.88 422 GLU A N 1
ATOM 3405 C CA . GLU A 1 422 ? -18.429 1.031 6.824 1.00 94.88 422 GLU A CA 1
ATOM 3406 C C . GLU A 1 422 ? -17.771 0.384 8.041 1.00 94.88 422 GLU A C 1
ATOM 3408 O O . GLU A 1 422 ? -18.439 0.140 9.039 1.00 94.88 422 GLU A O 1
ATOM 3413 N N . GLN A 1 423 ? -16.447 0.199 8.004 1.00 93.31 423 GLN A N 1
ATOM 3414 C CA . GLN A 1 423 ? -15.680 -0.316 9.141 1.00 93.31 423 GLN A CA 1
ATOM 3415 C C . GLN A 1 423 ? -15.813 0.591 10.367 1.00 93.31 423 GLN A C 1
ATOM 3417 O O . GLN A 1 423 ? -15.992 0.109 11.483 1.00 93.31 423 GLN A O 1
ATOM 3422 N N . PHE A 1 424 ? -15.761 1.908 10.161 1.00 96.00 424 PHE A N 1
ATOM 3423 C CA . PHE A 1 424 ? -15.923 2.884 11.231 1.00 96.00 424 PHE A CA 1
ATOM 3424 C C . PHE A 1 424 ? -17.319 2.813 11.876 1.00 96.00 424 PHE A C 1
ATOM 3426 O O . PHE A 1 424 ? -17.439 2.810 13.098 1.00 96.00 424 PHE A O 1
ATOM 3433 N N . ASN A 1 425 ? -18.381 2.714 11.076 1.00 95.50 425 ASN A N 1
ATOM 3434 C CA . ASN A 1 425 ? -19.748 2.600 11.588 1.00 95.50 425 ASN A CA 1
ATOM 3435 C C . ASN A 1 425 ? -20.001 1.235 12.239 1.00 95.50 425 ASN A C 1
ATOM 3437 O O . ASN A 1 425 ? -20.618 1.171 13.299 1.00 95.50 425 ASN A O 1
ATOM 3441 N N . SER A 1 426 ? -19.466 0.159 11.656 1.00 93.56 426 SER A N 1
ATOM 3442 C CA . SER A 1 426 ? -19.505 -1.180 12.248 1.00 93.56 426 SER A CA 1
ATOM 3443 C C . SER A 1 426 ? -18.849 -1.199 13.627 1.00 93.56 426 SER A C 1
ATOM 3445 O O . SER A 1 426 ? -19.345 -1.884 14.517 1.00 93.56 426 SER A O 1
ATOM 3447 N N . PHE A 1 427 ? -17.778 -0.422 13.829 1.00 92.12 427 PHE A N 1
ATOM 3448 C CA . PHE A 1 427 ? -17.155 -0.266 15.140 1.00 92.12 427 PHE A CA 1
ATOM 3449 C C . PHE A 1 427 ? -18.117 0.340 16.159 1.00 92.12 427 PHE A C 1
ATOM 3451 O O . PHE A 1 427 ? -18.287 -0.193 17.252 1.00 92.12 427 PHE A O 1
ATOM 3458 N N . LEU A 1 428 ? -18.751 1.458 15.802 1.00 94.56 428 LEU A N 1
ATOM 3459 C CA . LEU A 1 428 ? -19.667 2.156 16.703 1.00 94.56 428 LEU A CA 1
ATOM 3460 C C . LEU A 1 428 ? -20.864 1.293 17.099 1.00 94.56 428 LEU A C 1
ATOM 3462 O O . LEU A 1 428 ? -21.282 1.335 18.251 1.00 94.56 428 LEU A O 1
ATOM 3466 N N . LEU A 1 429 ? -21.384 0.500 16.162 1.0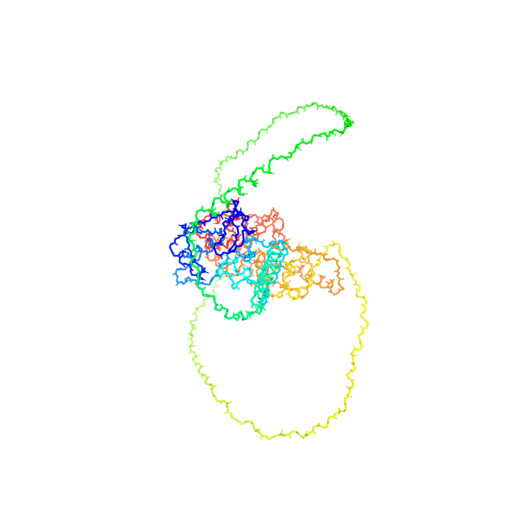0 94.75 429 LEU A N 1
ATOM 3467 C CA . LEU A 1 429 ? -22.486 -0.423 16.427 1.00 94.75 429 LEU A CA 1
ATOM 3468 C C . LEU A 1 429 ? -22.072 -1.569 17.353 1.00 94.75 429 LEU A C 1
ATOM 3470 O O . LEU A 1 429 ? -22.858 -1.989 18.196 1.00 94.75 429 LEU A O 1
ATOM 3474 N N . ALA A 1 430 ? -20.840 -2.057 17.220 1.00 93.25 430 ALA A N 1
ATOM 3475 C CA . ALA A 1 430 ? -20.345 -3.165 18.024 1.00 93.25 430 ALA A CA 1
ATOM 3476 C C . ALA A 1 430 ? -19.934 -2.758 19.454 1.00 93.25 430 ALA A C 1
ATOM 3478 O O . ALA A 1 430 ? -19.792 -3.625 20.313 1.00 93.25 430 ALA A O 1
ATOM 3479 N N . VAL A 1 431 ? -19.761 -1.458 19.728 1.00 94.69 431 VAL A N 1
ATOM 3480 C CA . VAL A 1 431 ? -19.400 -0.926 21.055 1.00 94.69 431 VAL A CA 1
ATOM 3481 C C . VAL A 1 431 ? -20.432 0.122 21.504 1.00 94.69 431 VAL A C 1
ATOM 3483 O O . VAL A 1 431 ? -20.126 1.318 21.556 1.00 94.69 431 VAL A O 1
ATOM 3486 N N . PRO A 1 432 ? -21.667 -0.292 21.853 1.00 95.19 432 PRO A N 1
ATOM 3487 C CA . PRO A 1 432 ? -22.743 0.637 22.216 1.00 95.19 432 PRO A CA 1
ATOM 3488 C C . PRO A 1 432 ? -22.416 1.472 23.464 1.00 95.19 432 PRO A C 1
ATOM 3490 O O . PRO A 1 432 ? -22.866 2.612 23.586 1.00 95.19 432 PRO A O 1
ATOM 3493 N N . GLU A 1 433 ? -21.565 0.959 24.360 1.00 95.44 433 GLU A N 1
ATOM 3494 C CA . GLU A 1 433 ? -21.081 1.687 25.540 1.00 95.44 433 GLU A CA 1
ATOM 3495 C C . GLU A 1 433 ? -20.384 3.005 25.190 1.00 95.44 433 GLU A C 1
ATOM 3497 O O . GLU A 1 433 ? -20.449 3.961 25.965 1.00 95.44 433 GLU A O 1
ATOM 3502 N N . LEU A 1 434 ? -19.746 3.084 24.016 1.00 95.00 434 LEU A N 1
ATOM 3503 C CA . LEU A 1 434 ? -19.101 4.308 23.560 1.00 95.00 434 LEU A CA 1
ATOM 3504 C C . LEU A 1 434 ? -20.127 5.416 23.315 1.00 95.00 434 LEU A C 1
ATOM 3506 O O . LEU A 1 434 ? -19.898 6.553 23.719 1.00 95.00 434 LEU A O 1
ATOM 3510 N N . ALA A 1 435 ? -21.265 5.084 22.704 1.00 95.06 435 ALA A N 1
ATOM 3511 C CA . ALA A 1 435 ? -22.361 6.028 22.509 1.00 95.06 435 ALA A CA 1
ATOM 3512 C C . ALA A 1 435 ? -23.067 6.378 23.828 1.00 95.06 435 ALA A C 1
ATOM 3514 O O . ALA A 1 435 ? -23.489 7.517 24.002 1.00 95.06 435 ALA A O 1
ATOM 3515 N N . ALA A 1 436 ? -23.157 5.428 24.764 1.00 96.12 436 ALA A N 1
ATOM 3516 C CA . ALA A 1 436 ? -23.806 5.645 26.056 1.00 96.12 436 ALA A CA 1
ATOM 3517 C C . ALA A 1 436 ? -22.987 6.533 27.011 1.00 96.12 436 ALA A C 1
ATOM 3519 O O . ALA A 1 436 ? -23.556 7.325 27.758 1.00 96.12 436 ALA A O 1
ATOM 3520 N N . ARG A 1 437 ? -21.652 6.400 27.016 1.00 95.69 437 ARG A N 1
ATOM 3521 C CA . ARG A 1 437 ? -20.776 7.055 28.008 1.00 95.69 437 ARG A CA 1
ATOM 3522 C C . ARG A 1 437 ? -20.076 8.310 27.503 1.00 95.69 437 ARG A C 1
ATOM 3524 O O . ARG A 1 437 ? -19.610 9.109 28.312 1.00 95.69 437 ARG A O 1
ATOM 3531 N N . VAL A 1 438 ? -19.959 8.491 26.188 1.00 96.50 438 VAL A N 1
ATOM 3532 C CA . VAL A 1 438 ? -19.191 9.595 25.602 1.00 96.50 438 VAL A CA 1
ATOM 3533 C C . VAL A 1 438 ? -20.100 10.508 24.794 1.00 96.50 438 VAL A C 1
ATOM 3535 O O . VAL A 1 438 ? -20.801 10.070 23.891 1.00 96.50 438 VAL A O 1
ATOM 3538 N N . ARG A 1 439 ? -20.030 11.819 25.063 1.00 95.44 439 ARG A N 1
ATOM 3539 C CA . ARG A 1 439 ? -20.879 12.836 24.414 1.00 95.44 439 ARG A CA 1
ATOM 3540 C C . ARG A 1 439 ? -20.733 12.879 22.885 1.00 95.44 439 ARG A C 1
ATOM 3542 O O . ARG A 1 439 ? -21.672 13.255 22.192 1.00 95.44 439 ARG A O 1
ATOM 3549 N N . ARG A 1 440 ? -19.544 12.571 22.354 1.00 97.06 440 ARG A N 1
ATOM 3550 C CA . ARG A 1 440 ? -19.224 12.622 20.914 1.00 97.06 440 ARG A CA 1
ATOM 3551 C C . ARG A 1 440 ? -18.510 11.343 20.461 1.00 97.06 440 ARG A C 1
ATOM 3553 O O . ARG A 1 440 ? -17.314 11.382 20.169 1.00 97.06 440 ARG A O 1
ATOM 3560 N N . PRO A 1 441 ? -19.222 10.208 20.359 1.00 96.88 441 PRO A N 1
ATOM 3561 C CA . PRO A 1 441 ? -18.600 8.900 20.157 1.00 96.88 441 PRO A CA 1
ATOM 3562 C C . PRO A 1 441 ? -17.797 8.811 18.849 1.00 96.88 441 PRO A C 1
ATOM 3564 O O . PRO A 1 441 ? -16.692 8.277 18.851 1.00 96.88 441 PRO A O 1
ATOM 3567 N N . LYS A 1 442 ? -18.284 9.408 17.747 1.00 97.44 442 LYS A N 1
ATOM 3568 C CA . LYS A 1 442 ? -17.568 9.462 16.453 1.00 97.44 442 LYS A CA 1
ATOM 3569 C C . LYS A 1 442 ? -16.212 10.174 16.561 1.00 97.44 442 LYS A C 1
ATOM 3571 O O . LYS A 1 442 ? -15.188 9.668 16.096 1.00 97.44 442 LYS A O 1
ATOM 3576 N N . ARG A 1 443 ? -16.185 11.343 17.203 1.00 97.50 443 ARG A N 1
ATOM 3577 C CA . ARG A 1 443 ? -14.961 12.132 17.375 1.00 97.50 443 ARG A CA 1
ATOM 3578 C C . ARG A 1 443 ? -13.979 11.438 18.306 1.00 97.50 443 ARG A C 1
ATOM 3580 O O . ARG A 1 443 ? -12.801 11.351 17.976 1.00 97.50 443 ARG A O 1
ATOM 3587 N N . THR A 1 444 ? -14.457 10.911 19.429 1.00 97.56 444 THR A N 1
ATOM 3588 C CA . THR A 1 444 ? -13.611 10.207 20.399 1.00 97.56 444 THR A CA 1
ATOM 3589 C C . THR A 1 444 ? -13.044 8.906 19.822 1.00 97.56 444 THR A C 1
ATOM 3591 O O . THR A 1 444 ? -11.862 8.622 20.006 1.00 97.56 444 THR A O 1
ATOM 3594 N N . LEU A 1 445 ? -13.823 8.161 19.029 1.00 96.56 445 LEU A N 1
ATOM 3595 C CA . LEU A 1 445 ? -13.304 7.019 18.272 1.00 96.56 445 LEU A CA 1
ATOM 3596 C C . LEU A 1 445 ? -12.250 7.448 17.249 1.00 96.56 445 LEU A C 1
ATOM 3598 O O . LEU A 1 445 ? -11.193 6.830 17.147 1.00 96.56 445 LEU A O 1
ATOM 3602 N N . SER A 1 446 ? -12.510 8.526 16.506 1.00 97.44 446 SER A N 1
ATOM 3603 C CA . SER A 1 446 ? -11.535 9.067 15.555 1.00 97.44 446 SER A CA 1
ATOM 3604 C C . SER A 1 446 ? -10.228 9.443 16.236 1.00 97.44 446 SER A C 1
ATOM 3606 O O . SER A 1 446 ? -9.160 9.139 15.711 1.00 97.44 446 SER A O 1
ATOM 3608 N N . LEU A 1 447 ? -10.306 10.067 17.413 1.00 97.31 447 LEU A N 1
ATOM 3609 C CA . LEU A 1 447 ? -9.151 10.449 18.214 1.00 97.31 447 LEU A CA 1
ATOM 3610 C C . LEU A 1 447 ? -8.284 9.241 18.561 1.00 97.31 447 LEU A C 1
ATOM 3612 O O . LEU A 1 447 ? -7.081 9.262 18.303 1.00 97.31 447 LEU A O 1
ATOM 3616 N N . LEU A 1 448 ? -8.901 8.169 19.055 1.00 95.81 448 LEU A N 1
ATOM 3617 C CA . LEU A 1 448 ? -8.202 6.920 19.327 1.00 95.81 448 LEU A CA 1
ATOM 3618 C C . LEU A 1 448 ? -7.566 6.326 18.063 1.00 95.81 448 LEU A C 1
ATOM 3620 O O . LEU A 1 448 ? -6.399 5.942 18.083 1.00 95.81 448 LEU A O 1
ATOM 3624 N N . LEU A 1 449 ? -8.316 6.230 16.961 1.00 95.38 449 LEU A N 1
ATOM 3625 C CA . LEU A 1 449 ? -7.809 5.631 15.724 1.00 95.38 449 LEU A CA 1
ATOM 3626 C C . LEU A 1 449 ? -6.609 6.408 15.172 1.00 95.38 449 LEU A C 1
ATOM 3628 O O . LEU A 1 449 ? -5.637 5.793 14.728 1.00 95.38 449 LEU A O 1
ATOM 3632 N N . VAL A 1 450 ? -6.642 7.743 15.238 1.00 95.75 450 VAL A N 1
ATOM 3633 C CA . VAL A 1 450 ? -5.497 8.586 14.869 1.00 95.75 450 VAL A CA 1
ATOM 3634 C C . VAL A 1 450 ? -4.318 8.334 15.804 1.00 95.75 450 VAL A C 1
ATOM 3636 O O . VAL A 1 450 ? -3.203 8.152 15.310 1.00 95.75 450 VAL A O 1
ATOM 3639 N N . ASP A 1 451 ? -4.550 8.297 17.119 1.00 94.88 451 ASP A N 1
ATOM 3640 C CA . ASP A 1 451 ? -3.504 8.071 18.121 1.00 94.88 451 ASP A CA 1
ATOM 3641 C C . ASP A 1 451 ? -2.783 6.740 17.880 1.00 94.88 451 ASP A C 1
ATOM 3643 O O . ASP A 1 451 ? -1.559 6.711 17.722 1.00 94.88 451 ASP A O 1
ATOM 3647 N N . LEU A 1 452 ? -3.548 5.657 17.703 1.00 91.94 452 LEU A N 1
ATOM 3648 C CA . LEU A 1 452 ? -3.011 4.332 17.403 1.00 91.94 452 LEU A CA 1
ATOM 3649 C C . LEU A 1 452 ? -2.261 4.320 16.075 1.00 91.94 452 LEU A C 1
ATOM 3651 O O . LEU A 1 452 ? -1.119 3.861 16.000 1.00 91.94 452 LEU A O 1
ATOM 3655 N N . LYS A 1 453 ? -2.873 4.848 15.013 1.00 91.12 453 LYS A N 1
ATOM 3656 C CA . LYS A 1 453 ? -2.302 4.771 13.667 1.00 91.12 453 LYS A CA 1
ATOM 3657 C C . LYS A 1 453 ? -1.004 5.559 13.537 1.00 91.12 453 LYS A C 1
ATOM 3659 O O . LYS A 1 453 ? -0.056 5.100 12.897 1.00 91.12 453 LYS A O 1
ATOM 3664 N N . LYS A 1 454 ? -0.982 6.780 14.069 1.00 89.19 454 LYS A N 1
ATOM 3665 C CA . LYS A 1 454 ? 0.145 7.708 13.926 1.00 89.19 454 LYS A CA 1
ATOM 3666 C C . LYS A 1 454 ? 1.179 7.544 15.035 1.00 89.19 454 LYS A C 1
ATOM 3668 O O . LYS A 1 454 ? 2.286 8.050 14.852 1.00 89.19 454 LYS A O 1
ATOM 3673 N N . ARG A 1 455 ? 0.845 6.825 16.117 1.00 86.31 455 ARG A N 1
ATOM 3674 C CA . ARG A 1 455 ? 1.643 6.727 17.347 1.00 86.31 455 ARG A CA 1
ATOM 3675 C C . ARG A 1 455 ? 2.022 8.124 17.829 1.00 86.31 455 ARG A C 1
ATOM 3677 O O . ARG A 1 455 ? 3.194 8.495 17.857 1.00 86.31 455 ARG A O 1
ATOM 3684 N N . CYS A 1 456 ? 1.007 8.948 18.077 1.00 85.44 456 CYS A N 1
ATOM 3685 C CA . CYS A 1 456 ? 1.208 10.347 18.429 1.00 85.44 456 CYS A CA 1
ATOM 3686 C C . CYS A 1 456 ? 1.776 10.476 19.849 1.00 85.44 456 CYS A C 1
ATOM 3688 O O . CYS A 1 456 ? 1.041 10.672 20.807 1.00 85.44 456 CYS A O 1
ATOM 3690 N N . GLU A 1 457 ? 3.104 10.467 19.973 1.00 84.62 457 GLU A N 1
ATOM 3691 C CA . GLU A 1 457 ? 3.797 10.725 21.248 1.00 84.62 457 GLU A CA 1
ATOM 3692 C C . GLU A 1 457 ? 3.463 12.114 21.823 1.00 84.62 457 GLU A C 1
ATOM 3694 O O . GLU A 1 457 ? 3.464 12.323 23.034 1.00 84.62 457 GLU A O 1
ATOM 3699 N N . ASN A 1 458 ? 3.150 13.081 20.954 1.00 90.31 458 ASN A N 1
ATOM 3700 C CA . ASN A 1 458 ? 2.855 14.452 21.351 1.00 90.31 458 ASN A CA 1
ATOM 3701 C C . ASN A 1 458 ? 1.350 14.754 21.268 1.00 90.31 458 ASN A C 1
ATOM 3703 O O . ASN A 1 458 ? 0.813 14.993 20.180 1.00 90.31 458 ASN A O 1
ATOM 3707 N N . ARG A 1 459 ? 0.697 14.830 22.435 1.00 93.56 459 ARG A N 1
ATOM 3708 C CA . ARG A 1 459 ? -0.722 15.206 22.578 1.00 93.56 459 ARG A CA 1
ATOM 3709 C C . ARG A 1 459 ? -1.053 16.582 21.993 1.00 93.56 459 ARG A C 1
ATOM 3711 O O . ARG A 1 459 ? -2.173 16.773 21.533 1.00 93.56 459 ARG A O 1
ATOM 3718 N N . SER A 1 460 ? -0.098 17.512 21.921 1.00 94.31 460 SER A N 1
ATOM 3719 C CA . SER A 1 460 ? -0.322 18.837 21.326 1.00 94.31 460 SER A CA 1
ATOM 3720 C C . SER A 1 460 ? -0.644 18.762 19.832 1.00 94.31 460 SER A C 1
ATOM 3722 O O . SER A 1 460 ? -1.451 19.545 19.346 1.00 94.31 460 SER A O 1
ATOM 3724 N N . LYS A 1 461 ? -0.086 17.783 19.103 1.00 92.44 461 LYS A N 1
ATOM 3725 C CA . LYS A 1 461 ? -0.422 17.577 17.682 1.00 92.44 461 LYS A CA 1
ATOM 3726 C C . LYS A 1 461 ? -1.850 17.065 17.501 1.00 92.44 461 LYS A C 1
ATOM 3728 O O . LYS A 1 461 ? -2.511 17.432 16.536 1.00 92.44 461 LYS A O 1
ATOM 3733 N N . LEU A 1 462 ? -2.328 16.225 18.423 1.00 95.12 462 LEU A N 1
ATOM 3734 C CA . LEU A 1 462 ? -3.724 15.777 18.430 1.00 95.12 462 LEU A CA 1
ATOM 3735 C C . LEU A 1 462 ? -4.661 16.933 18.787 1.00 95.12 462 LEU A C 1
ATOM 3737 O O . LEU A 1 462 ? -5.667 17.123 18.114 1.00 95.12 462 LEU A O 1
ATOM 3741 N N . ALA A 1 463 ? -4.304 17.733 19.792 1.00 96.12 463 ALA A N 1
ATOM 3742 C CA . ALA A 1 463 ? -5.049 18.926 20.185 1.00 96.12 463 ALA A CA 1
ATOM 3743 C C . ALA A 1 463 ? -5.215 19.914 19.015 1.00 96.12 463 ALA A C 1
ATOM 3745 O O . ALA A 1 463 ? -6.328 20.365 18.748 1.00 96.12 463 ALA A O 1
ATOM 3746 N N . GLU A 1 464 ? -4.140 20.178 18.264 1.00 93.94 464 GLU A N 1
ATOM 3747 C CA . GLU A 1 464 ? -4.176 21.008 17.052 1.00 93.94 464 GLU A CA 1
ATOM 3748 C C . GLU A 1 464 ? -5.068 20.390 15.962 1.00 93.94 464 GLU A C 1
ATOM 3750 O O . GLU A 1 464 ? -5.954 21.062 15.437 1.00 93.94 464 GLU A O 1
ATOM 3755 N N . LEU A 1 465 ? -4.892 19.096 15.666 1.00 94.00 465 LEU A N 1
ATOM 3756 C CA . LEU A 1 465 ? -5.643 18.395 14.618 1.00 94.00 465 LEU A CA 1
ATOM 3757 C C . LEU A 1 465 ? -7.155 18.344 14.894 1.00 94.00 465 LEU A C 1
ATOM 3759 O O . LEU A 1 465 ? -7.955 18.515 13.976 1.00 94.00 465 LEU A O 1
ATOM 3763 N N . PHE A 1 466 ? -7.548 18.108 16.147 1.00 95.69 466 PHE A N 1
ATOM 3764 C CA . PHE A 1 466 ? -8.952 18.029 16.568 1.00 95.69 466 PHE A CA 1
ATOM 3765 C C . PHE A 1 466 ? -9.533 19.386 16.985 1.00 95.69 466 PHE A C 1
ATOM 3767 O O . PHE A 1 466 ? -10.734 19.477 17.256 1.00 95.69 466 PHE A O 1
ATOM 3774 N N . ASN A 1 467 ? -8.704 20.436 17.030 1.00 94.81 467 ASN A N 1
ATOM 3775 C CA . ASN A 1 467 ? -9.055 21.760 17.538 1.00 94.81 467 ASN A CA 1
ATOM 3776 C C . ASN A 1 467 ? -9.700 21.682 18.939 1.00 94.81 467 ASN A C 1
ATOM 3778 O O . ASN A 1 467 ? -10.818 22.152 19.167 1.00 94.81 467 ASN A O 1
ATOM 3782 N N . MET A 1 468 ? -9.004 21.016 19.861 1.00 95.81 468 MET A N 1
ATOM 3783 C CA . MET A 1 468 ? -9.421 20.761 21.245 1.00 95.81 468 MET A CA 1
ATOM 3784 C C . MET A 1 468 ? -8.290 21.110 22.213 1.00 95.81 468 MET A C 1
ATOM 3786 O O . MET A 1 468 ? -7.126 21.124 21.824 1.00 95.81 468 MET A O 1
ATOM 3790 N N . SER A 1 469 ? -8.611 21.363 23.486 1.00 97.12 469 SER A N 1
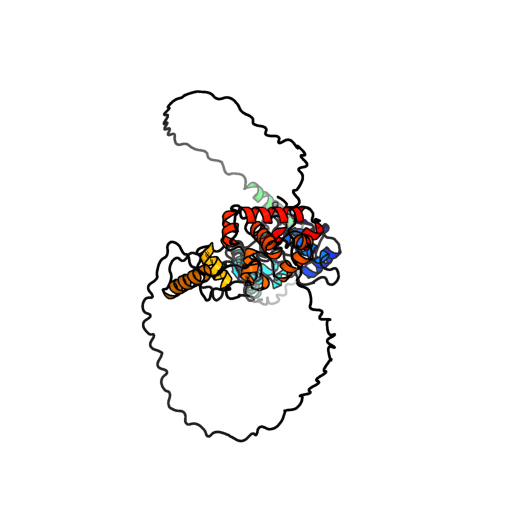ATOM 3791 C CA . SER A 1 469 ? -7.572 21.489 24.514 1.00 97.12 469 SER A CA 1
ATOM 3792 C C . SER A 1 469 ? -6.928 20.128 24.800 1.00 97.12 469 SER A C 1
ATOM 3794 O O . SER A 1 469 ? -7.539 19.076 24.583 1.00 97.12 469 SER A O 1
ATOM 3796 N N . ARG A 1 470 ? -5.697 20.134 25.316 1.00 97.00 470 ARG A N 1
ATOM 3797 C CA . ARG A 1 470 ? -4.976 18.903 25.666 1.00 97.00 470 ARG A CA 1
ATOM 3798 C C . ARG A 1 470 ? -5.718 18.094 26.734 1.00 97.00 470 ARG A C 1
ATOM 3800 O O . ARG A 1 470 ? -5.800 16.876 26.637 1.00 97.00 470 ARG A O 1
ATOM 3807 N N . GLU A 1 471 ? -6.325 18.771 27.701 1.00 96.81 471 GLU A N 1
ATOM 3808 C CA . GLU A 1 471 ? -7.085 18.162 28.795 1.00 96.81 471 GLU A CA 1
ATOM 3809 C C . GLU A 1 471 ? -8.338 17.457 28.272 1.00 96.81 471 GLU A C 1
ATOM 3811 O O . GLU A 1 471 ? -8.701 16.393 28.772 1.00 96.81 471 GLU A O 1
ATOM 3816 N N . ALA A 1 472 ? -8.991 18.025 27.251 1.00 96.81 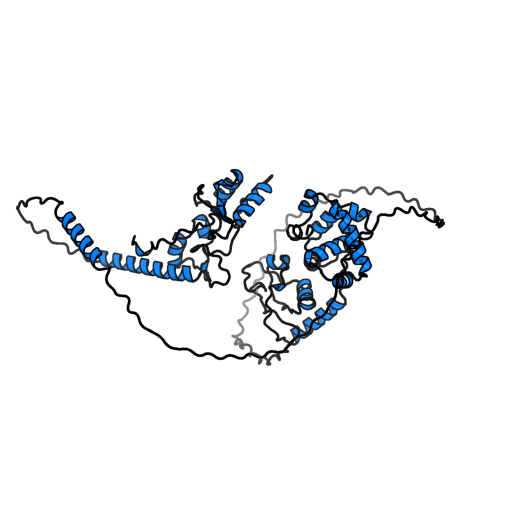472 ALA A N 1
ATOM 3817 C CA . ALA A 1 472 ? -10.128 17.393 26.592 1.00 96.81 472 ALA A CA 1
ATOM 3818 C C . ALA A 1 472 ? -9.702 16.129 25.827 1.00 96.81 472 ALA A C 1
ATOM 3820 O O . ALA A 1 472 ? -10.371 15.108 25.939 1.00 96.81 472 ALA A O 1
ATOM 3821 N N . ILE A 1 473 ? -8.564 16.173 25.122 1.00 97.25 473 ILE A N 1
ATOM 3822 C CA . ILE A 1 473 ? -7.978 15.002 24.448 1.00 97.25 473 ILE A CA 1
ATOM 3823 C C . ILE A 1 473 ? -7.669 13.888 25.455 1.00 97.25 473 ILE A C 1
ATOM 3825 O O . ILE A 1 473 ? -8.060 12.743 25.242 1.00 97.25 473 ILE A O 1
ATOM 3829 N N . ASP A 1 474 ? -7.011 14.214 26.570 1.00 96.06 474 ASP A N 1
ATOM 3830 C CA . ASP A 1 474 ? -6.656 13.227 27.594 1.00 96.06 474 ASP A CA 1
ATOM 3831 C C . ASP A 1 474 ? -7.899 12.662 28.302 1.00 96.06 474 ASP A C 1
ATOM 3833 O O . ASP A 1 474 ? -7.947 11.472 28.614 1.00 96.06 474 ASP A O 1
ATOM 3837 N N . ARG A 1 475 ? -8.930 13.486 28.538 1.00 96.50 475 ARG A N 1
ATOM 3838 C CA . ARG A 1 475 ? -10.218 13.028 29.081 1.00 96.50 475 ARG A CA 1
ATOM 3839 C C . ARG A 1 475 ? -10.890 12.023 28.144 1.00 96.50 475 ARG A C 1
ATOM 3841 O O . ARG A 1 475 ? -11.270 10.948 28.603 1.00 96.50 475 ARG A O 1
ATOM 3848 N N . ASP A 1 476 ? -10.990 12.348 26.859 1.00 96.38 476 ASP A N 1
ATOM 3849 C CA . ASP A 1 476 ? -11.630 11.500 25.851 1.00 96.38 476 ASP A CA 1
ATOM 3850 C C . ASP A 1 476 ? -10.864 10.185 25.644 1.00 96.38 476 ASP A C 1
ATOM 3852 O O . ASP A 1 476 ? -11.475 9.117 25.589 1.00 96.38 476 ASP A O 1
ATOM 3856 N N . LEU A 1 477 ? -9.527 10.238 25.598 1.00 95.69 477 LEU A N 1
ATOM 3857 C CA . LEU A 1 477 ? -8.682 9.048 25.472 1.00 95.69 477 LEU A CA 1
ATOM 3858 C C . LEU A 1 477 ? -8.738 8.142 26.705 1.00 95.69 477 LEU A C 1
ATOM 3860 O O . LEU A 1 477 ? -8.752 6.922 26.557 1.00 95.69 477 LEU A O 1
ATOM 3864 N N . ARG A 1 478 ? -8.818 8.705 27.918 1.00 95.75 478 ARG A N 1
ATOM 3865 C CA . ARG A 1 478 ? -9.053 7.906 29.132 1.00 95.75 478 ARG A CA 1
ATOM 3866 C C . ARG A 1 478 ? -10.425 7.242 29.105 1.00 95.75 478 ARG A C 1
ATOM 3868 O O . ARG A 1 478 ? -10.524 6.051 29.385 1.00 95.75 478 ARG A O 1
ATOM 3875 N N . ALA A 1 479 ? -11.466 7.988 28.736 1.00 95.25 479 ALA A N 1
ATOM 3876 C CA . ALA A 1 479 ? -12.830 7.470 28.682 1.00 95.25 479 ALA A CA 1
ATOM 3877 C C . ALA A 1 479 ? -12.952 6.290 27.705 1.00 95.25 479 ALA A C 1
ATOM 3879 O O . ALA A 1 479 ? -13.441 5.229 28.089 1.00 95.25 479 ALA A O 1
ATOM 3880 N N . ILE A 1 480 ? -12.448 6.436 26.473 1.00 95.56 480 ILE A N 1
ATOM 3881 C CA . ILE A 1 480 ? -12.446 5.329 25.507 1.00 95.56 480 ILE A CA 1
ATOM 3882 C C . ILE A 1 480 ? -11.502 4.205 25.938 1.00 95.56 480 ILE A C 1
ATOM 3884 O O . ILE A 1 480 ? -11.848 3.041 25.778 1.00 95.56 480 ILE A O 1
ATOM 3888 N N . GLY A 1 481 ? -10.367 4.533 26.561 1.00 93.44 481 GLY A N 1
ATOM 3889 C CA . GLY A 1 481 ? -9.429 3.556 27.105 1.00 93.44 481 GLY A CA 1
ATOM 3890 C C . GLY A 1 481 ? -10.098 2.568 28.062 1.00 93.44 481 GLY A C 1
ATOM 3891 O O . GLY A 1 481 ? -9.987 1.358 27.878 1.00 93.44 481 GLY A O 1
ATOM 3892 N N . HIS A 1 482 ? -10.867 3.081 29.027 1.00 94.12 482 HIS A N 1
ATOM 3893 C CA . HIS A 1 482 ? -11.624 2.258 29.974 1.00 94.12 482 HIS A CA 1
ATOM 3894 C C . HIS A 1 482 ? -12.692 1.386 29.307 1.00 94.12 482 HIS A C 1
ATOM 3896 O O . HIS A 1 482 ? -12.875 0.245 29.718 1.00 94.12 482 HIS A O 1
ATOM 3902 N N . ILE A 1 483 ? -13.384 1.896 28.285 1.00 94.25 483 ILE A N 1
ATOM 3903 C CA . ILE A 1 483 ? -14.397 1.124 27.545 1.00 94.25 483 ILE A CA 1
ATOM 3904 C C . ILE A 1 483 ? -13.732 -0.045 26.812 1.00 94.25 483 ILE A C 1
ATOM 3906 O O . ILE A 1 483 ? -14.185 -1.181 26.890 1.00 94.25 483 ILE A O 1
ATOM 3910 N N . LEU A 1 484 ? -12.614 0.217 26.139 1.00 89.69 484 LEU A N 1
ATOM 3911 C CA . LEU A 1 484 ? -11.923 -0.787 25.336 1.00 89.69 484 LEU A CA 1
ATOM 3912 C C . LEU A 1 484 ? -11.192 -1.847 26.159 1.00 89.69 484 LEU A C 1
ATOM 3914 O O . LEU A 1 484 ? -11.045 -2.968 25.683 1.00 89.69 484 LEU A O 1
ATOM 3918 N N . LEU A 1 485 ? -10.751 -1.523 27.378 1.00 89.81 485 LEU A N 1
ATOM 3919 C CA . LEU A 1 485 ? -10.180 -2.511 28.300 1.00 89.81 485 LEU A CA 1
ATOM 3920 C C . LEU A 1 485 ? -11.198 -3.579 28.729 1.00 89.81 485 LEU A C 1
ATOM 3922 O O . LEU A 1 485 ? -10.791 -4.675 29.100 1.00 89.81 485 LEU A O 1
ATOM 3926 N N . ASN A 1 486 ? -12.496 -3.278 28.642 1.00 91.31 486 ASN A N 1
ATOM 3927 C CA . ASN A 1 486 ? -13.571 -4.213 28.974 1.00 91.31 486 ASN A CA 1
ATOM 3928 C C . ASN A 1 486 ? -14.088 -5.003 27.759 1.00 91.31 486 ASN A C 1
ATOM 3930 O O . ASN A 1 486 ? -14.955 -5.861 27.919 1.00 91.31 486 ASN A O 1
ATOM 3934 N N . LEU A 1 487 ? -13.585 -4.735 26.547 1.00 90.69 487 LEU A N 1
ATOM 3935 C CA . LEU A 1 487 ? -13.964 -5.504 25.362 1.00 90.69 487 LEU A CA 1
ATOM 3936 C C . LEU A 1 487 ? -13.288 -6.875 25.365 1.00 90.69 487 LEU A C 1
ATOM 3938 O O . LEU A 1 487 ? -12.091 -6.989 25.633 1.00 90.69 487 LEU A O 1
ATOM 3942 N N . SER A 1 488 ? -14.039 -7.910 24.985 1.00 90.12 488 SER A N 1
ATOM 3943 C CA . SER A 1 488 ? -13.463 -9.235 24.760 1.00 90.12 488 SER A CA 1
ATOM 3944 C C . SER A 1 488 ? -12.520 -9.242 23.552 1.00 90.12 488 SER A C 1
ATOM 3946 O O . SER A 1 488 ? -12.701 -8.504 22.577 1.00 90.12 488 SER A O 1
ATOM 3948 N N . ASP A 1 489 ? -11.512 -10.113 23.604 1.00 86.69 489 ASP A N 1
ATOM 3949 C CA . ASP A 1 489 ? -10.512 -10.304 22.546 1.00 86.69 489 ASP A CA 1
ATOM 3950 C C . ASP A 1 489 ? -11.158 -10.614 21.193 1.00 86.69 489 ASP A C 1
ATOM 3952 O O . ASP A 1 489 ? -10.736 -10.081 20.166 1.00 86.69 489 ASP A O 1
ATOM 3956 N N . ASP A 1 490 ? -12.213 -11.429 21.192 1.00 86.69 490 ASP A N 1
ATOM 3957 C CA . ASP A 1 490 ? -12.928 -11.825 19.979 1.00 86.69 490 ASP A CA 1
ATOM 3958 C C . ASP A 1 490 ? -13.570 -10.620 19.293 1.00 86.69 490 ASP A C 1
ATOM 3960 O O . ASP A 1 490 ? -13.442 -10.436 18.079 1.00 86.69 490 ASP A O 1
ATOM 3964 N N . VAL A 1 491 ? -14.204 -9.746 20.078 1.00 84.50 491 VAL A N 1
ATOM 3965 C CA . VAL A 1 491 ? -14.821 -8.511 19.587 1.00 84.50 491 VAL A CA 1
ATOM 3966 C C . VAL A 1 491 ? -13.734 -7.566 19.077 1.00 84.50 491 VAL A C 1
ATOM 3968 O O . VAL A 1 491 ? -13.830 -7.051 17.962 1.00 84.50 491 VAL A O 1
ATOM 3971 N N . TRP A 1 492 ? -12.632 -7.423 19.816 1.00 85.38 492 TRP A N 1
ATOM 3972 C CA . TRP A 1 492 ? -11.485 -6.627 19.384 1.00 85.38 492 TRP A CA 1
ATOM 3973 C C . TRP A 1 492 ? -10.921 -7.097 18.035 1.00 85.38 492 TRP A C 1
ATOM 3975 O O . TRP A 1 492 ? -10.718 -6.298 17.116 1.00 85.38 492 TRP A O 1
ATOM 3985 N N . HIS A 1 493 ? -10.679 -8.398 17.881 1.00 84.25 493 HIS A N 1
ATOM 3986 C CA . HIS A 1 493 ? -10.116 -8.964 16.660 1.00 84.25 493 HIS A CA 1
ATOM 3987 C C . HIS A 1 493 ? -11.087 -8.933 15.485 1.00 84.25 493 HIS A C 1
ATOM 3989 O O . HIS A 1 493 ? -10.640 -8.740 14.351 1.00 84.25 493 HIS A O 1
ATOM 3995 N N . THR A 1 494 ? -12.383 -9.082 15.738 1.00 84.31 494 THR A N 1
ATOM 3996 C CA . THR A 1 494 ? -13.412 -9.025 14.696 1.00 84.31 494 THR A CA 1
ATOM 3997 C C . THR A 1 494 ? -13.551 -7.613 14.138 1.00 84.31 494 THR A C 1
ATOM 3999 O O . THR A 1 494 ? -13.619 -7.438 12.923 1.00 84.31 494 THR A O 1
ATOM 4002 N N . ILE A 1 495 ? -13.531 -6.597 15.005 1.00 81.81 495 ILE A N 1
ATOM 4003 C CA . ILE A 1 495 ? -13.801 -5.222 14.585 1.00 81.81 495 ILE A CA 1
ATOM 4004 C C . ILE A 1 495 ? -12.542 -4.525 14.045 1.00 81.81 495 ILE A C 1
ATOM 4006 O O . ILE A 1 495 ? -12.610 -3.818 13.036 1.00 81.81 495 ILE A O 1
ATOM 4010 N N . PHE A 1 496 ? -11.379 -4.686 14.689 1.00 82.38 496 PHE A N 1
ATOM 4011 C CA . PHE A 1 496 ? -10.186 -3.946 14.277 1.00 82.38 496 PHE A CA 1
ATOM 4012 C C . PHE A 1 496 ? -9.485 -4.596 13.078 1.00 82.38 496 PHE A C 1
ATOM 4014 O O . PHE A 1 496 ? -9.097 -5.774 13.143 1.00 82.38 496 PHE A O 1
ATOM 4021 N N . PRO A 1 497 ? -9.190 -3.813 12.016 1.00 80.12 497 PRO A N 1
ATOM 4022 C CA . PRO A 1 497 ? -8.330 -4.277 10.944 1.00 80.12 497 PRO A CA 1
ATOM 4023 C C . PRO A 1 497 ? -7.004 -4.793 11.493 1.00 80.12 497 PRO A C 1
ATOM 4025 O O . PRO A 1 497 ? -6.469 -4.296 12.489 1.00 80.12 497 PRO A O 1
ATOM 4028 N N . THR A 1 498 ? -6.417 -5.752 10.784 1.00 77.44 498 THR A N 1
ATOM 4029 C CA . THR A 1 498 ? -5.124 -6.353 11.140 1.00 77.44 498 THR A CA 1
ATOM 4030 C C . THR A 1 498 ? -4.015 -5.320 11.350 1.00 77.44 498 THR A C 1
ATOM 4032 O O . THR A 1 498 ? -3.096 -5.566 12.127 1.00 77.44 498 THR A O 1
ATOM 4035 N N . THR A 1 499 ? -4.130 -4.133 10.744 1.00 75.62 499 THR A N 1
ATOM 4036 C CA . THR A 1 499 ? -3.212 -3.000 10.933 1.00 75.62 499 THR A CA 1
ATOM 4037 C C . THR A 1 499 ? -3.174 -2.448 12.360 1.00 75.62 499 THR A C 1
ATOM 4039 O O . THR A 1 499 ? -2.165 -1.856 12.732 1.00 75.62 499 THR A O 1
ATOM 4042 N N . PHE A 1 500 ? -4.228 -2.638 13.162 1.00 82.00 500 PHE A N 1
ATOM 4043 C CA . PHE A 1 500 ? -4.331 -2.121 14.535 1.00 82.00 500 PHE A CA 1
ATOM 4044 C C . PHE A 1 500 ? -4.086 -3.173 15.620 1.00 82.00 500 PHE A C 1
ATOM 4046 O O . PHE A 1 500 ? -3.793 -2.817 16.760 1.00 82.00 500 PHE A O 1
ATOM 4053 N N . ARG A 1 501 ? -4.144 -4.467 15.278 1.00 79.75 501 ARG A N 1
ATOM 4054 C CA . ARG A 1 501 ? -4.124 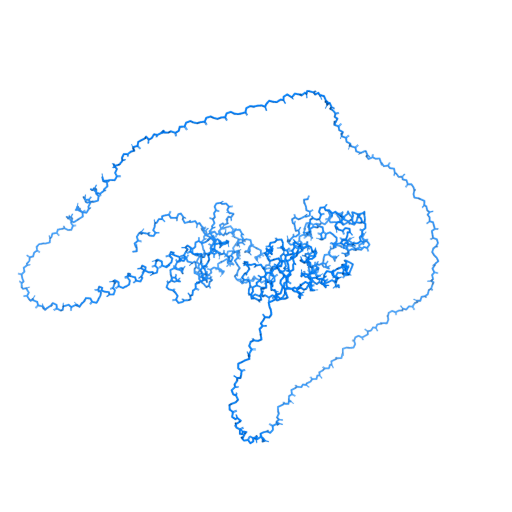-5.570 16.257 1.00 79.75 501 ARG A CA 1
ATOM 4055 C C . ARG A 1 501 ? -2.867 -5.616 17.142 1.00 79.75 501 ARG A C 1
ATOM 4057 O O . ARG A 1 501 ? -2.945 -6.123 18.250 1.00 79.75 501 ARG A O 1
ATOM 4064 N N . GLY A 1 502 ? -1.736 -5.063 16.696 1.00 73.69 502 GLY A N 1
ATOM 4065 C CA . GLY A 1 502 ? -0.486 -5.015 17.473 1.00 73.69 502 GLY A CA 1
ATOM 4066 C C . GLY A 1 502 ? -0.224 -3.710 18.237 1.00 73.69 502 GLY A C 1
ATOM 4067 O O . GLY A 1 502 ? 0.874 -3.547 18.762 1.00 73.69 502 GLY A O 1
ATOM 4068 N N . LEU A 1 503 ? -1.158 -2.750 18.230 1.00 69.44 503 LEU A N 1
ATOM 4069 C CA . LEU A 1 503 ? -0.900 -1.381 18.702 1.00 69.44 503 LEU A CA 1
ATOM 4070 C C . LEU A 1 503 ? -1.496 -1.046 20.072 1.00 69.44 503 LEU A C 1
ATOM 4072 O O . LEU A 1 503 ? -1.023 -0.098 20.680 1.00 69.44 503 LEU A O 1
ATOM 4076 N N . TYR A 1 504 ? -2.509 -1.778 20.541 1.00 63.16 504 TYR A N 1
ATOM 4077 C CA . TYR A 1 504 ? -3.291 -1.378 21.723 1.00 63.16 504 TYR A CA 1
ATOM 4078 C C . TYR A 1 504 ? -2.942 -2.138 23.016 1.00 63.16 504 TYR A C 1
ATOM 4080 O O . TYR A 1 504 ? -3.332 -1.711 24.093 1.00 63.16 504 TYR A O 1
ATOM 4088 N N . ARG A 1 505 ? -2.227 -3.270 22.932 1.00 60.66 505 ARG A N 1
ATOM 4089 C CA . ARG A 1 505 ? -1.902 -4.126 24.097 1.00 60.66 505 ARG A CA 1
ATOM 4090 C C . ARG A 1 505 ? -0.455 -4.043 24.588 1.00 60.66 505 ARG A C 1
ATOM 4092 O O . ARG A 1 505 ? -0.053 -4.860 25.409 1.00 60.66 505 ARG A O 1
ATOM 4099 N N . ASN A 1 506 ? 0.305 -3.075 24.087 1.00 50.78 506 ASN A N 1
ATOM 4100 C CA . ASN A 1 506 ? 1.567 -2.644 24.690 1.00 50.78 506 ASN A CA 1
ATOM 4101 C C . ASN A 1 506 ? 1.346 -1.254 25.265 1.00 50.78 506 ASN A C 1
ATOM 4103 O O . ASN A 1 506 ? 1.934 -0.975 26.327 1.00 50.78 506 ASN A O 1
#

Sequence (506 aa):
MDDTTRRHKIITPRCINCSLRLTRKKRRYRVEELCEVALDLLRKWVTPTSVTNQDTLCSDCFGIIQSRVEAAAGEIGETHALGHILVCLGCGEQFGNKRVQMIHEDCPEKDVLIGWTPEHLVPRLNKVCMPCWSIAVRVAKQRQLAKESKAAVNDEPIYEEQPTVITGGTRPVQPLRVLAAQISKDENARAQTQFAQPLGNEAQTETAQSSAEGELSSEMQNAQGSQTEFGWPLHAETDELPELSEQYEEPSNLSDQPTYVEIVESEELVESEEIVQRLSLDNLPEPLVQPAEQMEVEPELEPQTPHTRIHSSQFKRLPSTPTNCIFGYCRNIVLLKVPNSIKDILLCEYKIYVPRDARICHRHLFVNDWRRLKPRLNDFTQQEVDEILKRLQRHRHQRMDFDHIEKMDPHWRYYYLGVTLEQFNSFLLAVPELAARVRRPKRTLSLLLVDLKKRCENRSKLAELFNMSREAIDRDLRAIGHILLNLSDDVWHTIFPTTFRGLYRN

Secondary structure (DSSP, 8-state):
--GGG--------BBTTT--B--TTS-EEEGGGS-HHHHHHHHHHHTTSPP-TT-EEEHHHHHHHHHHHHH-SS----S---S-SSB-TTT--B-TT--EEEPPTT-HHHHHHHTTS-GGGGGG-SEEEHHHHHHHHHHHHHHHHHHHHHHHHHTS-------------------TTHHHHHHHHHHHHHHTSS---PPP------------------------------PPP------PPP-----PPP------------------------------S--------------------------PPEE-SS-EEPPP-SSSBSSTT---S-EEEPPHHHHHHHHHHH-EE--TT-EEEHHHHHH--GGG----B-EE-HHHHHHHHHHHHHHHH----SS-GGGS-HHHHHHHHSS-HHHHHHHHHH-HHHHHH-S-HHHHHHHHHHHHHHT---HHHHHHHHT--HHHHHHHHHHHHHHHHTS-HHHHHHHS-TTTTTTS--